Protein AF-0000000080179535 (afdb_homodimer)

Organism: Aquarana catesbeiana (NCBI:txid8400)

Solvent-accessible surface area (backbone atoms only — not comparable to full-atom values): 30111 Å² total; per-residue (Å²): 131,79,72,69,69,66,61,70,65,61,75,67,60,70,76,69,67,26,38,43,36,47,42,54,61,74,55,48,22,73,69,48,52,55,53,41,48,50,26,50,48,54,26,49,58,59,48,46,76,79,43,63,60,33,39,36,45,60,48,43,48,67,53,65,76,66,70,51,89,82,54,76,57,49,59,34,58,60,61,77,56,25,34,58,68,46,37,42,73,73,44,59,64,41,49,52,70,53,46,35,66,71,71,78,40,52,66,34,48,34,33,36,40,44,39,68,52,92,81,51,85,66,85,47,69,90,64,72,49,70,43,83,41,81,66,85,64,86,68,77,56,45,70,47,96,84,61,35,30,37,52,63,69,57,71,40,79,76,41,31,28,62,38,79,48,31,30,24,43,38,42,33,35,53,70,50,45,60,52,63,69,70,73,43,85,62,52,31,37,31,36,34,34,44,71,63,41,34,60,76,55,76,85,34,56,70,44,48,52,47,56,59,22,66,38,62,13,66,76,57,47,45,51,56,44,46,54,45,44,68,72,40,74,68,73,63,78,78,70,73,72,75,79,70,85,61,62,83,75,44,63,64,74,54,83,72,77,80,75,76,128,132,81,72,69,73,65,58,79,69,60,77,71,67,71,76,69,67,26,38,43,36,48,40,54,61,75,56,50,22,72,68,48,53,54,54,40,48,49,25,50,49,53,27,47,58,59,48,47,76,78,43,61,62,34,39,37,44,61,48,42,46,69,54,65,77,66,68,50,88,82,54,76,57,48,58,34,58,60,62,77,54,25,34,59,69,46,37,41,73,72,45,58,63,41,50,52,70,54,45,35,66,70,70,77,42,52,66,34,48,34,35,37,40,45,40,66,51,91,81,52,84,67,84,48,70,90,64,72,49,70,43,81,41,82,68,86,63,87,68,77,56,46,71,47,98,85,61,36,29,37,50,62,69,59,71,39,79,76,39,30,30,64,37,78,48,31,31,24,43,36,42,32,34,52,68,50,45,59,51,63,69,70,72,42,86,62,52,30,39,30,35,33,32,44,70,64,41,35,59,76,54,76,85,34,58,70,44,48,54,46,57,59,22,65,37,62,13,66,75,58,48,46,52,55,43,46,52,44,45,68,71,40,73,70,73,61,77,80,69,74,72,75,78,70,84,62,61,83,75,44,62,63,75,58,82,73,75,82,74,76,128

Radius of gyration: 25.84 Å; Cα contacts (8 Å, |Δi|>4): 806; chains: 2; bounding box: 73×109×65 Å

pLDDT: mean 77.74, std 26.31, range [17.12, 98.88]

Structure (mmCIF, N/CA/C/O backbone):
data_AF-0000000080179535-model_v1
#
loop_
_entity.id
_entity.type
_entity.pdbx_description
1 polymer 'GDP-fucose protein O-fucosyltransferase 2'
#
loop_
_atom_site.group_PDB
_atom_site.id
_atom_site.type_symbol
_atom_site.label_atom_id
_atom_site.label_alt_id
_atom_site.label_comp_id
_atom_site.label_asym_id
_atom_site.label_entity_id
_atom_site.label_seq_id
_atom_site.pdbx_PDB_ins_code
_atom_site.Cartn_x
_atom_site.Cartn_y
_atom_site.Cartn_z
_atom_site.occupancy
_atom_site.B_iso_or_equiv
_atom_site.auth_seq_id
_atom_site.auth_comp_id
_atom_site.auth_asym_id
_atom_site.auth_atom_id
_atom_site.pdbx_PDB_model_num
ATOM 1 N N . MET A 1 1 ? 18.672 -59.094 -19.453 1 28.62 1 MET A N 1
ATOM 2 C CA . MET A 1 1 ? 19.391 -57.906 -19 1 28.62 1 MET A CA 1
ATOM 3 C C . MET A 1 1 ? 18.625 -56.656 -19.312 1 28.62 1 MET A C 1
ATOM 5 O O . MET A 1 1 ? 19.062 -55.531 -18.984 1 28.62 1 MET A O 1
ATOM 9 N N . PHE A 1 2 ? 17.656 -56.562 -20.297 1 36.28 2 PHE A N 1
ATOM 10 C CA . PHE A 1 2 ? 16.75 -55.531 -20.797 1 36.28 2 PHE A CA 1
ATOM 11 C C . PHE A 1 2 ? 15.789 -55.094 -19.703 1 36.28 2 PHE A C 1
ATOM 13 O O . PHE A 1 2 ? 15.086 -54.094 -19.875 1 36.28 2 PHE A O 1
ATOM 20 N N . ASN A 1 3 ? 15.359 -55.906 -18.719 1 33.75 3 ASN A N 1
ATOM 21 C CA . ASN A 1 3 ? 14.305 -55.625 -17.766 1 33.75 3 ASN A CA 1
ATOM 22 C C . ASN A 1 3 ? 14.742 -54.531 -16.781 1 33.75 3 ASN A C 1
ATOM 24 O O . ASN A 1 3 ? 14.008 -54.188 -15.852 1 33.75 3 ASN A O 1
ATOM 28 N N . LYS A 1 4 ? 16.031 -54.438 -16.344 1 36.31 4 LYS A N 1
ATOM 29 C CA . LYS A 1 4 ? 16.453 -53.562 -15.258 1 36.31 4 LYS A CA 1
ATOM 30 C C . LYS A 1 4 ? 16.266 -52.094 -15.641 1 36.31 4 LYS A C 1
ATOM 32 O O . LYS A 1 4 ? 16.547 -51.188 -14.836 1 36.31 4 LYS A O 1
ATOM 37 N N . LEU A 1 5 ? 16.281 -51.688 -16.922 1 35.5 5 LEU A N 1
ATOM 38 C CA . LEU A 1 5 ? 16.188 -50.281 -17.312 1 35.5 5 LEU A CA 1
ATOM 39 C C . LEU A 1 5 ? 14.82 -49.688 -16.953 1 35.5 5 LEU A C 1
ATOM 41 O O . LEU A 1 5 ? 14.641 -48.469 -16.922 1 35.5 5 LEU A O 1
ATOM 45 N N . LEU A 1 6 ? 13.719 -50.469 -16.938 1 33.41 6 LEU A N 1
ATOM 46 C CA . LEU A 1 6 ? 12.391 -49.906 -16.672 1 33.41 6 LEU A CA 1
ATOM 47 C C . LEU A 1 6 ? 12.258 -49.469 -15.211 1 33.41 6 LEU A C 1
ATOM 49 O O . LEU A 1 6 ? 11.297 -48.812 -14.844 1 33.41 6 LEU A O 1
ATOM 53 N N . TYR A 1 7 ? 12.984 -50.156 -14.227 1 32.91 7 TYR A N 1
ATOM 54 C CA . TYR A 1 7 ? 12.719 -49.875 -12.82 1 32.91 7 TYR A CA 1
ATOM 55 C C . TYR A 1 7 ? 13.07 -48.438 -12.461 1 32.91 7 TYR A C 1
ATOM 57 O O . TYR A 1 7 ? 12.531 -47.875 -11.5 1 32.91 7 TYR A O 1
ATOM 65 N N . PHE A 1 8 ? 14.32 -48 -12.883 1 33.38 8 PHE A N 1
ATOM 66 C CA . PHE A 1 8 ? 14.719 -46.719 -12.312 1 33.38 8 PHE A CA 1
ATOM 67 C C . PHE A 1 8 ? 13.781 -45.594 -12.766 1 33.38 8 PHE A C 1
ATOM 69 O O . PHE A 1 8 ? 14.031 -44.438 -12.492 1 33.38 8 PHE A O 1
ATOM 76 N N . CYS A 1 9 ? 13.055 -45.75 -13.867 1 33.75 9 CYS A N 1
ATOM 77 C CA . CYS A 1 9 ? 12.148 -44.656 -14.242 1 33.75 9 CYS A CA 1
ATOM 78 C C . CYS A 1 9 ? 11.148 -44.375 -13.133 1 33.75 9 CYS A C 1
ATOM 80 O O . CYS A 1 9 ? 10.258 -43.531 -13.289 1 33.75 9 CYS A O 1
ATOM 82 N N . ASN A 1 10 ? 10.82 -45.469 -12.336 1 34.19 10 ASN A N 1
ATOM 83 C CA . ASN A 1 10 ? 9.672 -45.188 -11.477 1 34.19 10 ASN A CA 1
ATOM 84 C C . ASN A 1 10 ? 9.836 -43.875 -10.727 1 34.19 10 ASN A C 1
ATOM 86 O O . ASN A 1 10 ? 8.898 -43.094 -10.633 1 34.19 10 ASN A O 1
ATOM 90 N N . ILE A 1 11 ? 10.695 -43.938 -9.539 1 34.81 11 ILE A N 1
ATOM 91 C CA . ILE A 1 11 ? 10.602 -43.062 -8.375 1 34.81 11 ILE A CA 1
ATOM 92 C C . ILE A 1 11 ? 11.062 -41.656 -8.758 1 34.81 11 ILE A C 1
ATOM 94 O O . ILE A 1 11 ? 11.094 -40.75 -7.914 1 34.81 11 ILE A O 1
ATOM 98 N N . CYS A 1 12 ? 11.977 -41.5 -9.641 1 35.16 12 CYS A N 1
ATOM 99 C CA . CYS A 1 12 ? 12.398 -40.125 -9.773 1 35.16 12 CYS A CA 1
ATOM 100 C C . CYS A 1 12 ? 11.195 -39.188 -9.984 1 35.16 12 CYS A C 1
ATOM 102 O O . CYS A 1 12 ? 10.742 -39.031 -11.117 1 35.16 12 CYS A O 1
ATOM 104 N N . GLN A 1 13 ? 10.102 -39.469 -9.445 1 35.97 13 GLN A N 1
ATOM 105 C CA . GLN A 1 13 ? 9.164 -38.375 -9.461 1 35.97 13 GLN A CA 1
ATOM 106 C C . GLN A 1 13 ? 9.906 -37.031 -9.484 1 35.97 13 GLN A C 1
ATOM 108 O O . GLN A 1 13 ? 10.531 -36.656 -8.492 1 35.97 13 GLN A O 1
ATOM 113 N N . ILE A 1 14 ? 10.844 -36.75 -10.32 1 40 14 ILE A N 1
ATOM 114 C CA . ILE A 1 14 ? 11.344 -35.375 -10.523 1 40 14 ILE A CA 1
ATOM 115 C C . ILE A 1 14 ? 10.359 -34.375 -9.914 1 40 14 ILE A C 1
ATOM 117 O O . ILE A 1 14 ? 9.234 -34.219 -10.398 1 40 14 ILE A O 1
ATOM 121 N N . LEU A 1 15 ? 10.109 -34.406 -8.711 1 52.06 15 LEU A N 1
ATOM 122 C CA . LEU A 1 15 ? 9.281 -33.5 -7.926 1 52.06 15 LEU A CA 1
ATOM 123 C C . LEU A 1 15 ? 9.297 -32.094 -8.523 1 52.06 15 LEU A C 1
ATOM 125 O O . LEU A 1 15 ? 10.32 -31.422 -8.508 1 52.06 15 LEU A O 1
ATOM 129 N N . SER A 1 16 ? 8.68 -31.891 -9.625 1 73.44 16 SER A N 1
ATOM 130 C CA . SER A 1 16 ? 8.594 -30.656 -10.391 1 73.44 16 SER A CA 1
ATOM 131 C C . SER A 1 16 ? 8.117 -29.5 -9.516 1 73.44 16 SER A C 1
ATOM 133 O O . SER A 1 16 ? 7.246 -29.672 -8.656 1 73.44 16 SER A O 1
ATOM 135 N N . SER A 1 17 ? 8.906 -28.516 -9.414 1 90.56 17 SER A N 1
ATOM 136 C CA . SER A 1 17 ? 8.602 -27.297 -8.68 1 90.56 17 SER A CA 1
ATOM 137 C C . SER A 1 17 ? 7.289 -26.688 -9.156 1 90.56 17 SER A C 1
ATOM 139 O O . SER A 1 17 ? 6.996 -26.688 -10.352 1 90.56 17 SER A O 1
ATOM 141 N N . ARG A 1 18 ? 6.438 -26.453 -8.211 1 97.5 18 ARG A N 1
ATOM 142 C CA . ARG A 1 18 ? 5.258 -25.656 -8.516 1 97.5 18 ARG A CA 1
ATOM 143 C C . ARG A 1 18 ? 5.57 -24.156 -8.461 1 97.5 18 ARG A C 1
ATOM 145 O O . ARG A 1 18 ? 6.551 -23.75 -7.832 1 97.5 18 ARG A O 1
ATOM 152 N N . TYR A 1 19 ? 4.758 -23.375 -9.234 1 98.62 19 TYR A N 1
ATOM 153 C CA . TYR A 1 19 ? 5.012 -21.938 -9.375 1 98.62 19 TYR A CA 1
ATOM 154 C C . TYR A 1 19 ? 3.863 -21.125 -8.797 1 98.62 19 TYR A C 1
ATOM 156 O O . TYR A 1 19 ? 2.699 -21.359 -9.125 1 98.62 19 TYR A O 1
ATOM 164 N N . LEU A 1 20 ? 4.234 -20.219 -7.922 1 98.88 20 LEU A N 1
ATOM 165 C CA . LEU A 1 20 ? 3.279 -19.234 -7.406 1 98.88 20 LEU A CA 1
ATOM 166 C C . LEU A 1 20 ? 3.477 -17.875 -8.078 1 98.88 20 LEU A C 1
ATOM 168 O O . LEU A 1 20 ? 4.523 -17.25 -7.914 1 98.88 20 LEU A O 1
ATOM 172 N N . LEU A 1 21 ? 2.49 -17.484 -8.883 1 98.81 21 LEU A N 1
ATOM 173 C CA . LEU A 1 21 ? 2.443 -16.141 -9.469 1 98.81 21 LEU A CA 1
ATOM 174 C C . LEU A 1 21 ? 1.443 -15.266 -8.727 1 98.81 21 LEU A C 1
ATOM 176 O O . LEU A 1 21 ? 0.567 -15.766 -8.023 1 98.81 21 LEU A O 1
ATOM 180 N N . TYR A 1 22 ? 1.624 -13.938 -8.852 1 98.81 22 TYR A N 1
ATOM 181 C CA . TYR A 1 22 ? 0.658 -13.016 -8.266 1 98.81 22 TYR A CA 1
ATOM 182 C C . TYR A 1 22 ? 0.699 -11.656 -8.961 1 98.81 22 TYR A C 1
ATOM 184 O O . TYR A 1 22 ? 1.642 -11.367 -9.695 1 98.81 22 TYR A O 1
ATOM 192 N N . ASP A 1 23 ? -0.312 -10.945 -8.789 1 96.88 23 ASP A N 1
ATOM 193 C CA . ASP A 1 23 ? -0.364 -9.539 -9.188 1 96.88 23 ASP A CA 1
ATOM 194 C C . ASP A 1 23 ? -1.323 -8.75 -8.305 1 96.88 23 ASP A C 1
ATOM 196 O O . ASP A 1 23 ? -1.978 -9.32 -7.426 1 96.88 23 ASP A O 1
ATOM 200 N N . VAL A 1 24 ? -1.267 -7.477 -8.422 1 93.81 24 VAL A N 1
ATOM 201 C CA . VAL A 1 24 ? -2.184 -6.578 -7.723 1 93.81 24 VAL A CA 1
ATOM 202 C C . VAL A 1 24 ? -2.951 -5.734 -8.742 1 93.81 24 VAL A C 1
ATOM 204 O O . VAL A 1 24 ? -2.715 -5.836 -9.945 1 93.81 24 VAL A O 1
ATOM 207 N N . ASN A 1 25 ? -3.914 -4.996 -8.242 1 87.88 25 ASN A N 1
ATOM 208 C CA . ASN A 1 25 ? -4.59 -4.051 -9.125 1 87.88 25 ASN A CA 1
ATOM 209 C C . ASN A 1 25 ? -3.596 -3.217 -9.93 1 87.88 25 ASN A C 1
ATOM 211 O O . ASN A 1 25 ? -2.68 -2.621 -9.359 1 87.88 25 ASN A O 1
ATOM 215 N N . PRO A 1 26 ? -3.74 -3.102 -11.211 1 80.44 26 PRO A N 1
ATOM 216 C CA . PRO A 1 26 ? -2.727 -2.545 -12.109 1 80.44 26 PRO A CA 1
ATOM 217 C C . PRO A 1 26 ? -2.303 -1.132 -11.711 1 80.44 26 PRO A C 1
ATOM 219 O O . PRO A 1 26 ? -1.121 -0.79 -11.805 1 80.44 26 PRO A O 1
ATOM 222 N N . PRO A 1 27 ? -3.111 -0.303 -11.148 1 75.75 27 PRO A N 1
ATOM 223 C CA . PRO A 1 27 ? -2.68 1.067 -10.867 1 75.75 27 PRO A CA 1
ATOM 224 C C . PRO A 1 27 ? -1.899 1.184 -9.555 1 75.75 27 PRO A C 1
ATOM 226 O O . PRO A 1 27 ? -1.382 2.256 -9.234 1 75.75 27 PRO A O 1
ATOM 229 N N . GLU A 1 28 ? -1.875 0.117 -8.906 1 82.75 28 GLU A N 1
ATOM 230 C CA . GLU A 1 28 ? -1.141 0.168 -7.645 1 82.75 28 GLU A CA 1
ATOM 231 C C . GLU A 1 28 ? 0.337 0.465 -7.875 1 82.75 28 GLU A C 1
ATOM 233 O O . GLU A 1 28 ? 0.906 0.053 -8.891 1 82.75 28 GLU A O 1
ATOM 238 N N . GLY A 1 29 ? 0.975 1.149 -6.895 1 81.06 29 GLY A N 1
ATOM 239 C CA . GLY A 1 29 ? 2.32 1.671 -7.074 1 81.06 29 GLY A CA 1
ATOM 240 C C . GLY A 1 29 ? 3.393 0.778 -6.48 1 81.06 29 GLY A C 1
ATOM 241 O O . GLY A 1 29 ? 3.104 -0.336 -6.035 1 81.06 29 GLY A O 1
ATOM 242 N N . PHE A 1 30 ? 4.594 1.303 -6.484 1 83.56 30 PHE A N 1
ATOM 243 C CA . PHE A 1 30 ? 5.824 0.602 -6.129 1 83.56 30 PHE A CA 1
ATOM 244 C C . PHE A 1 30 ? 5.777 0.129 -4.68 1 83.56 30 PHE A C 1
ATOM 246 O O . PHE A 1 30 ? 6.16 -1.003 -4.379 1 83.56 30 PHE A O 1
ATOM 253 N N . ASN A 1 31 ? 5.25 0.978 -3.76 1 84.75 31 ASN A N 1
ATOM 254 C CA . ASN A 1 31 ? 5.266 0.665 -2.334 1 84.75 31 ASN A CA 1
ATOM 255 C C . ASN A 1 31 ? 4.285 -0.454 -1.996 1 84.75 31 ASN A C 1
ATOM 257 O O . ASN A 1 31 ? 4.605 -1.349 -1.211 1 84.75 31 ASN A O 1
ATOM 261 N N . LEU A 1 32 ? 3.148 -0.371 -2.566 1 90.31 32 LEU A N 1
ATOM 262 C CA . LEU A 1 32 ? 2.193 -1.439 -2.297 1 90.31 32 LEU A CA 1
ATOM 263 C C . LEU A 1 32 ? 2.682 -2.764 -2.873 1 90.31 32 LEU A C 1
ATOM 265 O O . LEU A 1 32 ? 2.518 -3.816 -2.25 1 90.31 32 LEU A O 1
ATOM 269 N N . ARG A 1 33 ? 3.201 -2.707 -4.039 1 93.19 33 ARG A N 1
ATOM 270 C CA . ARG A 1 33 ? 3.693 -3.924 -4.68 1 93.19 33 ARG A CA 1
ATOM 271 C C . ARG A 1 33 ? 4.777 -4.586 -3.836 1 93.19 33 ARG A C 1
ATOM 273 O O . ARG A 1 33 ? 4.816 -5.812 -3.719 1 93.19 33 ARG A O 1
ATOM 280 N N . ARG A 1 34 ? 5.668 -3.812 -3.264 1 94.12 34 ARG A N 1
ATOM 281 C CA . ARG A 1 34 ? 6.668 -4.359 -2.355 1 94.12 34 ARG A CA 1
ATOM 282 C C . ARG A 1 34 ? 6.016 -4.953 -1.11 1 94.12 34 ARG A C 1
ATOM 284 O O . ARG A 1 34 ? 6.441 -6 -0.621 1 94.12 34 ARG A O 1
ATOM 291 N N . ASP A 1 35 ? 5.043 -4.262 -0.623 1 93.88 35 ASP A N 1
ATOM 292 C CA . ASP A 1 35 ? 4.324 -4.738 0.555 1 93.88 35 ASP A CA 1
ATOM 293 C C . ASP A 1 35 ? 3.672 -6.094 0.289 1 93.88 35 ASP A C 1
ATOM 295 O O . ASP A 1 35 ? 3.754 -7 1.119 1 93.88 35 ASP A O 1
ATOM 299 N N . VAL A 1 36 ? 3.021 -6.207 -0.868 1 97.81 36 VAL A N 1
ATOM 300 C CA . VAL A 1 36 ? 2.35 -7.453 -1.22 1 97.81 36 VAL A CA 1
ATOM 301 C C . VAL A 1 36 ? 3.385 -8.555 -1.451 1 97.81 36 VAL A C 1
ATOM 303 O O . VAL A 1 36 ? 3.148 -9.719 -1.124 1 97.81 36 VAL A O 1
ATOM 306 N N . TYR A 1 37 ? 4.59 -8.227 -1.976 1 98.44 37 TYR A N 1
ATOM 307 C CA . TYR A 1 37 ? 5.668 -9.203 -2.082 1 98.44 37 TYR A CA 1
ATOM 308 C C . TYR A 1 37 ? 5.961 -9.844 -0.73 1 98.44 37 TYR A C 1
ATOM 310 O O . TYR A 1 37 ? 6.152 -11.055 -0.643 1 98.44 37 TYR A O 1
ATOM 318 N N . ILE A 1 38 ? 5.984 -9.086 0.301 1 97.38 38 ILE A N 1
ATOM 319 C CA . ILE A 1 38 ? 6.27 -9.594 1.636 1 97.38 38 ILE A CA 1
ATOM 320 C C . ILE A 1 38 ? 5.18 -10.578 2.055 1 97.38 38 ILE A C 1
ATOM 322 O O . ILE A 1 38 ? 5.469 -11.617 2.662 1 97.38 38 ILE A O 1
ATOM 326 N N . ARG A 1 39 ? 3.934 -10.297 1.75 1 98.56 39 ARG A N 1
ATOM 327 C CA . ARG A 1 39 ? 2.816 -11.188 2.053 1 98.56 39 ARG A CA 1
ATOM 328 C C . ARG A 1 39 ? 2.924 -12.492 1.27 1 98.56 39 ARG A C 1
ATOM 330 O O . ARG A 1 39 ? 2.732 -13.578 1.826 1 98.56 39 ARG A O 1
ATOM 337 N N . MET A 1 40 ? 3.309 -12.367 0.058 1 98.81 40 MET A N 1
ATOM 338 C CA . MET A 1 40 ? 3.453 -13.547 -0.791 1 98.81 40 MET A CA 1
ATOM 339 C C . MET A 1 40 ? 4.629 -14.406 -0.336 1 98.81 40 MET A C 1
ATOM 341 O O . MET A 1 40 ? 4.586 -15.633 -0.447 1 98.81 40 MET A O 1
ATOM 345 N N . ALA A 1 41 ? 5.656 -13.695 0.124 1 98.69 41 ALA A N 1
ATOM 346 C CA . ALA A 1 41 ? 6.797 -14.438 0.656 1 98.69 41 ALA A CA 1
ATOM 347 C C . ALA A 1 41 ? 6.387 -15.297 1.851 1 98.69 41 ALA A C 1
ATOM 349 O O . ALA A 1 41 ? 6.816 -16.438 1.974 1 98.69 41 ALA A O 1
ATOM 350 N N . SER A 1 42 ? 5.582 -14.75 2.723 1 98.25 42 SER A N 1
ATOM 351 C CA . SER A 1 42 ? 5.082 -15.508 3.861 1 98.25 42 SER A CA 1
ATOM 352 C C . SER A 1 42 ? 4.266 -16.719 3.406 1 98.25 42 SER A C 1
ATOM 354 O O . SER A 1 42 ? 4.422 -17.812 3.943 1 98.25 42 SER A O 1
ATOM 356 N N . LEU A 1 43 ? 3.443 -16.531 2.453 1 98.69 43 LEU A N 1
ATOM 357 C CA . LEU A 1 43 ? 2.66 -17.625 1.895 1 98.69 43 LEU A CA 1
ATOM 358 C C . LEU A 1 43 ? 3.568 -18.688 1.306 1 98.69 43 LEU A C 1
ATOM 360 O O . LEU A 1 43 ? 3.361 -19.891 1.541 1 98.69 43 LEU A O 1
ATOM 364 N N . LEU A 1 44 ? 4.559 -18.25 0.553 1 98.75 44 LEU A N 1
ATOM 365 C CA . LEU A 1 44 ? 5.469 -19.203 -0.07 1 98.75 44 LEU A CA 1
ATOM 366 C C . LEU A 1 44 ? 6.164 -20.047 0.984 1 98.75 44 LEU A C 1
ATOM 368 O O . LEU A 1 44 ? 6.316 -21.266 0.808 1 98.75 44 LEU A O 1
ATOM 372 N N . LYS A 1 45 ? 6.629 -19.438 2.027 1 98.25 45 LYS A N 1
ATOM 373 C CA . LYS A 1 45 ? 7.273 -20.188 3.109 1 98.25 45 LYS A CA 1
ATOM 374 C C . LYS A 1 45 ? 6.336 -21.234 3.686 1 98.25 45 LYS A C 1
ATOM 376 O O . LYS A 1 45 ? 6.762 -22.359 3.984 1 98.25 45 LYS A O 1
ATOM 381 N N . THR A 1 46 ? 5.105 -20.891 3.846 1 98.44 46 THR A N 1
ATOM 382 C CA . THR A 1 46 ? 4.105 -21.828 4.332 1 98.44 46 THR A CA 1
ATOM 383 C C . THR A 1 46 ? 3.939 -23 3.359 1 98.44 46 THR A C 1
ATOM 385 O O . THR A 1 46 ? 3.912 -24.156 3.77 1 98.44 46 THR A O 1
ATOM 388 N N . LEU A 1 47 ? 3.855 -22.75 2.076 1 98.38 47 LEU A N 1
ATOM 389 C CA . LEU A 1 47 ? 3.676 -23.766 1.051 1 98.38 47 LEU A CA 1
ATOM 390 C C . LEU A 1 47 ? 4.871 -24.719 1.012 1 98.38 47 LEU A C 1
ATOM 392 O O . LEU A 1 47 ? 4.707 -25.922 0.82 1 98.38 47 LEU A O 1
ATOM 396 N N . ARG A 1 48 ? 6.027 -24.203 1.188 1 97.81 48 ARG A N 1
ATOM 397 C CA . ARG A 1 48 ? 7.266 -24.953 1.031 1 97.81 48 ARG A CA 1
ATOM 398 C C . ARG A 1 48 ? 7.465 -25.922 2.191 1 97.81 48 ARG A C 1
ATOM 400 O O . ARG A 1 48 ? 8.336 -26.797 2.137 1 97.81 48 ARG A O 1
ATOM 407 N N . LYS A 1 49 ? 6.695 -25.766 3.221 1 96.88 49 LYS A N 1
ATOM 408 C CA . LYS A 1 49 ? 6.715 -26.766 4.277 1 96.88 49 LYS A CA 1
ATOM 409 C C . LYS A 1 49 ? 6.18 -28.109 3.775 1 96.88 49 LYS A C 1
ATOM 411 O O . LYS A 1 49 ? 6.5 -29.156 4.328 1 96.88 49 LYS A O 1
ATOM 416 N N . SER A 1 50 ? 5.41 -28.109 2.715 1 95.62 50 SER A N 1
ATOM 417 C CA . SER A 1 50 ? 4.738 -29.312 2.238 1 95.62 50 SER A CA 1
ATOM 418 C C . SER A 1 50 ? 5.305 -29.766 0.897 1 95.62 50 SER A C 1
ATOM 420 O O . SER A 1 50 ? 5.34 -30.969 0.606 1 95.62 50 SER A O 1
ATOM 422 N N . SER A 1 51 ? 5.715 -28.844 0.044 1 94.38 51 SER A N 1
ATOM 423 C CA . SER A 1 51 ? 6.219 -29.172 -1.283 1 94.38 51 SER A CA 1
ATOM 424 C C . SER A 1 51 ? 7.078 -28.047 -1.852 1 94.38 51 SER A C 1
ATOM 426 O O . SER A 1 51 ? 7.195 -26.984 -1.247 1 94.38 51 SER A O 1
ATOM 428 N N . GLU A 1 52 ? 7.668 -28.344 -2.973 1 95.94 52 GLU A N 1
ATOM 429 C CA . GLU A 1 52 ? 8.57 -27.375 -3.582 1 95.94 52 GLU A CA 1
ATOM 430 C C . GLU A 1 52 ? 7.797 -26.328 -4.383 1 95.94 52 GLU A C 1
ATOM 432 O O . GLU A 1 52 ? 7.043 -26.672 -5.297 1 95.94 52 GLU A O 1
ATOM 437 N N . TRP A 1 53 ? 7.914 -25.109 -3.973 1 98.19 53 TRP A N 1
ATOM 438 C CA . TRP A 1 53 ? 7.305 -23.969 -4.641 1 98.19 53 TRP A CA 1
ATOM 439 C C . TRP A 1 53 ? 8.344 -22.891 -4.93 1 98.19 53 TRP A C 1
ATOM 441 O O . TRP A 1 53 ? 9.297 -22.719 -4.164 1 98.19 53 TRP A O 1
ATOM 451 N N . VAL A 1 54 ? 8.172 -22.219 -6.012 1 98.62 54 VAL A N 1
ATOM 452 C CA . VAL A 1 54 ? 8.984 -21.062 -6.371 1 98.62 54 VAL A CA 1
ATOM 453 C C . VAL A 1 54 ? 8.086 -19.844 -6.633 1 98.62 54 VAL A C 1
ATOM 455 O O . VAL A 1 54 ? 7.031 -19.984 -7.254 1 98.62 54 VAL A O 1
ATOM 458 N N . LEU A 1 55 ? 8.492 -18.688 -6.133 1 98.88 55 LEU A N 1
ATOM 459 C CA . LEU A 1 55 ? 7.734 -17.469 -6.363 1 98.88 55 LEU A CA 1
ATOM 460 C C . LEU A 1 55 ? 8.172 -16.797 -7.66 1 98.88 55 LEU A C 1
ATOM 462 O O . LEU A 1 55 ? 9.359 -16.516 -7.852 1 98.88 55 LEU A O 1
ATOM 466 N N . VAL A 1 56 ? 7.211 -16.562 -8.547 1 98.88 56 VAL A N 1
ATOM 467 C CA . VAL A 1 56 ? 7.469 -15.812 -9.773 1 98.88 56 VAL A CA 1
ATOM 468 C C . VAL A 1 56 ? 7.184 -14.328 -9.547 1 98.88 56 VAL A C 1
ATOM 470 O O . VAL A 1 56 ? 6.066 -13.953 -9.188 1 98.88 56 VAL A O 1
ATOM 473 N N . LEU A 1 57 ? 8.172 -13.508 -9.758 1 98.69 57 LEU A N 1
ATOM 474 C CA . LEU A 1 57 ? 8.062 -12.078 -9.508 1 98.69 57 LEU A CA 1
ATOM 475 C C . LEU A 1 57 ? 7.297 -11.383 -10.641 1 98.69 57 LEU A C 1
ATOM 477 O O . LEU A 1 57 ? 7.648 -11.531 -11.812 1 98.69 57 LEU A O 1
ATOM 481 N N . PRO A 1 58 ? 6.219 -10.695 -10.234 1 97.88 58 PRO A N 1
ATOM 482 C CA . PRO A 1 58 ? 5.488 -9.969 -11.281 1 97.88 58 PRO A CA 1
ATOM 483 C C . PRO A 1 58 ? 6.281 -8.797 -11.844 1 97.88 58 PRO A C 1
ATOM 485 O O . PRO A 1 58 ? 6.762 -7.945 -11.086 1 97.88 58 PRO A O 1
ATOM 488 N N . PRO A 1 59 ? 6.402 -8.758 -13.141 1 95.38 59 PRO A N 1
ATOM 489 C CA . PRO A 1 59 ? 7.121 -7.617 -13.719 1 95.38 59 PRO A CA 1
ATOM 490 C C . PRO A 1 59 ? 6.5 -6.277 -13.336 1 95.38 59 PRO A C 1
ATOM 492 O O . PRO A 1 59 ? 5.277 -6.18 -13.18 1 95.38 59 PRO A O 1
ATOM 495 N N . TRP A 1 60 ? 7.414 -5.277 -13.211 1 88.88 60 TRP A N 1
ATOM 496 C CA . TRP A 1 60 ? 6.965 -3.92 -12.914 1 88.88 60 TRP A CA 1
ATOM 497 C C . TRP A 1 60 ? 6.383 -3.262 -14.164 1 88.88 60 TRP A C 1
ATOM 499 O O . TRP A 1 60 ? 6.73 -3.631 -15.289 1 88.88 60 TRP A O 1
ATOM 509 N N . GLY A 1 61 ? 5.484 -2.242 -14.016 1 78.56 61 GLY A N 1
ATOM 510 C CA . GLY A 1 61 ? 4.957 -1.463 -15.125 1 78.56 61 GLY A CA 1
ATOM 511 C C . GLY A 1 61 ? 4.047 -0.334 -14.68 1 78.56 61 GLY A C 1
ATOM 512 O O . GLY A 1 61 ? 3.564 -0.327 -13.547 1 78.56 61 GLY A O 1
ATOM 513 N N . ARG A 1 62 ? 3.924 0.602 -15.656 1 63.84 62 ARG A N 1
ATOM 514 C CA . ARG A 1 62 ? 3.053 1.766 -15.523 1 63.84 62 ARG A CA 1
ATOM 515 C C . ARG A 1 62 ? 3.336 2.523 -14.234 1 63.84 62 ARG A C 1
ATOM 517 O O . ARG A 1 62 ? 2.41 2.928 -13.531 1 63.84 62 ARG A O 1
ATOM 524 N N . LEU A 1 63 ? 4.676 2.348 -13.891 1 55.91 63 LEU A N 1
ATOM 525 C CA . LEU A 1 63 ? 5.074 3.119 -12.719 1 55.91 63 LEU A CA 1
ATOM 526 C C . LEU A 1 63 ? 5.184 4.602 -13.055 1 55.91 63 LEU A C 1
ATOM 528 O O . LEU A 1 63 ? 5.922 4.98 -13.969 1 55.91 63 LEU A O 1
ATOM 532 N N . TYR A 1 64 ? 4.039 5.227 -13.25 1 45.69 64 TYR A N 1
ATOM 533 C CA . TYR A 1 64 ? 4.031 6.621 -13.672 1 45.69 64 TYR A CA 1
ATOM 534 C C . TYR A 1 64 ? 5.23 7.371 -13.109 1 45.69 64 TYR A C 1
ATOM 536 O O . TYR A 1 64 ? 5.59 8.445 -13.602 1 45.69 64 TYR A O 1
ATOM 544 N N . HIS A 1 65 ? 5.828 7 -12.039 1 43.62 65 HIS A N 1
ATOM 545 C CA . HIS A 1 65 ? 6.855 7.883 -11.5 1 43.62 65 HIS A CA 1
ATOM 546 C C . HIS A 1 65 ? 8 8.062 -12.492 1 43.62 65 HIS A C 1
ATOM 548 O O . HIS A 1 65 ? 8.719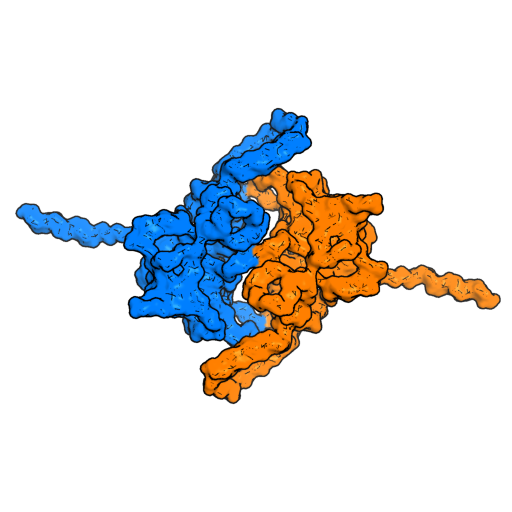 9.062 -12.438 1 43.62 65 HIS A O 1
ATOM 554 N N . TRP A 1 66 ? 8.352 7.016 -13.188 1 38.28 66 TRP A N 1
ATOM 555 C CA . TRP A 1 66 ? 9.578 7.039 -13.977 1 38.28 66 TRP A CA 1
ATOM 556 C C . TRP A 1 66 ? 9.281 7.434 -15.422 1 38.28 66 TRP A C 1
ATOM 558 O O . TRP A 1 66 ? 8.812 6.617 -16.219 1 38.28 66 TRP A O 1
ATOM 568 N N . GLN A 1 67 ? 8.719 8.547 -15.516 1 39.44 67 GLN A N 1
ATOM 569 C CA . GLN A 1 67 ? 8.352 9.062 -16.828 1 39.44 67 GLN A CA 1
ATOM 570 C C . GLN A 1 67 ? 9.578 9.188 -17.734 1 39.44 67 GLN A C 1
ATOM 572 O O . GLN A 1 67 ? 10.094 10.289 -17.938 1 39.44 67 GLN A O 1
ATOM 577 N N . SER A 1 68 ? 10.578 8.406 -17.516 1 39.62 68 SER A N 1
ATOM 578 C CA . SER A 1 68 ? 11.508 8.641 -18.609 1 39.62 68 SER A CA 1
ATOM 579 C C . SER A 1 68 ? 10.93 8.164 -19.938 1 39.62 68 SER A C 1
ATOM 581 O O . SER A 1 68 ? 10.406 7.047 -20.031 1 39.62 68 SER A O 1
ATOM 583 N N . PRO A 1 69 ? 10.812 9.062 -20.875 1 45.25 69 PRO A N 1
ATOM 584 C CA . PRO A 1 69 ? 10.289 8.742 -22.203 1 45.25 69 PRO A CA 1
ATOM 585 C C . PRO A 1 69 ? 10.867 7.445 -22.766 1 45.25 69 PRO A C 1
ATOM 587 O O . PRO A 1 69 ? 10.227 6.789 -23.594 1 45.25 69 PRO A O 1
ATOM 590 N N . ASP A 1 70 ? 12.094 7.074 -22.547 1 43.59 70 ASP A N 1
ATOM 591 C CA . ASP A 1 70 ? 12.781 6.02 -23.266 1 43.59 70 ASP A CA 1
ATOM 592 C C . ASP A 1 70 ? 12.539 4.656 -22.625 1 43.59 70 ASP A C 1
ATOM 594 O O . ASP A 1 70 ? 13.055 3.639 -23.109 1 43.59 70 ASP A O 1
ATOM 598 N N . ILE A 1 71 ? 12.242 4.609 -21.484 1 47.31 71 ILE A N 1
ATOM 599 C CA . ILE A 1 71 ? 12.141 3.295 -20.875 1 47.31 71 ILE A CA 1
ATOM 600 C C . ILE A 1 71 ? 10.781 2.676 -21.203 1 47.31 71 ILE A C 1
ATOM 602 O O . ILE A 1 71 ? 9.758 3.361 -21.156 1 47.31 71 ILE A O 1
ATOM 606 N N . HIS A 1 72 ? 10.836 1.512 -21.797 1 55.69 72 HIS A N 1
ATOM 607 C CA . HIS A 1 72 ? 9.633 0.695 -21.906 1 55.69 72 HIS A CA 1
ATOM 608 C C . HIS A 1 72 ? 8.852 0.684 -20.594 1 55.69 72 HIS A C 1
ATOM 610 O O . HIS A 1 72 ? 9.422 0.501 -19.531 1 55.69 72 HIS A O 1
ATOM 616 N N . GLN A 1 73 ? 7.652 1.117 -20.547 1 69.69 73 GLN A N 1
ATOM 617 C CA . GLN A 1 73 ? 6.875 1.457 -19.359 1 69.69 73 GLN A CA 1
ATOM 618 C C . GLN A 1 73 ? 6.18 0.225 -18.781 1 69.69 73 GLN A C 1
ATOM 620 O O . GLN A 1 73 ? 5.461 0.319 -17.781 1 69.69 73 GLN A O 1
ATOM 625 N N . ILE A 1 74 ? 6.555 -1.006 -19.484 1 81.75 74 ILE A N 1
ATOM 626 C CA . ILE A 1 74 ? 5.965 -2.229 -18.953 1 81.75 74 ILE A CA 1
ATOM 627 C C . ILE A 1 74 ? 6.973 -3.373 -19.047 1 81.75 74 ILE A C 1
ATOM 629 O O . ILE A 1 74 ? 8.047 -3.213 -19.625 1 81.75 74 ILE A O 1
ATOM 633 N N . ARG A 1 75 ? 6.746 -4.559 -18.391 1 90.81 75 ARG A N 1
ATOM 634 C CA . ARG A 1 75 ? 7.555 -5.773 -18.406 1 90.81 75 ARG A CA 1
ATOM 635 C C . ARG A 1 75 ? 8.938 -5.523 -17.797 1 90.81 75 ARG A C 1
ATOM 637 O O . ARG A 1 75 ? 9.938 -6.039 -18.297 1 90.81 75 ARG A O 1
ATOM 644 N N . ILE A 1 76 ? 9.008 -4.688 -16.859 1 90.25 76 ILE A N 1
ATOM 645 C CA . ILE A 1 76 ? 10.281 -4.379 -16.203 1 90.25 76 ILE A CA 1
ATOM 646 C C . ILE A 1 76 ? 10.609 -5.453 -15.172 1 90.25 76 ILE A C 1
ATOM 648 O O . ILE A 1 76 ? 9.82 -5.699 -14.25 1 90.25 76 ILE A O 1
ATOM 652 N N . PRO A 1 77 ? 11.719 -6.109 -15.305 1 93.88 77 PRO A N 1
ATOM 653 C CA . PRO A 1 77 ? 12.078 -7.156 -14.344 1 93.88 77 PRO A CA 1
ATOM 654 C C . PRO A 1 77 ? 12.414 -6.602 -12.961 1 93.88 77 PRO A C 1
ATOM 656 O O . PRO A 1 77 ? 12.727 -5.414 -12.828 1 93.88 77 PRO A O 1
ATOM 659 N N . TRP A 1 78 ? 12.336 -7.375 -11.945 1 96.06 78 TRP A N 1
ATOM 660 C CA . TRP A 1 78 ? 12.672 -6.984 -10.578 1 96.06 78 TRP A CA 1
ATOM 661 C C . TRP A 1 78 ? 14.156 -6.684 -10.453 1 96.06 78 TRP A C 1
ATOM 663 O O . TRP A 1 78 ? 14.562 -5.844 -9.641 1 96.06 78 TRP A O 1
ATOM 673 N N . ALA A 1 79 ? 14.93 -7.297 -11.273 1 93.81 79 ALA A N 1
ATOM 674 C CA . ALA A 1 79 ? 16.375 -7.129 -11.234 1 93.81 79 ALA A CA 1
ATOM 675 C C . ALA A 1 79 ? 16.781 -5.688 -11.547 1 93.81 79 ALA A C 1
ATOM 677 O O . ALA A 1 79 ? 17.906 -5.273 -11.266 1 93.81 79 ALA A O 1
ATOM 678 N N . GLU A 1 80 ? 15.875 -4.973 -12.141 1 88.19 80 GLU A N 1
ATOM 679 C CA . GLU A 1 80 ? 16.141 -3.561 -12.406 1 88.19 80 GLU A CA 1
ATOM 680 C C . GLU A 1 80 ? 16.156 -2.75 -11.109 1 88.19 80 GLU A C 1
ATOM 682 O O . GLU A 1 80 ? 16.781 -1.689 -11.039 1 88.19 80 GLU A O 1
ATOM 687 N N . PHE A 1 81 ? 15.523 -3.236 -10.078 1 87.31 81 PHE A N 1
ATOM 688 C CA . PHE A 1 81 ? 15.367 -2.424 -8.875 1 87.31 81 PHE A CA 1
ATOM 689 C C . PHE A 1 81 ? 15.969 -3.129 -7.66 1 87.31 81 PHE A C 1
ATOM 691 O O . PHE A 1 81 ? 16.359 -2.479 -6.691 1 87.31 81 PHE A O 1
ATOM 698 N N . PHE A 1 82 ? 16.078 -4.461 -7.762 1 91.88 82 PHE A N 1
ATOM 699 C CA . PHE A 1 82 ? 16.484 -5.203 -6.578 1 91.88 82 PHE A CA 1
ATOM 700 C C . PHE A 1 82 ? 17.531 -6.254 -6.934 1 91.88 82 PHE A C 1
ATOM 702 O O . PHE A 1 82 ? 17.578 -6.734 -8.07 1 91.88 82 PHE A O 1
ATOM 709 N N . ASP A 1 83 ? 18.328 -6.582 -5.965 1 91.81 83 ASP A N 1
ATOM 710 C CA . ASP A 1 83 ? 19.297 -7.664 -6.086 1 91.81 83 ASP A CA 1
ATOM 711 C C . ASP A 1 83 ? 18.625 -9.023 -5.957 1 91.81 83 ASP A C 1
ATOM 713 O O . ASP A 1 83 ? 18.234 -9.43 -4.859 1 91.81 83 ASP A O 1
ATOM 717 N N . LEU A 1 84 ? 18.625 -9.742 -7.008 1 96.12 84 LEU A N 1
ATOM 718 C CA . LEU A 1 84 ? 17.891 -11.008 -7.035 1 96.12 84 LEU A CA 1
ATOM 719 C C . LEU A 1 84 ? 18.547 -12.039 -6.121 1 96.12 84 LEU A C 1
ATOM 721 O O . LEU A 1 84 ? 17.859 -12.867 -5.516 1 96.12 84 LEU A O 1
ATOM 725 N N . ASP A 1 85 ? 19.812 -12.016 -6.07 1 94.31 85 ASP A N 1
ATOM 726 C CA . ASP A 1 85 ? 20.516 -12.953 -5.188 1 94.31 85 ASP A CA 1
ATOM 727 C C . ASP A 1 85 ? 20.094 -12.742 -3.734 1 94.31 85 ASP A C 1
ATOM 729 O O . ASP A 1 85 ? 19.938 -13.703 -2.984 1 94.31 85 ASP A O 1
ATOM 733 N N . SER A 1 86 ? 19.984 -11.531 -3.361 1 91.94 86 SER A N 1
ATOM 734 C CA . SER A 1 86 ? 19.562 -11.203 -2.002 1 91.94 86 SER A CA 1
ATOM 735 C C . SER A 1 86 ? 18.141 -11.68 -1.73 1 91.94 86 SER A C 1
ATOM 737 O O . SER A 1 86 ? 17.859 -12.227 -0.666 1 91.94 86 SER A O 1
ATOM 739 N N . LEU A 1 87 ? 17.266 -11.477 -2.684 1 96.94 87 LEU A N 1
ATOM 740 C CA . LEU A 1 87 ? 15.906 -11.992 -2.555 1 96.94 87 LEU A CA 1
ATOM 741 C C . LEU A 1 87 ? 15.914 -13.508 -2.395 1 96.94 87 LEU A C 1
ATOM 743 O O . LEU A 1 87 ? 15.211 -14.047 -1.538 1 96.94 87 LEU A O 1
ATOM 747 N N . ASN A 1 88 ? 16.766 -14.164 -3.131 1 97.44 88 ASN A N 1
ATOM 748 C CA . ASN A 1 88 ? 16.828 -15.617 -3.174 1 97.44 88 ASN A CA 1
ATOM 749 C C . ASN A 1 88 ? 17.391 -16.188 -1.875 1 97.44 88 ASN A C 1
ATOM 751 O O . ASN A 1 88 ? 17.203 -17.375 -1.579 1 97.44 88 ASN A O 1
ATOM 755 N N . LYS A 1 89 ? 18.141 -15.398 -1.146 1 95.38 89 LYS A N 1
ATOM 756 C CA . LYS A 1 89 ? 18.609 -15.836 0.163 1 95.38 89 LYS A CA 1
ATOM 757 C C . LYS A 1 89 ? 17.453 -15.984 1.148 1 95.38 89 LYS A C 1
ATOM 759 O O . LYS A 1 89 ? 17.562 -16.719 2.137 1 95.38 89 LYS A O 1
ATOM 764 N N . ASN A 1 90 ? 16.359 -15.289 0.898 1 95.88 90 ASN A N 1
ATOM 765 C CA . ASN A 1 90 ? 15.188 -15.344 1.771 1 95.88 90 ASN A CA 1
ATOM 766 C C . ASN A 1 90 ? 14.203 -16.422 1.322 1 95.88 90 ASN A C 1
ATOM 768 O O . ASN A 1 90 ? 13.758 -17.234 2.133 1 95.88 90 ASN A O 1
ATOM 772 N N . ILE A 1 91 ? 13.859 -16.438 0.095 1 97.94 91 ILE A N 1
ATOM 773 C CA . ILE A 1 91 ? 12.969 -17.406 -0.539 1 97.94 91 ILE A CA 1
ATOM 774 C C . ILE A 1 91 ? 13.367 -17.594 -1.998 1 97.94 91 ILE A C 1
ATOM 776 O O . ILE A 1 91 ? 13.93 -16.688 -2.621 1 97.94 91 ILE A O 1
ATOM 780 N N . PRO A 1 92 ? 13.078 -18.812 -2.545 1 98.44 92 PRO A N 1
ATOM 781 C CA . PRO A 1 92 ? 13.367 -18.969 -3.971 1 98.44 92 PRO A CA 1
ATOM 782 C C . PRO A 1 92 ? 12.477 -18.109 -4.855 1 98.44 92 PRO A C 1
ATOM 784 O O . PRO A 1 92 ? 11.25 -18.219 -4.797 1 98.44 92 PRO A O 1
ATOM 787 N N . VAL A 1 93 ? 13.023 -17.266 -5.668 1 98.69 93 VAL A N 1
ATOM 788 C CA . VAL A 1 93 ? 12.297 -16.406 -6.586 1 98.69 93 VAL A CA 1
ATOM 789 C C . VAL A 1 93 ? 12.875 -16.531 -7.992 1 98.69 93 VAL A C 1
ATOM 791 O O . VAL A 1 93 ? 14.055 -16.859 -8.156 1 98.69 93 VAL A O 1
ATOM 794 N N . ILE A 1 94 ? 12.023 -16.328 -8.984 1 98.56 94 ILE A N 1
ATOM 795 C CA . ILE A 1 94 ? 12.469 -16.234 -10.367 1 98.56 94 ILE A CA 1
ATOM 796 C C . ILE A 1 94 ? 11.727 -15.094 -11.07 1 98.56 94 ILE A C 1
ATOM 798 O O . ILE A 1 94 ? 10.656 -14.68 -10.625 1 98.56 94 ILE A O 1
ATOM 802 N N . GLU A 1 95 ? 12.359 -14.586 -12.133 1 98.31 95 GLU A N 1
ATOM 803 C CA . GLU A 1 95 ? 11.68 -13.625 -13 1 98.31 95 GLU A CA 1
ATOM 804 C C . GLU A 1 95 ? 10.617 -14.305 -13.852 1 98.31 95 GLU A C 1
ATOM 806 O O . GLU A 1 95 ? 10.664 -15.523 -14.062 1 98.31 95 GLU A O 1
ATOM 811 N N . TYR A 1 96 ? 9.695 -13.516 -14.367 1 98.19 96 TYR A N 1
ATOM 812 C CA . TYR A 1 96 ? 8.633 -14.062 -15.203 1 98.19 96 TYR A CA 1
ATOM 813 C C . TYR A 1 96 ? 9.211 -14.742 -16.438 1 98.19 96 TYR A C 1
ATOM 815 O O . TYR A 1 96 ? 8.75 -15.812 -16.844 1 98.19 96 TYR A O 1
ATOM 823 N N . GLU A 1 97 ? 10.203 -14.156 -17 1 96.5 97 GLU A N 1
ATOM 824 C CA . GLU A 1 97 ? 10.797 -14.734 -18.203 1 96.5 97 GLU A CA 1
ATOM 825 C C . GLU A 1 97 ? 11.445 -16.078 -17.922 1 96.5 97 GLU A C 1
ATOM 827 O O . GLU A 1 97 ? 11.445 -16.969 -18.766 1 96.5 97 GLU A O 1
ATOM 832 N N . ASP A 1 98 ? 12.016 -16.188 -16.719 1 97.38 98 ASP A N 1
ATOM 833 C CA . ASP A 1 98 ? 12.57 -17.469 -16.312 1 97.38 98 ASP A CA 1
ATOM 834 C C . ASP A 1 98 ? 11.469 -18.516 -16.156 1 97.38 98 ASP A C 1
ATOM 836 O O . ASP A 1 98 ? 11.664 -19.688 -16.5 1 97.38 98 ASP A O 1
ATOM 840 N N . PHE A 1 99 ? 10.352 -18.125 -15.648 1 97.94 99 PHE A N 1
ATOM 841 C CA . PHE A 1 99 ? 9.203 -19.016 -15.547 1 97.94 99 PHE A CA 1
ATOM 842 C C . PHE A 1 99 ? 8.781 -19.5 -16.922 1 97.94 99 PHE A C 1
ATOM 844 O O . PHE A 1 99 ? 8.516 -20.688 -17.109 1 97.94 99 PHE A O 1
ATOM 851 N N . LEU A 1 100 ? 8.664 -18.578 -17.922 1 96.31 100 LEU A N 1
ATOM 852 C CA . LEU A 1 100 ? 8.289 -18.953 -19.281 1 96.31 100 LEU A CA 1
ATOM 853 C C . LEU A 1 100 ? 9.227 -20.016 -19.828 1 96.31 100 LEU A C 1
ATOM 855 O O . LEU A 1 100 ? 8.781 -20.969 -20.469 1 96.31 100 LEU A O 1
ATOM 859 N N . ALA A 1 101 ? 10.453 -19.875 -19.516 1 94.31 101 ALA A N 1
ATOM 860 C CA . ALA A 1 101 ? 11.477 -20.797 -20.016 1 94.31 101 ALA A CA 1
ATOM 861 C C . ALA A 1 101 ? 11.391 -22.141 -19.297 1 94.31 101 ALA A C 1
ATOM 863 O O . ALA A 1 101 ? 11.523 -23.188 -19.938 1 94.31 101 ALA A O 1
ATOM 864 N N . GLU A 1 102 ? 11.094 -22.125 -18.031 1 92.81 102 GLU A N 1
ATOM 865 C CA . GLU A 1 102 ? 11.164 -23.328 -17.203 1 92.81 102 GLU A CA 1
ATOM 866 C C . GLU A 1 102 ? 9.867 -24.125 -17.266 1 92.81 102 GLU A C 1
ATOM 868 O O . GLU A 1 102 ? 9.875 -25.344 -17.109 1 92.81 102 GLU A O 1
ATOM 873 N N . SER A 1 103 ? 8.781 -23.453 -17.453 1 90.06 103 SER A N 1
ATOM 874 C CA . SER A 1 103 ? 7.484 -24.109 -17.344 1 90.06 103 SER A CA 1
ATOM 875 C C . SER A 1 103 ? 7.031 -24.656 -18.688 1 90.06 103 SER A C 1
ATOM 877 O O . SER A 1 103 ? 6.035 -25.375 -18.781 1 90.06 103 SER A O 1
ATOM 879 N N . GLY A 1 104 ? 7.742 -24.422 -19.828 1 87.56 104 GLY A N 1
ATOM 880 C CA . GLY A 1 104 ? 7.438 -25 -21.125 1 87.56 104 GLY A CA 1
ATOM 881 C C . GLY A 1 104 ? 6.504 -24.141 -21.969 1 87.56 104 GLY A C 1
ATOM 882 O O . GLY A 1 104 ? 5.949 -24.594 -22.953 1 87.56 104 GLY A O 1
ATOM 883 N N . GLY A 1 105 ? 6.23 -22.844 -21.547 1 90.19 105 GLY A N 1
ATOM 884 C CA . GLY A 1 105 ? 5.414 -21.938 -22.344 1 90.19 105 GLY A CA 1
ATOM 885 C C . GLY A 1 105 ? 4.676 -20.906 -21.5 1 90.19 105 GLY A C 1
ATOM 886 O O . GLY A 1 105 ? 4.809 -20.891 -20.281 1 90.19 105 GLY A O 1
ATOM 887 N N . PRO A 1 106 ? 3.957 -20.031 -22.188 1 96.75 106 PRO A N 1
ATOM 888 C CA . PRO A 1 106 ? 3.316 -18.891 -21.531 1 96.75 106 PRO A CA 1
ATOM 889 C C . PRO A 1 106 ? 1.913 -19.219 -21.031 1 96.75 106 PRO A C 1
ATOM 891 O O . PRO A 1 106 ? 0.96 -18.5 -21.328 1 96.75 106 PRO A O 1
ATOM 894 N N . PHE A 1 107 ? 1.813 -20.328 -20.281 1 97.44 107 PHE A N 1
ATOM 895 C CA . PHE A 1 107 ? 0.526 -20.781 -19.766 1 97.44 107 PHE A CA 1
ATOM 896 C C . PHE A 1 107 ? 0.51 -20.766 -18.234 1 97.44 107 PHE A C 1
ATOM 898 O O . PHE A 1 107 ? 1.489 -21.156 -17.594 1 97.44 107 PHE A O 1
ATOM 905 N N . ILE A 1 108 ? -0.507 -20.266 -17.734 1 98.5 108 ILE A N 1
ATOM 906 C CA . ILE A 1 108 ? -0.8 -20.359 -16.297 1 98.5 108 ILE A CA 1
ATOM 907 C C . ILE A 1 108 ? -2.01 -21.266 -16.078 1 98.5 108 ILE A C 1
ATOM 909 O O . ILE A 1 108 ? -3.111 -20.969 -16.547 1 98.5 108 ILE A O 1
ATOM 913 N N . ASP A 1 109 ? -1.802 -22.359 -15.312 1 98.25 109 ASP A N 1
ATOM 914 C CA . ASP A 1 109 ? -2.809 -23.406 -15.188 1 98.25 109 ASP A CA 1
ATOM 915 C C . ASP A 1 109 ? -4.066 -22.875 -14.508 1 98.25 109 ASP A C 1
ATOM 917 O O . ASP A 1 109 ? -5.184 -23.156 -14.953 1 98.25 109 ASP A O 1
ATOM 921 N N . GLN A 1 110 ? -3.918 -22.188 -13.438 1 98.56 110 GLN A N 1
ATOM 922 C CA . GLN A 1 110 ? -5.055 -21.734 -12.648 1 98.56 110 GLN A CA 1
ATOM 923 C C . GLN A 1 110 ? -4.852 -20.297 -12.164 1 98.56 110 GLN A C 1
ATOM 925 O O . GLN A 1 110 ? -3.844 -20 -11.523 1 98.56 110 GLN A O 1
ATOM 930 N N . VAL A 1 111 ? -5.789 -19.422 -12.547 1 98.56 111 VAL A N 1
ATOM 931 C CA . VAL A 1 111 ? -5.824 -18.047 -12.031 1 98.56 111 VAL A CA 1
ATOM 932 C C . VAL A 1 111 ? -6.949 -17.906 -11.008 1 98.56 111 VAL A C 1
ATOM 934 O O . VAL A 1 111 ? -8.109 -18.219 -11.305 1 98.56 111 VAL A O 1
ATOM 937 N N . TYR A 1 112 ? -6.602 -17.547 -9.805 1 98.69 112 TYR A N 1
ATOM 938 C CA . TYR A 1 112 ? -7.586 -17.141 -8.805 1 98.69 112 TYR A CA 1
ATOM 939 C C . TYR A 1 112 ? -7.656 -15.617 -8.695 1 98.69 112 TYR A C 1
ATOM 941 O O . TYR A 1 112 ? -6.645 -14.961 -8.43 1 98.69 112 TYR A O 1
ATOM 949 N N . VAL A 1 113 ? -8.828 -15.078 -8.953 1 98.12 113 VAL A N 1
ATOM 950 C CA . VAL A 1 113 ? -9.047 -13.656 -8.703 1 98.12 113 VAL A CA 1
ATOM 951 C C . VAL A 1 113 ? -9.586 -13.461 -7.289 1 98.12 113 VAL A C 1
ATOM 953 O O . VAL A 1 113 ? -10.703 -13.875 -6.977 1 98.12 113 VAL A O 1
ATOM 956 N N . LEU A 1 114 ? -8.789 -12.828 -6.477 1 98.19 114 LEU A N 1
ATOM 957 C CA . LEU A 1 114 ? -9.156 -12.656 -5.074 1 98.19 114 LEU A CA 1
ATOM 958 C C . LEU A 1 114 ? -10.078 -11.461 -4.895 1 98.19 114 LEU A C 1
ATOM 960 O O . LEU A 1 114 ? -9.859 -10.398 -5.488 1 98.19 114 LEU A O 1
ATOM 964 N N . GLN A 1 115 ? -11.125 -11.625 -4.129 1 94.5 115 GLN A N 1
ATOM 965 C CA . GLN A 1 115 ? -12.125 -10.594 -3.869 1 94.5 115 GLN A CA 1
ATOM 966 C C . GLN A 1 115 ? -12.617 -10.656 -2.426 1 94.5 115 GLN A C 1
ATOM 968 O O . GLN A 1 115 ? -12.398 -11.656 -1.733 1 94.5 115 GLN A O 1
ATOM 973 N N . GLY A 1 116 ? -13.219 -9.539 -1.936 1 90 116 GLY A N 1
ATOM 974 C CA . GLY A 1 116 ? -13.914 -9.602 -0.658 1 90 116 GLY A CA 1
ATOM 975 C C . GLY A 1 116 ? -15.188 -10.414 -0.71 1 90 116 GLY A C 1
ATOM 976 O O . GLY A 1 116 ? -15.594 -10.875 -1.779 1 90 116 GLY A O 1
ATOM 977 N N . TYR A 1 117 ? -15.68 -10.602 0.474 1 87.88 117 TYR A N 1
ATOM 978 C CA . TYR A 1 117 ? -16.984 -11.242 0.517 1 87.88 117 TYR A CA 1
ATOM 979 C C . TYR A 1 117 ? -18.094 -10.258 0.135 1 87.88 117 TYR A C 1
ATOM 981 O O . TYR A 1 117 ? -18.094 -9.117 0.595 1 87.88 117 TYR A O 1
ATOM 989 N N . ALA A 1 118 ? -19 -10.734 -0.738 1 84.12 118 ALA A N 1
ATOM 990 C CA . ALA A 1 118 ? -20.062 -9.875 -1.242 1 84.12 118 ALA A CA 1
ATOM 991 C C . ALA A 1 118 ? -20.922 -9.328 -0.1 1 84.12 118 ALA A C 1
ATOM 993 O O . ALA A 1 118 ? -21.391 -8.195 -0.163 1 84.12 118 ALA A O 1
ATOM 994 N N . GLU A 1 119 ? -21.031 -10.195 0.936 1 79.62 119 GLU A N 1
ATOM 995 C CA . GLU A 1 119 ? -21.859 -9.805 2.07 1 79.62 119 GLU A CA 1
ATOM 996 C C . GLU A 1 119 ? -21.109 -8.859 3.002 1 79.62 119 GLU A C 1
ATOM 998 O O . GLU A 1 119 ? -21.703 -8.266 3.904 1 79.62 119 GLU A O 1
ATOM 1003 N N . GLY A 1 120 ? -19.891 -8.609 2.678 1 74.56 120 GLY A N 1
ATOM 1004 C CA . GLY A 1 120 ? -19.094 -7.727 3.518 1 74.56 120 GLY A CA 1
ATOM 1005 C C . GLY A 1 120 ? -18.828 -8.297 4.895 1 74.56 120 GLY A C 1
ATOM 1006 O 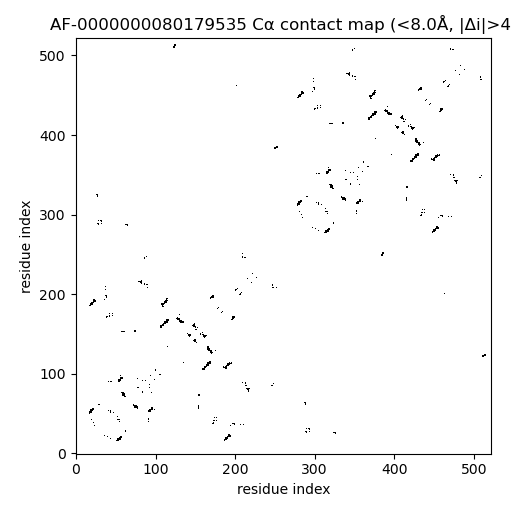O . GLY A 1 120 ? -18.875 -9.516 5.09 1 74.56 120 GLY A O 1
ATOM 1007 N N . TRP A 1 121 ? -18.312 -7.355 5.723 1 66.44 121 TRP A N 1
ATOM 1008 C CA . TRP A 1 121 ? -18 -7.766 7.086 1 66.44 121 TRP A CA 1
ATOM 1009 C C . TRP A 1 121 ? -19.266 -7.875 7.934 1 66.44 121 TRP A C 1
ATOM 1011 O O . TRP A 1 121 ? -20.109 -6.98 7.914 1 66.44 121 TRP A O 1
ATOM 1021 N N . LYS A 1 122 ? -19.594 -9.117 8.32 1 57.72 122 LYS A N 1
ATOM 1022 C CA . LYS A 1 122 ? -20.703 -9.297 9.25 1 57.72 122 LYS A CA 1
ATOM 1023 C C . LYS A 1 122 ? -20.312 -8.898 10.664 1 57.72 122 LYS A C 1
ATOM 1025 O O . LYS A 1 122 ? -19.141 -9.008 11.047 1 57.72 122 LYS A O 1
ATOM 1030 N N . GLU A 1 123 ? -21.25 -8.227 11.352 1 58.47 123 GLU A N 1
ATOM 1031 C CA . GLU A 1 123 ? -21.078 -7.852 12.75 1 58.47 123 GLU A CA 1
ATOM 1032 C C . GLU A 1 123 ? -20.578 -9.031 13.578 1 58.47 123 GLU A C 1
ATOM 1034 O O . GLU A 1 123 ? -20.969 -10.172 13.344 1 58.47 123 GLU A O 1
ATOM 1039 N N . GLY A 1 124 ? -19.312 -8.844 14.328 1 60.69 124 GLY A N 1
ATOM 1040 C CA . GLY A 1 124 ? -18.797 -9.867 15.234 1 60.69 124 GLY A CA 1
ATOM 1041 C C . GLY A 1 124 ? -17.297 -10 15.195 1 60.69 124 GLY A C 1
ATOM 1042 O O . GLY A 1 124 ? -16.578 -9.008 15.016 1 60.69 124 GLY A O 1
ATOM 1043 N N . THR A 1 125 ? -16.891 -11.211 15.438 1 69.88 125 THR A N 1
ATOM 1044 C CA . THR A 1 125 ? -15.484 -11.562 15.57 1 69.88 125 THR A CA 1
ATOM 1045 C C . THR A 1 125 ? -14.852 -11.766 14.203 1 69.88 125 THR A C 1
ATOM 1047 O O . THR A 1 125 ? -15.484 -12.305 13.289 1 69.88 125 THR A O 1
ATOM 1050 N N . TRP A 1 126 ? -13.758 -11.141 13.977 1 78.88 126 TRP A N 1
ATOM 1051 C CA . TRP A 1 126 ? -12.977 -11.359 12.758 1 78.88 126 TRP A CA 1
ATOM 1052 C C . TRP A 1 126 ? -12.68 -12.836 12.562 1 78.88 126 TRP A C 1
ATOM 1054 O O . TRP A 1 126 ? -12.234 -13.516 13.484 1 78.88 126 TRP A O 1
ATOM 1064 N N . GLU A 1 127 ? -13.078 -13.297 11.508 1 84.94 127 GLU A N 1
ATOM 1065 C CA . GLU A 1 127 ? -12.766 -14.672 11.148 1 84.94 127 GLU A CA 1
ATOM 1066 C C . GLU A 1 127 ? -11.992 -14.734 9.836 1 84.94 127 GLU A C 1
ATOM 1068 O O . GLU A 1 127 ? -12.375 -14.102 8.852 1 84.94 127 GLU A O 1
ATOM 1073 N N . GLU A 1 128 ? -10.875 -15.438 9.906 1 92.69 128 GLU A N 1
ATOM 1074 C CA . GLU A 1 128 ? -10.164 -15.68 8.656 1 92.69 128 GLU A CA 1
ATOM 1075 C C . GLU A 1 128 ? -10.844 -16.766 7.84 1 92.69 128 GLU A C 1
ATOM 1077 O O . GLU A 1 128 ? -11.164 -17.844 8.367 1 92.69 128 GLU A O 1
ATOM 1082 N N . LYS A 1 129 ? -11.078 -16.516 6.59 1 94.31 129 LYS A N 1
ATOM 1083 C CA . LYS A 1 129 ? -11.781 -17.484 5.754 1 94.31 129 LYS A CA 1
ATOM 1084 C C . LYS A 1 129 ? -11.453 -17.281 4.281 1 94.31 129 LYS A C 1
ATOM 1086 O O . LYS A 1 129 ? -11 -16.203 3.879 1 94.31 129 LYS A O 1
ATOM 1091 N N . VAL A 1 130 ? -11.617 -18.328 3.549 1 97 130 VAL A N 1
ATOM 1092 C CA . VAL A 1 130 ? -11.438 -18.391 2.104 1 97 130 VAL A CA 1
ATOM 1093 C C . VAL A 1 130 ? -12.5 -19.281 1.48 1 97 130 VAL A C 1
ATOM 1095 O O . VAL A 1 130 ? -12.688 -20.422 1.907 1 97 130 VAL A O 1
ATOM 1098 N N . ASP A 1 131 ? -13.234 -18.734 0.444 1 96.81 131 ASP A N 1
ATOM 1099 C CA . ASP A 1 131 ? -14.289 -19.516 -0.208 1 96.81 131 ASP A CA 1
ATOM 1100 C C . ASP A 1 131 ? -14.336 -19.219 -1.705 1 96.81 131 ASP A C 1
ATOM 1102 O O . ASP A 1 131 ? -14.219 -18.062 -2.119 1 96.81 131 ASP A O 1
ATOM 1106 N N . GLN A 1 132 ? -14.461 -20.297 -2.441 1 96.5 132 GLN A N 1
ATOM 1107 C CA . GLN A 1 132 ? -14.781 -20.078 -3.848 1 96.5 132 GLN A CA 1
ATOM 1108 C C . GLN A 1 132 ? -16.188 -19.516 -4.012 1 96.5 132 GLN A C 1
ATOM 1110 O O . GLN A 1 132 ? -17.156 -20.078 -3.488 1 96.5 132 GLN A O 1
ATOM 1115 N N . ARG A 1 133 ? -16.281 -18.359 -4.562 1 96.38 133 ARG A N 1
ATOM 1116 C CA . ARG A 1 133 ? -17.531 -17.641 -4.734 1 96.38 133 ARG A CA 1
ATOM 1117 C C . ARG A 1 133 ? -17.656 -17.078 -6.148 1 96.38 133 ARG A C 1
ATOM 1119 O O . ARG A 1 133 ? -16.656 -16.969 -6.867 1 96.38 133 ARG A O 1
ATOM 1126 N N . PRO A 1 134 ? -18.938 -16.828 -6.582 1 95.06 134 PRO A N 1
ATOM 1127 C CA . PRO A 1 134 ? -19.078 -16.109 -7.855 1 95.06 134 PRO A CA 1
ATOM 1128 C C . PRO A 1 134 ? -18.312 -14.797 -7.879 1 95.06 134 PRO A C 1
ATOM 1130 O O . PRO A 1 134 ? -18.219 -14.109 -6.859 1 95.06 134 PRO A O 1
ATOM 1133 N N . CYS A 1 135 ? -17.781 -14.516 -9.07 1 94.19 135 CYS A N 1
ATOM 1134 C CA . CYS A 1 135 ? -17.062 -13.258 -9.227 1 94.19 135 CYS A CA 1
ATOM 1135 C C . CYS A 1 135 ? -18.016 -12.07 -9.031 1 94.19 135 CYS A C 1
ATOM 1137 O O . CYS A 1 135 ? -19.078 -12.023 -9.625 1 94.19 135 CYS A O 1
ATOM 1139 N N . ILE A 1 136 ? -17.625 -11.203 -8.227 1 87.38 136 ILE A N 1
ATOM 1140 C CA . ILE A 1 136 ? -18.453 -10.047 -7.879 1 87.38 136 ILE A CA 1
ATOM 1141 C C . ILE A 1 136 ? -18.391 -9.008 -8.992 1 87.38 136 ILE A C 1
ATOM 1143 O O . ILE A 1 136 ? -19.422 -8.523 -9.461 1 87.38 136 ILE A O 1
ATOM 1147 N N . ASP A 1 137 ? -17.219 -8.648 -9.5 1 82.19 137 ASP A N 1
ATOM 1148 C CA . ASP A 1 137 ? -17.031 -7.676 -10.562 1 82.19 137 ASP A CA 1
ATOM 1149 C C . ASP A 1 137 ? -16.703 -8.367 -11.891 1 82.19 137 ASP A C 1
ATOM 1151 O O . ASP A 1 137 ? -16.359 -9.555 -11.906 1 82.19 137 ASP A O 1
ATOM 1155 N N . LYS A 1 138 ? -16.844 -7.496 -12.922 1 85.81 138 LYS A N 1
ATOM 1156 C CA . LYS A 1 138 ? -16.422 -8.008 -14.227 1 85.81 138 LYS A CA 1
ATOM 1157 C C . LYS A 1 138 ? -14.93 -8.312 -14.234 1 85.81 138 LYS A C 1
ATOM 1159 O O . LYS A 1 138 ? -14.117 -7.484 -13.82 1 85.81 138 LYS A O 1
ATOM 1164 N N . LEU A 1 139 ? -14.633 -9.484 -14.68 1 89.31 139 LEU A N 1
ATOM 1165 C CA . LEU A 1 139 ? -13.242 -9.914 -14.734 1 89.31 139 LEU A CA 1
ATOM 1166 C C . LEU A 1 139 ? -12.508 -9.211 -15.867 1 89.31 139 LEU A C 1
ATOM 1168 O O . LEU A 1 139 ? -13.086 -8.938 -16.922 1 89.31 139 LEU A O 1
ATOM 1172 N N . MET A 1 140 ? -11.305 -8.992 -15.648 1 90.25 140 MET A N 1
ATOM 1173 C CA . MET A 1 140 ? -10.438 -8.438 -16.688 1 90.25 140 MET A CA 1
ATOM 1174 C C . MET A 1 140 ? -9.797 -9.547 -17.516 1 90.25 140 MET A C 1
ATOM 1176 O O . MET A 1 140 ? -8.672 -9.398 -17.984 1 90.25 140 MET A O 1
ATOM 1180 N N . TYR A 1 141 ? -10.414 -10.688 -17.516 1 94.44 141 TYR A N 1
ATOM 1181 C CA . TYR A 1 141 ? -10.023 -11.836 -18.328 1 94.44 141 TYR A CA 1
ATOM 1182 C C . TYR A 1 141 ? -11.117 -12.188 -19.328 1 94.44 141 TYR A C 1
ATOM 1184 O O . TYR A 1 141 ? -12.305 -12.125 -19 1 94.44 141 TYR A O 1
ATOM 1192 N N . SER A 1 142 ? -10.688 -12.43 -20.547 1 94.75 142 SER A N 1
ATOM 1193 C CA . SER A 1 142 ? -11.625 -12.836 -21.578 1 94.75 142 SER A CA 1
ATOM 1194 C C . SER A 1 142 ? -11.164 -14.117 -22.281 1 94.75 142 SER A C 1
ATOM 1196 O O . SER A 1 142 ? -9.969 -14.32 -22.484 1 94.75 142 SER A O 1
ATOM 1198 N N . GLU A 1 143 ? -12.117 -14.914 -22.688 1 95.81 143 GLU A N 1
ATOM 1199 C CA . GLU A 1 143 ? -11.781 -16.156 -23.391 1 95.81 143 GLU A CA 1
ATOM 1200 C C . GLU A 1 143 ? -11.523 -15.906 -24.859 1 95.81 143 GLU A C 1
ATOM 1202 O O . GLU A 1 143 ? -12.266 -15.172 -25.516 1 95.81 143 GLU A O 1
ATOM 1207 N N . ASP A 1 144 ? -10.492 -16.484 -25.297 1 95.81 144 ASP A N 1
ATOM 1208 C CA . ASP A 1 144 ? -10.219 -16.359 -26.734 1 95.81 144 ASP A CA 1
ATOM 1209 C C . ASP A 1 144 ? -10.852 -17.5 -27.516 1 95.81 144 ASP A C 1
ATOM 1211 O O . ASP A 1 144 ? -11.602 -18.312 -26.953 1 95.81 144 ASP A O 1
ATOM 1215 N N . LYS A 1 145 ? -10.594 -17.594 -28.781 1 96.25 145 LYS A N 1
ATOM 1216 C CA . LYS A 1 145 ? -11.242 -18.547 -29.688 1 96.25 145 LYS A CA 1
ATOM 1217 C C . LYS A 1 145 ? -10.906 -19.984 -29.312 1 96.25 145 LYS A C 1
ATOM 1219 O O . LYS A 1 145 ? -11.656 -20.906 -29.625 1 96.25 145 LYS A O 1
ATOM 1224 N N . ASN A 1 146 ? -9.797 -20.156 -28.641 1 96.12 146 ASN A N 1
ATOM 1225 C CA . ASN A 1 146 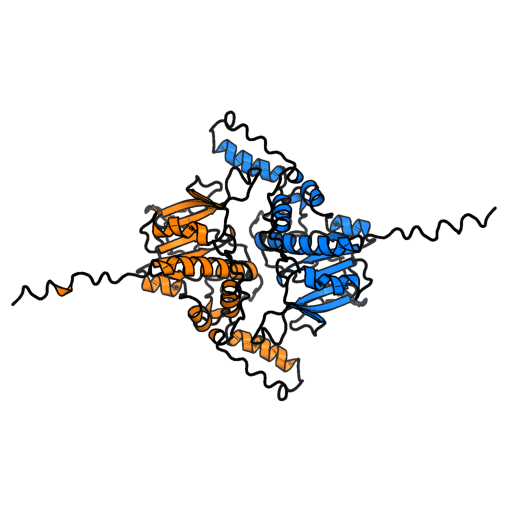? -9.344 -21.5 -28.297 1 96.12 146 ASN A CA 1
ATOM 1226 C C . ASN A 1 146 ? -9.727 -21.875 -26.859 1 96.12 146 ASN A C 1
ATOM 1228 O O . ASN A 1 146 ? -9.32 -22.906 -26.359 1 96.12 146 ASN A O 1
ATOM 1232 N N . GLY A 1 147 ? -10.383 -20.984 -26.219 1 96.94 147 GLY A N 1
ATOM 1233 C CA . GLY A 1 147 ? -10.844 -21.266 -24.875 1 96.94 147 GLY A CA 1
ATOM 1234 C C . GLY A 1 147 ? -9.844 -20.875 -23.797 1 96.94 147 GLY A C 1
ATOM 1235 O O . GLY A 1 147 ? -10.023 -21.219 -22.625 1 96.94 147 GLY A O 1
ATOM 1236 N N . TYR A 1 148 ? -8.773 -20.25 -24.203 1 97.62 148 TYR A N 1
ATOM 1237 C CA . TYR A 1 148 ? -7.785 -19.75 -23.25 1 97.62 148 TYR A CA 1
ATOM 1238 C C . TYR A 1 148 ? -8.172 -18.375 -22.734 1 97.62 148 TYR A C 1
ATOM 1240 O O . TYR A 1 148 ? -8.852 -17.609 -23.422 1 97.62 148 TYR A O 1
ATOM 1248 N N . TYR A 1 149 ? -7.773 -18.078 -21.531 1 98.12 149 TYR A N 1
ATOM 1249 C CA . TYR A 1 149 ? -8.078 -16.781 -20.953 1 98.12 149 TYR A CA 1
ATOM 1250 C C . TYR A 1 149 ? -6.953 -15.789 -21.219 1 98.12 149 TYR A C 1
ATOM 1252 O O . TYR A 1 149 ? -5.789 -16.062 -20.906 1 98.12 149 TYR A O 1
ATOM 1260 N N . ARG A 1 150 ? -7.41 -14.617 -21.812 1 97.12 150 ARG A N 1
ATOM 1261 C CA . ARG A 1 150 ? -6.496 -13.508 -22.047 1 97.12 150 ARG A CA 1
ATOM 1262 C C . ARG A 1 150 ? -6.684 -12.406 -21.016 1 97.12 150 ARG A C 1
ATOM 1264 O O . ARG A 1 150 ? -7.785 -12.211 -20.5 1 97.12 150 ARG A O 1
ATOM 1271 N N . GLY A 1 151 ? -5.574 -11.75 -20.703 1 94.62 151 GLY A N 1
ATOM 1272 C CA . GLY A 1 151 ? -5.602 -10.656 -19.75 1 94.62 151 GLY A CA 1
ATOM 1273 C C . GLY A 1 151 ? -4.375 -9.766 -19.828 1 94.62 151 GLY A C 1
ATOM 1274 O O . GLY A 1 151 ? -3.623 -9.82 -20.797 1 94.62 151 GLY A O 1
ATOM 1275 N N . TRP A 1 152 ? -4.215 -8.867 -18.891 1 90.88 152 TRP A N 1
ATOM 1276 C CA . TRP A 1 152 ? -3.111 -7.914 -18.828 1 90.88 152 TRP A CA 1
ATOM 1277 C C . TRP A 1 152 ? -1.769 -8.641 -18.812 1 90.88 152 TRP A C 1
ATOM 1279 O O . TRP A 1 152 ? -0.919 -8.398 -19.672 1 90.88 152 TRP A O 1
ATOM 1289 N N . PHE A 1 153 ? -1.53 -9.531 -17.922 1 95.88 153 PHE A N 1
ATOM 1290 C CA . PHE A 1 153 ? -0.34 -10.359 -17.766 1 95.88 153 PHE A CA 1
ATOM 1291 C C . PHE A 1 153 ? 0.923 -9.539 -18 1 95.88 153 PHE A C 1
ATOM 1293 O O . PHE A 1 153 ? 1.788 -9.938 -18.797 1 95.88 153 PHE A O 1
ATOM 1300 N N . TRP A 1 154 ? 0.973 -8.375 -17.422 1 93.56 154 TRP A N 1
ATOM 1301 C CA . TRP A 1 154 ? 2.107 -7.461 -17.375 1 93.56 154 TRP A CA 1
ATOM 1302 C C . TRP A 1 154 ? 2.547 -7.074 -18.781 1 93.56 154 TRP A C 1
ATOM 1304 O O . TRP A 1 154 ? 3.713 -6.734 -19 1 93.56 154 TRP A O 1
ATOM 1314 N N . GLY A 1 155 ? 1.67 -7.23 -19.766 1 91.06 155 GLY A N 1
ATOM 1315 C CA . GLY A 1 155 ? 1.956 -6.828 -21.125 1 91.06 155 GLY A CA 1
ATOM 1316 C C . GLY A 1 155 ? 2.406 -7.977 -22.016 1 91.06 155 GLY A C 1
ATOM 1317 O O . GLY A 1 155 ? 2.674 -7.785 -23.203 1 91.06 155 GLY A O 1
ATOM 1318 N N . TYR A 1 156 ? 2.504 -9.133 -21.484 1 94.38 156 TYR A N 1
ATOM 1319 C CA . TYR A 1 156 ? 2.852 -10.305 -22.266 1 94.38 156 TYR A CA 1
ATOM 1320 C C . TYR A 1 156 ? 1.625 -10.875 -22.969 1 94.38 156 TYR A C 1
ATOM 1322 O O . TYR A 1 156 ? 0.914 -11.711 -22.422 1 94.38 156 TYR A O 1
ATOM 1330 N N . GLU A 1 157 ? 1.461 -10.477 -24.172 1 92.38 157 GLU A N 1
ATOM 1331 C CA . GLU A 1 157 ? 0.266 -10.812 -24.953 1 92.38 157 GLU A CA 1
ATOM 1332 C C . GLU A 1 157 ? 0.179 -12.312 -25.219 1 92.38 157 GLU A C 1
ATOM 1334 O O . GLU A 1 157 ? -0.907 -12.844 -25.453 1 92.38 157 GLU A O 1
ATOM 1339 N N . GLU A 1 158 ? 1.256 -12.938 -25.188 1 95.81 158 GLU A N 1
ATOM 1340 C CA . GLU A 1 158 ? 1.295 -14.367 -25.484 1 95.81 158 GLU A CA 1
ATOM 1341 C C . GLU A 1 158 ? 0.837 -15.188 -24.281 1 95.81 158 GLU A C 1
ATOM 1343 O O . GLU A 1 158 ? 0.525 -16.375 -24.422 1 95.81 158 GLU A O 1
ATOM 1348 N N . THR A 1 159 ? 0.875 -14.617 -23.078 1 97.5 159 THR A N 1
ATOM 1349 C CA . THR A 1 159 ? 0.504 -15.344 -21.859 1 97.5 159 THR A CA 1
ATOM 1350 C C . THR A 1 159 ? -0.992 -15.641 -21.859 1 97.5 159 THR A C 1
ATOM 1352 O O . THR A 1 159 ? -1.806 -14.789 -22.203 1 97.5 159 THR A O 1
ATOM 1355 N N . ARG A 1 160 ? -1.347 -16.906 -21.422 1 97.38 160 ARG A N 1
ATOM 1356 C CA . ARG A 1 160 ? -2.734 -17.344 -21.359 1 97.38 160 ARG A CA 1
ATOM 1357 C C . ARG A 1 160 ? -3.008 -18.094 -20.047 1 97.38 160 ARG A C 1
ATOM 1359 O O . ARG A 1 160 ? -2.164 -18.844 -19.578 1 97.38 160 ARG A O 1
ATOM 1366 N N . GLY A 1 161 ? -4.18 -17.812 -19.516 1 98.12 161 GLY A N 1
ATOM 1367 C CA . GLY A 1 161 ? -4.688 -18.656 -18.438 1 98.12 161 GLY A CA 1
ATOM 1368 C C . GLY A 1 161 ? -5.531 -19.812 -18.938 1 98.12 161 GLY A C 1
ATOM 1369 O O . GLY A 1 161 ? -6.305 -19.672 -19.875 1 98.12 161 GLY A O 1
ATOM 1370 N N . LEU A 1 162 ? -5.355 -20.969 -18.281 1 98.19 162 LEU A N 1
ATOM 1371 C CA . LEU A 1 162 ? -6.156 -22.125 -18.672 1 98.19 162 LEU A CA 1
ATOM 1372 C C . LEU A 1 162 ? -7.488 -22.141 -17.938 1 98.19 162 LEU A C 1
ATOM 1374 O O . LEU A 1 162 ? -8.492 -22.625 -18.469 1 98.19 162 LEU A O 1
ATOM 1378 N N . SER A 1 163 ? -7.547 -21.641 -16.766 1 98 163 SER A N 1
ATOM 1379 C CA . SER A 1 163 ? -8.734 -21.547 -15.93 1 98 163 SER A CA 1
ATOM 1380 C C . SER A 1 163 ? -8.688 -20.297 -15.055 1 98 163 SER A C 1
ATOM 1382 O O . SER A 1 163 ? -7.633 -19.938 -14.539 1 98 163 SER A O 1
ATOM 1384 N N . VAL A 1 164 ? -9.891 -19.609 -14.938 1 98.12 164 VAL A N 1
ATOM 1385 C CA . VAL A 1 164 ? -10 -18.422 -14.102 1 98.12 164 VAL A CA 1
ATOM 1386 C C . VAL A 1 164 ? -11.203 -18.562 -13.172 1 98.12 164 VAL A C 1
ATOM 1388 O O . VAL A 1 164 ? -12.328 -18.797 -13.625 1 98.12 164 VAL A O 1
ATOM 1391 N N . THR A 1 165 ? -10.992 -18.516 -11.867 1 97.69 165 THR A N 1
ATOM 1392 C CA . THR A 1 165 ? -12.078 -18.547 -10.891 1 97.69 165 THR A CA 1
ATOM 1393 C C . THR A 1 165 ? -11.875 -17.469 -9.82 1 97.69 165 THR A C 1
ATOM 1395 O O . THR A 1 165 ? -10.758 -16.969 -9.641 1 97.69 165 THR A O 1
ATOM 1398 N N . CYS A 1 166 ? -12.953 -17.094 -9.148 1 98.19 166 CYS A N 1
ATOM 1399 C CA . CYS A 1 166 ? -12.883 -16.094 -8.086 1 98.19 166 CYS A CA 1
ATOM 1400 C C . CYS A 1 166 ? -12.867 -16.766 -6.719 1 98.19 166 CYS A C 1
ATOM 1402 O O . CYS A 1 166 ? -13.562 -17.766 -6.5 1 98.19 166 CYS A O 1
ATOM 1404 N N . LEU A 1 167 ? -12.031 -16.234 -5.82 1 98.06 167 LEU A N 1
ATOM 1405 C CA . LEU A 1 167 ? -11.969 -16.641 -4.422 1 98.06 167 LEU A CA 1
ATOM 1406 C C . LEU A 1 167 ? -12.234 -15.461 -3.492 1 98.06 167 LEU A C 1
ATOM 1408 O O . LEU A 1 167 ? -11.57 -14.43 -3.588 1 98.06 167 LEU A O 1
ATOM 1412 N N . SER A 1 168 ? -13.258 -15.57 -2.623 1 96.56 168 SER A N 1
ATOM 1413 C CA . SER A 1 168 ? -13.438 -14.594 -1.549 1 96.56 168 SER A CA 1
ATOM 1414 C C . SER A 1 168 ? -12.508 -14.898 -0.375 1 96.56 168 SER A C 1
ATOM 1416 O O . SER A 1 168 ? -12.438 -16.031 0.094 1 96.56 168 SER A O 1
ATOM 1418 N N . VAL A 1 169 ? -11.797 -13.852 0.003 1 97.06 169 VAL A N 1
ATOM 1419 C CA . VAL A 1 169 ? -10.797 -14.078 1.037 1 97.06 169 VAL A CA 1
ATOM 1420 C C . VAL A 1 169 ? -10.945 -13.039 2.145 1 97.06 169 VAL A C 1
ATOM 1422 O O . VAL A 1 169 ? -11.297 -11.891 1.879 1 97.06 169 VAL A O 1
ATOM 1425 N N . GLN A 1 170 ? -10.789 -13.406 3.318 1 92 170 GLN A N 1
ATOM 1426 C CA . GLN A 1 170 ? -10.703 -12.594 4.527 1 92 170 GLN A CA 1
ATOM 1427 C C . GLN A 1 170 ? -9.664 -13.156 5.492 1 92 170 GLN A C 1
ATOM 1429 O O . GLN A 1 170 ? -9.922 -14.125 6.207 1 92 170 GLN A O 1
ATOM 1434 N N . GLY A 1 171 ? -8.445 -12.539 5.504 1 93.69 171 GLY A N 1
ATOM 1435 C CA . GLY A 1 171 ? -7.398 -13.062 6.367 1 93.69 171 GLY A CA 1
ATOM 1436 C C . GLY A 1 171 ? -6.004 -12.875 5.805 1 93.69 171 GLY A C 1
ATOM 1437 O O . GLY A 1 171 ? -5.824 -12.172 4.805 1 93.69 171 GLY A O 1
ATOM 1438 N N . SER A 1 172 ? -5.02 -13.453 6.496 1 96.06 172 SER A N 1
ATOM 1439 C CA . SER A 1 172 ? -3.611 -13.359 6.129 1 96.06 172 SER A CA 1
ATOM 1440 C C . SER A 1 172 ? -3.311 -14.172 4.879 1 96.06 172 SER A C 1
ATOM 1442 O O . SER A 1 172 ? -4.137 -14.984 4.441 1 96.06 172 SER A O 1
ATOM 1444 N N . ALA A 1 173 ? -2.205 -13.945 4.332 1 98.19 173 ALA A N 1
ATOM 1445 C CA . ALA A 1 173 ? -1.809 -14.578 3.08 1 98.19 173 ALA A CA 1
ATOM 1446 C C . ALA A 1 173 ? -1.84 -16.094 3.201 1 98.19 173 ALA A C 1
ATOM 1448 O O . ALA A 1 173 ? -2.291 -16.797 2.287 1 98.19 173 ALA A O 1
ATOM 1449 N N . SER A 1 174 ? -1.511 -16.625 4.312 1 97.75 174 SER A N 1
ATOM 1450 C CA . SER A 1 174 ? -1.319 -18.062 4.457 1 97.75 174 SER A CA 1
ATOM 1451 C C . SER A 1 174 ? -2.656 -18.797 4.535 1 97.75 174 SER A C 1
ATOM 1453 O O . SER A 1 174 ? -2.705 -20.016 4.438 1 97.75 174 SER A O 1
ATOM 1455 N N . ILE A 1 175 ? -3.762 -18.125 4.676 1 96.88 175 ILE A N 1
ATOM 1456 C CA . ILE A 1 175 ? -5.059 -18.781 4.809 1 96.88 175 ILE A CA 1
ATOM 1457 C C . ILE A 1 175 ? -5.402 -19.5 3.512 1 96.88 175 ILE A C 1
ATOM 1459 O O . ILE A 1 175 ? -6.281 -20.375 3.492 1 96.88 175 ILE A O 1
ATOM 1463 N N . ILE A 1 176 ? -4.734 -19.141 2.449 1 98 176 ILE A N 1
ATOM 1464 C CA . ILE A 1 176 ? -5.102 -19.703 1.156 1 98 176 ILE A CA 1
ATOM 1465 C C . ILE A 1 176 ? -4.305 -20.984 0.909 1 98 176 ILE A C 1
ATOM 1467 O O . ILE A 1 176 ? -4.555 -21.703 -0.061 1 98 176 ILE A O 1
ATOM 1471 N N . ALA A 1 177 ? -3.34 -21.328 1.767 1 98.44 177 ALA A N 1
ATOM 1472 C CA . ALA A 1 177 ? -2.426 -22.453 1.56 1 98.44 177 ALA A CA 1
ATOM 1473 C C . ALA A 1 177 ? -3.193 -23.75 1.365 1 98.44 177 ALA A C 1
ATOM 1475 O O . ALA A 1 177 ? -2.902 -24.516 0.447 1 98.44 177 ALA A O 1
ATOM 1476 N N . PRO A 1 178 ? -4.242 -24.031 2.117 1 97.88 178 PRO A N 1
ATOM 1477 C CA . PRO A 1 178 ? -4.969 -25.281 1.907 1 97.88 178 PRO A CA 1
ATOM 1478 C C . PRO A 1 178 ? -5.602 -25.375 0.52 1 97.88 178 PRO A C 1
ATOM 1480 O O . PRO A 1 178 ? -5.664 -26.453 -0.063 1 97.88 178 PRO A O 1
ATOM 1483 N N . VAL A 1 179 ? -6.082 -24.281 0.006 1 97.88 179 VAL A N 1
ATOM 1484 C CA . VAL A 1 179 ? -6.656 -24.266 -1.336 1 97.88 179 VAL A CA 1
ATOM 1485 C C . VAL A 1 179 ? -5.59 -24.656 -2.359 1 97.88 179 VAL A C 1
ATOM 1487 O O . VAL A 1 179 ? -5.844 -25.484 -3.244 1 97.88 179 VAL A O 1
ATOM 1490 N N . LEU A 1 180 ? -4.406 -24.172 -2.238 1 98.12 180 LEU A N 1
ATOM 1491 C CA . LEU A 1 180 ? -3.336 -24.375 -3.205 1 98.12 180 LEU A CA 1
ATOM 1492 C C . LEU A 1 180 ? -2.738 -25.766 -3.074 1 98.12 180 LEU A C 1
ATOM 1494 O O . LEU A 1 180 ? -2.236 -26.328 -4.051 1 98.12 180 LEU A O 1
ATOM 1498 N N . LEU A 1 181 ? -2.842 -26.344 -1.908 1 97.5 181 LEU A N 1
ATOM 1499 C CA . LEU A 1 181 ? -2.211 -27.625 -1.645 1 97.5 181 LEU A CA 1
ATOM 1500 C C . LEU A 1 181 ? -3.203 -28.766 -1.837 1 97.5 181 LEU A C 1
ATOM 1502 O O . LEU A 1 181 ? -2.82 -29.875 -2.242 1 97.5 181 LEU A O 1
ATOM 1506 N N . LYS A 1 182 ? -4.531 -28.5 -1.589 1 96.25 182 LYS A N 1
ATOM 1507 C CA . LYS A 1 182 ? -5.48 -29.609 -1.521 1 96.25 182 LYS A CA 1
ATOM 1508 C C . LYS A 1 182 ? -6.527 -29.5 -2.629 1 96.25 182 LYS A C 1
ATOM 1510 O O . LYS A 1 182 ? -7.02 -30.516 -3.121 1 96.25 182 LYS A O 1
ATOM 1515 N N . ASN A 1 183 ? -6.828 -28.312 -3.029 1 93.88 183 ASN A N 1
ATOM 1516 C CA . ASN A 1 183 ? -7.98 -28.141 -3.906 1 93.88 183 ASN A CA 1
ATOM 1517 C C . ASN A 1 183 ? -7.562 -28.062 -5.371 1 93.88 183 ASN A C 1
ATOM 1519 O O . ASN A 1 183 ? -8.414 -27.922 -6.254 1 93.88 183 ASN A O 1
ATOM 1523 N N . THR A 1 184 ? -6.266 -28.078 -5.66 1 93.88 184 THR A N 1
ATOM 1524 C CA . THR A 1 184 ? -5.816 -28.016 -7.047 1 93.88 184 THR A CA 1
ATOM 1525 C C . THR A 1 184 ? -4.504 -28.766 -7.223 1 93.88 184 THR A C 1
ATOM 1527 O O . THR A 1 184 ? -3.67 -28.797 -6.316 1 93.88 184 THR A O 1
ATOM 1530 N N . THR A 1 185 ? -4.301 -29.359 -8.406 1 93.5 185 THR A N 1
ATOM 1531 C CA . THR A 1 185 ? -3.053 -30.031 -8.773 1 93.5 185 THR A CA 1
ATOM 1532 C C . THR A 1 185 ? -2.273 -29.188 -9.789 1 93.5 185 THR A C 1
ATOM 1534 O O . THR A 1 185 ? -1.288 -29.656 -10.359 1 93.5 185 THR A O 1
ATOM 1537 N N . ALA A 1 186 ? -2.764 -27.953 -9.992 1 96.75 186 ALA A N 1
ATOM 1538 C CA . ALA A 1 186 ? -2.117 -27.078 -10.961 1 96.75 186 ALA A CA 1
ATOM 1539 C C . ALA A 1 186 ? -0.647 -26.859 -10.609 1 96.75 186 ALA A C 1
ATOM 1541 O O . ALA A 1 186 ? -0.302 -26.656 -9.445 1 96.75 186 ALA A O 1
ATOM 1542 N N . ARG A 1 187 ? 0.13 -26.938 -11.633 1 96.5 187 ARG A N 1
ATOM 1543 C CA . ARG A 1 187 ? 1.561 -26.719 -11.445 1 96.5 187 ARG A CA 1
ATOM 1544 C C . ARG A 1 187 ? 1.872 -25.234 -11.289 1 96.5 187 ARG A C 1
ATOM 1546 O O . ARG A 1 187 ? 2.764 -24.844 -10.531 1 96.5 187 ARG A O 1
ATOM 1553 N N . SER A 1 188 ? 1.193 -24.375 -12.055 1 98.31 188 SER A N 1
ATOM 1554 C CA . SER A 1 188 ? 1.331 -22.922 -11.961 1 98.31 188 SER A CA 1
ATOM 1555 C C . SER A 1 188 ? 0.017 -22.281 -11.539 1 98.31 188 SER A C 1
ATOM 1557 O O . SER A 1 188 ? -1.014 -22.469 -12.188 1 98.31 188 SER A O 1
ATOM 1559 N N . VAL A 1 189 ? 0.064 -21.516 -10.445 1 98.75 189 VAL A N 1
ATOM 1560 C CA . VAL A 1 189 ? -1.103 -20.828 -9.898 1 98.75 189 VAL A CA 1
ATOM 1561 C C . VAL A 1 189 ? -0.813 -19.328 -9.789 1 98.75 189 VAL A C 1
ATOM 1563 O O . VAL A 1 189 ? 0.253 -18.938 -9.312 1 98.75 189 VAL A O 1
ATOM 1566 N N . MET A 1 190 ? -1.773 -18.5 -10.227 1 98.81 190 MET A N 1
ATOM 1567 C CA . MET A 1 190 ? -1.649 -17.047 -10.094 1 98.81 190 MET A CA 1
ATOM 1568 C C . MET A 1 190 ? -2.725 -16.5 -9.164 1 98.81 190 MET A C 1
ATOM 1570 O O . MET A 1 190 ? -3.912 -16.766 -9.344 1 98.81 190 MET A O 1
ATOM 1574 N N . LEU A 1 191 ? -2.287 -15.797 -8.188 1 98.81 191 LEU A N 1
ATOM 1575 C CA . LEU A 1 191 ? -3.189 -15.023 -7.34 1 98.81 191 LEU A CA 1
ATOM 1576 C C . LEU A 1 191 ? -3.283 -13.578 -7.82 1 98.81 191 LEU A C 1
ATOM 1578 O O . LEU A 1 191 ? -2.381 -12.773 -7.57 1 98.81 191 LEU A O 1
ATOM 1582 N N . ASP A 1 192 ? -4.359 -13.281 -8.539 1 98.12 192 ASP A N 1
ATOM 1583 C CA . ASP A 1 192 ? -4.625 -11.906 -8.953 1 98.12 192 ASP A CA 1
ATOM 1584 C C . ASP A 1 192 ? -5.336 -11.125 -7.852 1 98.12 192 ASP A C 1
ATOM 1586 O O . ASP A 1 192 ? -6.117 -11.695 -7.086 1 98.12 192 ASP A O 1
ATOM 1590 N N . ARG A 1 193 ? -5.047 -9.812 -7.73 1 96.62 193 ARG A N 1
ATOM 1591 C CA . ARG A 1 193 ? -5.57 -8.969 -6.66 1 96.62 193 ARG A CA 1
ATOM 1592 C C . ARG A 1 193 ? -5.098 -9.461 -5.293 1 96.62 193 ARG A C 1
ATOM 1594 O O . ARG A 1 193 ? -5.879 -9.516 -4.344 1 96.62 193 ARG A O 1
ATOM 1601 N N . ALA A 1 194 ? -3.828 -9.734 -5.203 1 98.38 194 ALA A N 1
ATOM 1602 C CA . ALA A 1 194 ? -3.238 -10.312 -3.998 1 98.38 194 ALA A CA 1
ATOM 1603 C C . ALA A 1 194 ? -3.205 -9.297 -2.861 1 98.38 194 ALA A C 1
ATOM 1605 O O . ALA A 1 194 ? -2.98 -9.656 -1.704 1 98.38 194 ALA A O 1
ATOM 1606 N N . GLU A 1 195 ? -3.49 -8 -3.191 1 95.38 195 GLU A N 1
ATOM 1607 C CA . GLU A 1 195 ? -3.551 -6.969 -2.162 1 95.38 195 GLU A CA 1
ATOM 1608 C C . GLU A 1 195 ? -4.711 -7.215 -1.201 1 95.38 195 GLU A C 1
ATOM 1610 O O . GLU A 1 195 ? -4.773 -6.609 -0.127 1 95.38 195 GLU A O 1
ATOM 1615 N N . ASN A 1 196 ? -5.582 -8.18 -1.583 1 94.69 196 ASN A N 1
ATOM 1616 C CA . ASN A 1 196 ? -6.727 -8.492 -0.734 1 94.69 196 ASN A CA 1
ATOM 1617 C C . ASN A 1 196 ? -6.328 -9.383 0.437 1 94.69 196 ASN A C 1
ATOM 1619 O O . ASN A 1 196 ? -7.121 -9.602 1.356 1 94.69 196 ASN A O 1
ATOM 1623 N N . LEU A 1 197 ? -5.098 -9.875 0.452 1 97.19 197 LEU A N 1
ATOM 1624 C CA . LEU A 1 197 ? -4.582 -10.68 1.552 1 97.19 197 LEU A CA 1
ATOM 1625 C C . LEU A 1 197 ? -3.797 -9.82 2.535 1 97.19 197 LEU A C 1
ATOM 1627 O O . LEU A 1 197 ? -3.07 -8.906 2.129 1 97.19 197 LEU A O 1
ATOM 1631 N N . LEU A 1 198 ? -3.91 -10.188 3.807 1 95.06 198 LEU A N 1
ATOM 1632 C CA . LEU A 1 198 ? -3.215 -9.453 4.859 1 95.06 198 LEU A CA 1
ATOM 1633 C C . LEU A 1 198 ? -1.874 -10.109 5.18 1 95.06 198 LEU A C 1
ATOM 1635 O O . LEU A 1 198 ? -1.575 -11.195 4.688 1 95.06 198 LEU A O 1
ATOM 1639 N N . HIS A 1 199 ? -1.046 -9.375 5.945 1 95.56 199 HIS A N 1
ATOM 1640 C CA . HIS A 1 199 ? 0.199 -9.945 6.445 1 95.56 199 HIS A CA 1
ATOM 1641 C C . HIS A 1 199 ? -0.071 -11.062 7.445 1 95.56 199 HIS A C 1
ATOM 1643 O O . HIS A 1 199 ? -0.983 -10.961 8.266 1 95.56 199 HIS A O 1
ATOM 1649 N N . ASP A 1 200 ? 0.694 -12.133 7.484 1 93.69 200 ASP A N 1
ATOM 1650 C CA . ASP A 1 200 ? 0.616 -13.172 8.508 1 93.69 200 ASP A CA 1
ATOM 1651 C C . ASP A 1 200 ? 1.083 -12.648 9.859 1 93.69 200 ASP A C 1
ATOM 1653 O O . ASP A 1 200 ? 0.328 -12.672 10.836 1 93.69 200 ASP A O 1
ATOM 1657 N N . HIS A 1 201 ? 2.387 -12.297 9.969 1 89 201 HIS A N 1
ATOM 1658 C CA . HIS A 1 201 ? 2.984 -11.758 11.18 1 89 201 HIS A CA 1
ATOM 1659 C C . HIS A 1 201 ? 3.66 -10.414 10.914 1 89 201 HIS A C 1
ATOM 1661 O O . HIS A 1 201 ? 4.891 -10.328 10.906 1 89 201 HIS A O 1
ATOM 1667 N N . TYR A 1 202 ? 2.842 -9.438 10.891 1 88.81 202 TYR A N 1
ATOM 1668 C CA . TYR A 1 202 ? 3.344 -8.102 10.578 1 88.81 202 TYR A CA 1
ATOM 1669 C C . TYR A 1 202 ? 4.332 -7.633 11.641 1 88.81 202 TYR A C 1
ATOM 1671 O O . TYR A 1 202 ? 4.047 -7.703 12.836 1 88.81 202 TYR A O 1
ATOM 1679 N N . GLY A 1 203 ? 5.461 -7.168 11.164 1 82.31 203 GLY A N 1
ATOM 1680 C CA . GLY A 1 203 ? 6.457 -6.633 12.078 1 82.31 203 GLY A CA 1
ATOM 1681 C C . GLY A 1 203 ? 7.23 -7.711 12.812 1 82.31 203 GLY A C 1
ATOM 1682 O O . GLY A 1 203 ? 8.109 -7.41 13.625 1 82.31 203 GLY A O 1
ATOM 1683 N N . GLY A 1 204 ? 6.965 -8.891 12.5 1 85.25 204 GLY A N 1
ATOM 1684 C CA . GLY A 1 204 ? 7.719 -9.992 13.086 1 85.25 204 GLY A CA 1
ATOM 1685 C C . GLY A 1 204 ? 9.039 -10.25 12.375 1 85.25 204 GLY A C 1
ATOM 1686 O O . GLY A 1 204 ? 9.398 -9.531 11.445 1 85.25 204 GLY A O 1
ATOM 1687 N N . LYS A 1 205 ? 9.766 -11.266 12.797 1 83.56 205 LYS A N 1
ATOM 1688 C CA . LYS A 1 205 ? 11.086 -11.594 12.266 1 83.56 205 LYS A CA 1
ATOM 1689 C C . LYS A 1 205 ? 11.016 -11.875 10.766 1 83.56 205 LYS A C 1
ATOM 1691 O O . LYS A 1 205 ? 11.828 -11.359 9.992 1 83.56 205 LYS A O 1
ATOM 1696 N N . ASP A 1 206 ? 10.07 -12.734 10.461 1 89.38 206 ASP A N 1
ATOM 1697 C CA . ASP A 1 206 ? 9.945 -13.102 9.055 1 89.38 206 ASP A CA 1
ATOM 1698 C C . ASP A 1 206 ? 9.625 -11.883 8.195 1 89.38 206 ASP A C 1
ATOM 1700 O O . ASP A 1 206 ? 10.117 -11.758 7.07 1 89.38 206 ASP A O 1
ATOM 1704 N N . TYR A 1 207 ? 8.805 -11.07 8.734 1 89.94 207 TYR A N 1
ATOM 1705 C CA . TYR A 1 207 ? 8.469 -9.82 8.062 1 89.94 207 TYR A CA 1
ATOM 1706 C C . TYR A 1 207 ? 9.727 -8.992 7.805 1 89.94 207 TYR A C 1
ATOM 1708 O O . TYR A 1 207 ? 9.992 -8.586 6.668 1 89.94 207 TYR A O 1
ATOM 1716 N N . TRP A 1 208 ? 10.477 -8.781 8.711 1 84.81 208 TRP A N 1
ATOM 1717 C CA . TRP A 1 208 ? 11.633 -7.902 8.609 1 84.81 208 TRP A CA 1
ATOM 1718 C C . TRP A 1 208 ? 12.734 -8.555 7.777 1 84.81 208 TRP A C 1
ATOM 1720 O O . TRP A 1 208 ? 13.453 -7.875 7.035 1 84.81 208 TRP A O 1
ATOM 1730 N N . ASP A 1 209 ? 12.945 -9.906 7.957 1 87.12 209 ASP A N 1
ATOM 1731 C CA . ASP A 1 209 ? 13.906 -10.617 7.113 1 87.12 209 ASP A CA 1
ATOM 1732 C C . ASP A 1 209 ? 13.578 -10.43 5.633 1 87.12 209 ASP A C 1
ATOM 1734 O O . ASP A 1 209 ? 14.469 -10.203 4.82 1 87.12 209 ASP A O 1
ATOM 1738 N N . THR A 1 210 ? 12.305 -10.531 5.355 1 94.06 210 THR A N 1
ATOM 1739 C CA . THR A 1 210 ? 11.891 -10.367 3.969 1 94.06 210 THR A CA 1
ATOM 1740 C C . THR A 1 210 ? 12.125 -8.938 3.496 1 94.06 210 THR A C 1
ATOM 1742 O O . THR A 1 210 ? 12.641 -8.719 2.396 1 94.06 210 THR A O 1
ATOM 1745 N N . ARG A 1 211 ? 11.781 -8.055 4.281 1 87.69 211 ARG A N 1
ATOM 1746 C CA . ARG A 1 211 ? 12.008 -6.648 3.947 1 87.69 211 ARG A CA 1
ATOM 1747 C C . ARG A 1 211 ? 13.5 -6.371 3.74 1 87.69 211 ARG A C 1
ATOM 1749 O O . ARG A 1 211 ? 13.875 -5.691 2.785 1 87.69 211 ARG A O 1
ATOM 1756 N N . ARG A 1 212 ? 14.32 -6.934 4.566 1 83.62 212 ARG A N 1
ATOM 1757 C CA . ARG A 1 212 ? 15.766 -6.73 4.488 1 83.62 212 ARG A CA 1
ATOM 1758 C C . ARG A 1 212 ? 16.344 -7.391 3.24 1 83.62 212 ARG A C 1
ATOM 1760 O O . ARG A 1 212 ? 17.359 -6.941 2.711 1 83.62 212 ARG A O 1
ATOM 1767 N N . SER A 1 213 ? 15.719 -8.352 2.852 1 91 213 SER A N 1
ATOM 1768 C CA . SER A 1 213 ? 16.188 -9.062 1.669 1 91 213 SER A CA 1
ATOM 1769 C C . SER A 1 213 ? 15.992 -8.234 0.407 1 91 213 SER A C 1
ATOM 1771 O O . SER A 1 213 ? 16.562 -8.531 -0.641 1 91 213 SER A O 1
ATOM 1773 N N . MET A 1 214 ? 15.125 -7.238 0.458 1 91.31 214 MET A N 1
ATOM 1774 C CA . MET A 1 214 ? 14.867 -6.383 -0.696 1 91.31 214 MET A CA 1
ATOM 1775 C C . MET A 1 214 ? 15.938 -5.301 -0.826 1 91.31 214 MET A C 1
ATOM 1777 O O . MET A 1 214 ? 15.633 -4.109 -0.736 1 91.31 214 MET A O 1
ATOM 1781 N N . VAL A 1 215 ? 17.109 -5.773 -1.188 1 85 215 VAL A N 1
ATOM 1782 C CA . VAL A 1 215 ? 18.234 -4.879 -1.399 1 85 215 VAL A CA 1
ATOM 1783 C C . VAL A 1 215 ? 18.188 -4.297 -2.811 1 85 215 VAL A C 1
ATOM 1785 O O . VAL A 1 215 ? 18 -5.031 -3.783 1 85 215 VAL A O 1
ATOM 1788 N N . TYR A 1 216 ? 18.234 -2.967 -2.887 1 82.12 216 TYR A N 1
ATOM 1789 C CA . TYR A 1 216 ? 18.203 -2.324 -4.195 1 82.12 216 TYR A CA 1
ATOM 1790 C C . TYR A 1 216 ? 19.359 -2.791 -5.062 1 82.12 216 TYR A C 1
ATOM 1792 O O . TYR A 1 216 ? 20.453 -3.09 -4.555 1 82.12 216 TYR A O 1
ATOM 1800 N N . ALA A 1 217 ? 19.062 -2.783 -6.293 1 84.06 217 ALA A N 1
ATOM 1801 C CA . ALA A 1 217 ? 20.094 -3.182 -7.254 1 84.06 217 ALA A CA 1
ATOM 1802 C C . ALA A 1 217 ? 21.312 -2.275 -7.16 1 84.06 217 ALA A C 1
ATOM 1804 O O . ALA A 1 217 ? 21.203 -1.094 -6.828 1 84.06 217 ALA A O 1
ATOM 1805 N N . GLN A 1 218 ? 22.438 -2.762 -7.492 1 74.31 218 GLN A N 1
ATOM 1806 C CA . GLN A 1 218 ? 23.719 -2.084 -7.324 1 74.31 218 GLN A CA 1
ATOM 1807 C C . GLN A 1 218 ? 23.75 -0.768 -8.094 1 74.31 218 GLN A C 1
ATOM 1809 O O . GLN A 1 218 ? 24.266 0.236 -7.598 1 74.31 218 GLN A O 1
ATOM 1814 N N . HIS A 1 219 ? 23.203 -0.799 -9.312 1 69.38 219 HIS A N 1
ATOM 1815 C CA . HIS A 1 219 ? 23.281 0.385 -10.164 1 69.38 219 HIS A CA 1
ATOM 1816 C C . HIS A 1 219 ? 22.438 1.525 -9.594 1 69.38 219 HIS A C 1
ATOM 1818 O O . HIS A 1 219 ? 22.656 2.689 -9.938 1 69.38 219 HIS A O 1
ATOM 1824 N N . LEU A 1 220 ? 21.422 1.207 -8.828 1 66.25 220 LEU A N 1
ATOM 1825 C CA . LEU A 1 220 ? 20.594 2.23 -8.195 1 66.25 220 LEU A CA 1
ATOM 1826 C C . LEU A 1 220 ? 21.234 2.713 -6.898 1 66.25 220 LEU A C 1
ATOM 1828 O O . LEU A 1 220 ? 21 3.844 -6.465 1 66.25 220 LEU A O 1
ATOM 1832 N N . ARG A 1 221 ? 21.953 1.817 -6.324 1 56.09 221 ARG A N 1
ATOM 1833 C CA . ARG A 1 221 ? 22.688 2.205 -5.117 1 56.09 221 ARG A CA 1
ATOM 1834 C C . ARG A 1 221 ? 23.766 3.23 -5.434 1 56.09 221 ARG A C 1
ATOM 1836 O O . ARG A 1 221 ? 24 4.152 -4.652 1 56.09 221 ARG A O 1
ATOM 1843 N N . ILE A 1 222 ? 24.297 3.029 -6.52 1 44.59 222 ILE A N 1
ATOM 1844 C CA . ILE A 1 222 ? 25.406 3.893 -6.941 1 44.59 222 ILE A CA 1
ATOM 1845 C C . ILE A 1 222 ? 24.859 5.289 -7.258 1 44.59 222 ILE A C 1
ATOM 1847 O O . ILE A 1 222 ? 25.484 6.293 -6.887 1 44.59 222 ILE A O 1
ATOM 1851 N N . VAL A 1 223 ? 23.75 5.305 -7.887 1 43.41 223 VAL A N 1
ATOM 1852 C CA . VAL A 1 223 ? 23.203 6.617 -8.211 1 43.41 223 VAL A CA 1
ATOM 1853 C C . VAL A 1 223 ? 22.781 7.324 -6.926 1 43.41 223 VAL A C 1
ATOM 1855 O O . VAL A 1 223 ? 23.016 8.523 -6.766 1 43.41 223 VAL A O 1
ATOM 1858 N N . GLY A 1 224 ? 22.125 6.633 -6.066 1 42.59 224 GLY A N 1
ATOM 1859 C CA . GLY A 1 224 ? 21.844 7.207 -4.762 1 42.59 224 GLY A CA 1
ATOM 1860 C C . GLY A 1 224 ? 23.094 7.625 -4.016 1 42.59 224 GLY A C 1
ATOM 1861 O O . GLY A 1 224 ? 23.141 8.711 -3.434 1 42.59 224 GLY A O 1
ATOM 1862 N N . ASP A 1 225 ? 24.141 6.719 -4.098 1 42.47 225 ASP A N 1
ATOM 1863 C CA . ASP A 1 225 ? 25.422 7.02 -3.484 1 42.47 225 ASP A CA 1
ATOM 1864 C C . ASP A 1 225 ? 26.125 8.164 -4.215 1 42.47 225 ASP A C 1
ATOM 1866 O O . ASP A 1 225 ? 26.734 9.031 -3.58 1 42.47 225 ASP A O 1
ATOM 1870 N N . GLU A 1 226 ? 26.141 8.094 -5.473 1 37.91 226 GLU A N 1
ATOM 1871 C CA . GLU A 1 226 ? 26.781 9.188 -6.199 1 37.91 226 GLU A CA 1
ATOM 1872 C C . GLU A 1 226 ? 26.109 10.523 -5.902 1 37.91 226 GLU A C 1
ATOM 1874 O O . GLU A 1 226 ? 26.781 11.547 -5.754 1 37.91 226 GLU A O 1
ATOM 1879 N N . PHE A 1 227 ? 24.828 10.43 -5.855 1 33.16 227 PHE A N 1
ATOM 1880 C CA . PHE A 1 227 ? 24.125 11.656 -5.496 1 33.16 227 PHE A CA 1
ATOM 1881 C C . PHE A 1 227 ? 24.469 12.086 -4.074 1 33.16 227 PHE A C 1
ATOM 1883 O O . PHE A 1 227 ? 24.688 13.266 -3.809 1 33.16 227 PHE A O 1
ATOM 1890 N N . ARG A 1 228 ? 24.531 11.117 -3.275 1 33.88 228 ARG A N 1
ATOM 1891 C CA . ARG A 1 228 ? 25 11.438 -1.933 1 33.88 228 ARG A CA 1
ATOM 1892 C C . ARG A 1 228 ? 26.453 11.906 -1.96 1 33.88 228 ARG A C 1
ATOM 1894 O O . ARG A 1 228 ? 26.828 12.828 -1.236 1 33.88 228 ARG A O 1
ATOM 1901 N N . ALA A 1 229 ? 27.281 11.266 -2.641 1 34.44 229 ALA A N 1
ATOM 1902 C CA . ALA A 1 229 ? 28.703 11.617 -2.672 1 34.44 229 ALA A CA 1
ATOM 1903 C C . ALA A 1 229 ? 28.922 12.992 -3.285 1 34.44 229 ALA A C 1
ATOM 1905 O O . ALA A 1 229 ? 29.766 13.766 -2.826 1 34.44 229 ALA A O 1
ATOM 1906 N N . HIS A 1 230 ? 28.391 13.219 -4.371 1 32.69 230 HIS A N 1
ATOM 1907 C CA . HIS A 1 230 ? 28.656 14.516 -4.977 1 32.69 230 HIS A CA 1
ATOM 1908 C C . HIS A 1 230 ? 28.109 15.648 -4.117 1 32.69 230 HIS A C 1
ATOM 1910 O O . HIS A 1 230 ? 28.734 16.719 -4.02 1 32.69 230 HIS A O 1
ATOM 1916 N N . LEU A 1 231 ? 26.969 15.516 -3.623 1 29.11 231 LEU A N 1
ATOM 1917 C CA . LEU A 1 231 ? 26.5 16.594 -2.768 1 29.11 231 LEU A CA 1
ATOM 1918 C C . LEU A 1 231 ? 27.203 16.562 -1.41 1 29.11 231 LEU A C 1
ATOM 1920 O O . LEU A 1 231 ? 27.438 17.609 -0.801 1 29.11 231 LEU A O 1
ATOM 1924 N N . LEU A 1 232 ? 27.328 15.336 -0.838 1 31.52 232 LEU A N 1
ATOM 1925 C CA . LEU A 1 232 ? 28.109 15.375 0.395 1 31.52 232 LEU A CA 1
ATOM 1926 C C . LEU A 1 232 ? 29.594 15.406 0.093 1 31.52 232 LEU A C 1
ATOM 1928 O O . LEU A 1 232 ? 30.156 14.453 -0.459 1 31.52 232 LEU A O 1
ATOM 1932 N N . GLN A 1 233 ? 30.25 16.266 -0.428 1 32.59 233 GLN A N 1
ATOM 1933 C CA . GLN A 1 233 ? 31.688 16.469 -0.356 1 32.59 233 GLN A CA 1
ATOM 1934 C C . GLN A 1 233 ? 32.25 15.984 0.981 1 32.59 233 GLN A C 1
ATOM 1936 O O . GLN A 1 233 ? 33.375 16.344 1.36 1 32.59 233 GLN A O 1
ATOM 1941 N N . SER A 1 234 ? 31.469 15.719 2.02 1 28.2 234 SER A N 1
ATOM 1942 C CA . SER A 1 234 ? 32.125 15.203 3.217 1 28.2 234 SER A CA 1
ATOM 1943 C C . SER A 1 234 ? 32.656 13.797 2.986 1 28.2 234 SER A C 1
ATOM 1945 O O . SER A 1 234 ? 32.062 13 2.27 1 28.2 234 SER A O 1
ATOM 1947 N N . ASN A 1 235 ? 34 13.609 2.832 1 29.67 235 ASN A N 1
ATOM 1948 C CA . ASN A 1 235 ? 34.875 12.438 2.732 1 29.67 235 ASN A CA 1
ATOM 1949 C C . ASN A 1 235 ? 34.375 11.312 3.646 1 29.67 235 ASN A C 1
ATOM 1951 O O . ASN A 1 235 ? 34.219 11.508 4.852 1 29.67 235 ASN A O 1
ATOM 1955 N N . ASP A 1 236 ? 33.625 10.438 3.266 1 30.39 236 ASP A N 1
ATOM 1956 C CA . ASP A 1 236 ? 33.344 9.172 3.932 1 30.39 236 ASP A CA 1
ATOM 1957 C C . ASP A 1 236 ? 34.594 8.508 4.449 1 30.39 236 ASP A C 1
ATOM 1959 O O . ASP A 1 236 ? 34.625 7.305 4.711 1 30.39 236 ASP A O 1
ATOM 1963 N N . GLU A 1 237 ? 35.75 8.938 4.375 1 29.45 237 GLU A N 1
ATOM 1964 C CA . GLU A 1 237 ? 36.812 8.172 5.004 1 29.45 237 GLU A CA 1
ATOM 1965 C C . GLU A 1 237 ? 36.5 7.863 6.461 1 29.45 237 GLU A C 1
ATOM 1967 O O . GLU A 1 237 ? 37.031 6.91 7.035 1 29.45 237 GLU A O 1
ATOM 1972 N N . ALA A 1 238 ? 35.938 8.688 7.281 1 29.97 2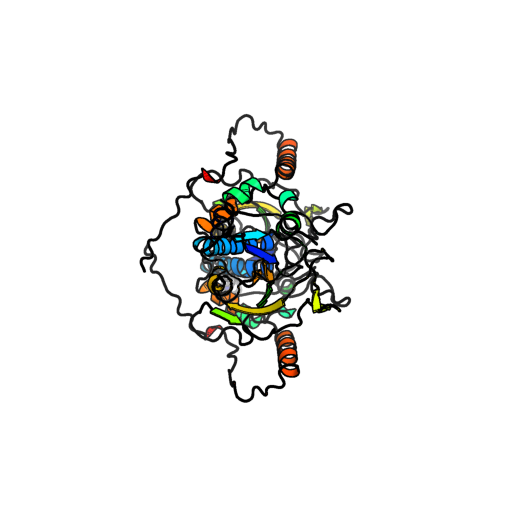38 ALA A N 1
ATOM 1973 C CA . ALA A 1 238 ? 35.812 8.383 8.703 1 29.97 238 ALA A CA 1
ATOM 1974 C C . ALA A 1 238 ? 34.719 7.359 8.953 1 29.97 238 ALA A C 1
ATOM 1976 O O . ALA A 1 238 ? 34.719 6.68 9.977 1 29.97 238 ALA A O 1
ATOM 1977 N N . ASP A 1 239 ? 33.5 7.41 8.289 1 29.16 239 ASP A N 1
ATOM 1978 C CA . ASP A 1 239 ? 32.5 6.48 8.789 1 29.16 239 ASP A CA 1
ATOM 1979 C C . ASP A 1 239 ? 32.594 5.137 8.07 1 29.16 239 ASP A C 1
ATOM 1981 O O . ASP A 1 239 ? 32.188 5.012 6.914 1 29.16 239 ASP A O 1
ATOM 1985 N N . LYS A 1 240 ? 33.562 4.293 8.172 1 30.39 240 LYS A N 1
ATOM 1986 C CA . LYS A 1 240 ? 33.906 2.895 7.902 1 30.39 240 LYS A CA 1
ATOM 1987 C C . LYS A 1 240 ? 32.688 1.997 8.102 1 30.39 240 LYS A C 1
ATOM 1989 O O . LYS A 1 240 ? 32.688 1.12 8.969 1 30.39 240 LYS A O 1
ATOM 1994 N N . THR A 1 241 ? 31.484 2.445 7.996 1 27.95 241 THR A N 1
ATOM 1995 C CA . THR A 1 241 ? 30.469 1.41 8.164 1 27.95 241 THR A CA 1
ATOM 1996 C C . THR A 1 241 ? 30.516 0.418 7.008 1 27.95 241 THR A C 1
ATOM 1998 O O . THR A 1 241 ? 30.375 0.805 5.844 1 27.95 241 THR A O 1
ATOM 2001 N N . ILE A 1 242 ? 31.188 -0.671 7.062 1 28.62 242 ILE A N 1
ATOM 2002 C CA . ILE A 1 242 ? 31.203 -1.862 6.223 1 28.62 242 ILE A CA 1
ATOM 2003 C C . ILE A 1 242 ? 29.781 -2.371 6.008 1 28.62 242 ILE A C 1
ATOM 2005 O O . ILE A 1 242 ? 29.094 -2.752 6.965 1 28.62 242 ILE A O 1
ATOM 2009 N N . PHE A 1 243 ? 29.062 -1.845 5.105 1 31.52 243 PHE A N 1
ATOM 2010 C CA . PHE A 1 243 ? 27.844 -2.467 4.633 1 31.52 243 PHE A CA 1
ATOM 2011 C C . PHE A 1 243 ? 28.031 -3.967 4.445 1 31.52 243 PHE A C 1
ATOM 2013 O O . PHE A 1 243 ? 28.875 -4.395 3.664 1 31.52 243 PHE A O 1
ATOM 2020 N N . GLN A 1 244 ? 27.734 -4.691 5.473 1 31.88 244 GLN A N 1
ATOM 2021 C CA . GLN A 1 244 ? 27.75 -6.125 5.203 1 31.88 244 GLN A CA 1
ATOM 2022 C C . GLN A 1 244 ? 26.641 -6.512 4.234 1 31.88 244 GLN A C 1
ATOM 2024 O O . GLN A 1 244 ? 25.453 -6.273 4.508 1 31.88 244 GLN A O 1
ATOM 2029 N N . GLU A 1 245 ? 26.844 -6.75 3.111 1 39.94 245 GLU A N 1
ATOM 2030 C CA . GLU A 1 245 ? 26.047 -7.148 1.957 1 39.94 245 GLU A CA 1
ATOM 2031 C C . GLU A 1 245 ? 25.125 -8.312 2.299 1 39.94 245 GLU A C 1
ATOM 2033 O O . GLU A 1 245 ? 24.031 -8.445 1.725 1 39.94 245 GLU A O 1
ATOM 2038 N N . ASP A 1 246 ? 25.531 -9.172 3.303 1 36.09 246 ASP A N 1
ATOM 2039 C CA . ASP A 1 246 ? 24.812 -10.406 3.582 1 36.09 246 ASP A CA 1
ATOM 2040 C C . ASP A 1 246 ? 23.797 -10.203 4.707 1 36.09 246 ASP A C 1
ATOM 2042 O O . ASP A 1 246 ? 24.156 -10.227 5.883 1 36.09 246 ASP A O 1
ATOM 2046 N N . TRP A 1 247 ? 22.562 -9.906 4.391 1 42.84 247 TRP A N 1
ATOM 2047 C CA . TRP A 1 247 ? 21.5 -9.641 5.355 1 42.84 247 TRP A CA 1
ATOM 2048 C C . TRP A 1 247 ? 21.297 -10.828 6.285 1 42.84 247 TRP A C 1
ATOM 2050 O O . TRP A 1 247 ? 20.766 -10.68 7.391 1 42.84 247 TRP A O 1
ATOM 2060 N N . THR A 1 248 ? 21.547 -12.078 5.938 1 42.88 248 THR A N 1
ATOM 2061 C CA . THR A 1 248 ? 21.312 -13.281 6.727 1 42.88 248 THR A CA 1
ATOM 2062 C C . THR A 1 248 ? 22.203 -13.289 7.969 1 42.88 248 THR A C 1
ATOM 2064 O O . THR A 1 248 ? 21.984 -14.07 8.891 1 42.88 248 THR A O 1
ATOM 2067 N N . LYS A 1 249 ? 23.172 -12.727 7.93 1 39.84 249 LYS A N 1
ATOM 2068 C CA . LYS A 1 249 ? 24.109 -12.711 9.055 1 39.84 249 LYS A CA 1
ATOM 2069 C C . LYS A 1 249 ? 23.719 -11.656 10.086 1 39.84 249 LYS A C 1
ATOM 2071 O O . LYS A 1 249 ? 24.375 -11.516 11.117 1 39.84 249 LYS A O 1
ATOM 2076 N N . VAL A 1 250 ? 22.672 -11.109 9.781 1 35.41 250 VAL A N 1
ATOM 2077 C CA . VAL A 1 250 ? 22.25 -10.07 10.719 1 35.41 250 VAL A CA 1
ATOM 2078 C C . VAL A 1 250 ? 21.219 -10.641 11.68 1 35.41 250 VAL A C 1
ATOM 2080 O O . VAL A 1 250 ? 20.25 -11.281 11.258 1 35.41 250 VAL A O 1
ATOM 2083 N N . LYS A 1 251 ? 21.562 -10.984 12.992 1 29.67 251 LYS A N 1
ATOM 2084 C CA . LYS A 1 251 ? 20.766 -11.578 14.07 1 29.67 251 LYS A CA 1
ATOM 2085 C C . LYS A 1 251 ? 19.578 -10.695 14.438 1 29.67 251 LYS A C 1
ATOM 2087 O O . LYS A 1 251 ? 19.75 -9.5 14.703 1 29.67 251 LYS A O 1
ATOM 2092 N N . VAL A 1 252 ? 18.484 -11.047 13.93 1 32.03 252 VAL A N 1
ATOM 2093 C CA . VAL A 1 252 ? 17.297 -10.312 14.352 1 32.03 252 VAL A CA 1
ATOM 2094 C C . VAL A 1 252 ? 16.844 -10.805 15.727 1 32.03 252 VAL A C 1
ATOM 2096 O O . VAL A 1 252 ? 16.719 -12.016 15.953 1 32.03 252 VAL A O 1
ATOM 2099 N N . LEU A 1 253 ? 17.125 -10.25 16.75 1 25.33 253 LEU A N 1
ATOM 2100 C CA . LEU A 1 253 ? 16.562 -10.617 18.047 1 25.33 253 LEU A CA 1
ATOM 2101 C C . LEU A 1 253 ? 15.039 -10.602 18 1 25.33 253 LEU A C 1
ATOM 2103 O O . LEU A 1 253 ? 14.43 -9.555 17.766 1 25.33 253 LEU A O 1
ATOM 2107 N N . GLY A 1 254 ? 14.469 -11.508 17.312 1 24.86 254 GLY A N 1
ATOM 2108 C CA . GLY A 1 254 ? 13.031 -11.719 17.344 1 24.86 254 GLY A CA 1
ATOM 2109 C C . GLY A 1 254 ? 12.484 -11.875 18.75 1 24.86 254 GLY A C 1
ATOM 2110 O O . GLY A 1 254 ? 13.047 -12.594 19.562 1 24.86 254 GLY A O 1
ATOM 2111 N N . CYS A 1 255 ? 11.945 -10.953 19.312 1 24.08 255 CYS A N 1
ATOM 2112 C CA . CYS A 1 255 ? 11.164 -11.172 20.531 1 24.08 255 CYS A CA 1
ATOM 2113 C C . CYS A 1 255 ? 10.141 -12.281 20.328 1 24.08 255 CYS A C 1
ATOM 2115 O O . CYS A 1 255 ? 9.281 -12.188 19.453 1 24.08 255 CYS A O 1
ATOM 2117 N N . LEU A 1 256 ? 10.5 -13.523 20.547 1 22.56 256 LEU A N 1
ATOM 2118 C CA . LEU A 1 256 ? 9.742 -14.773 20.594 1 22.56 256 LEU A CA 1
ATOM 2119 C C . LEU A 1 256 ? 8.578 -14.672 21.578 1 22.56 256 LEU A C 1
ATOM 2121 O O . LEU A 1 256 ? 8.789 -14.5 22.781 1 22.56 256 LEU A O 1
ATOM 2125 N N . PRO A 1 257 ? 7.562 -13.883 21.5 1 22.48 257 PRO A N 1
ATOM 2126 C CA . PRO A 1 257 ? 6.605 -14.312 22.516 1 22.48 257 PRO A CA 1
ATOM 2127 C C . PRO A 1 257 ? 6.051 -15.711 22.266 1 22.48 257 PRO A C 1
ATOM 2129 O O . PRO A 1 257 ? 5.957 -16.141 21.109 1 22.48 257 PRO A O 1
ATOM 2132 N N . ASN A 1 258 ? 6.426 -16.719 23.094 1 20.75 258 ASN A N 1
ATOM 2133 C CA . ASN A 1 258 ? 5.906 -18.078 23.266 1 20.75 258 ASN A CA 1
ATOM 2134 C C . ASN A 1 258 ? 4.379 -18.094 23.25 1 20.75 258 ASN A C 1
ATOM 2136 O O . ASN A 1 258 ? 3.74 -17.625 24.203 1 20.75 258 ASN A O 1
ATOM 2140 N N . PHE A 1 259 ? 3.66 -17.672 22.297 1 17.75 259 PHE A N 1
ATOM 2141 C CA . PHE A 1 259 ? 2.254 -18.047 22.391 1 17.75 259 PHE A CA 1
ATOM 2142 C C . PHE A 1 259 ? 2.082 -19.547 22.219 1 17.75 259 PHE A C 1
ATOM 2144 O O . PHE A 1 259 ? 2.482 -20.109 21.188 1 17.75 259 PHE A O 1
ATOM 2151 N N . TYR A 1 260 ? 2.379 -20.344 23.312 1 18.42 260 TYR A N 1
ATOM 2152 C CA . TYR A 1 260 ? 1.886 -21.719 23.438 1 18.42 260 TYR A CA 1
ATOM 2153 C C . TYR A 1 260 ? 0.41 -21.797 23.062 1 18.42 260 TYR A C 1
ATOM 2155 O O . TYR A 1 260 ? -0.391 -20.953 23.484 1 18.42 260 TYR A O 1
ATOM 2163 N N . PHE A 1 261 ? 0.037 -22.312 21.844 1 17.39 261 PHE A N 1
ATOM 2164 C CA . PHE A 1 261 ? -1.145 -23.156 21.969 1 17.39 261 PHE A CA 1
ATOM 2165 C C . PHE A 1 261 ? -0.838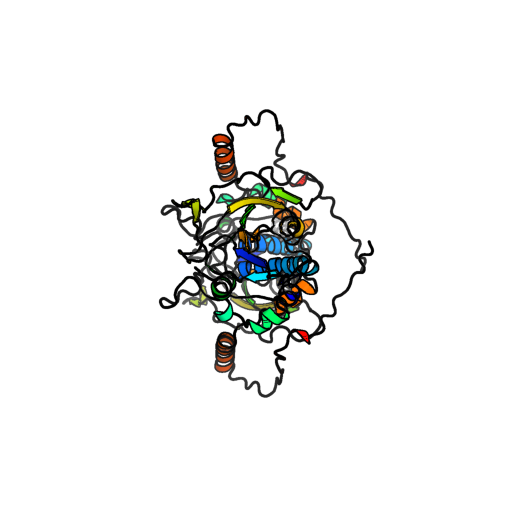 -24.406 22.797 1 17.39 261 PHE A C 1
ATOM 2167 O O . PHE A 1 261 ? 0.259 -24.969 22.703 1 17.39 261 PHE A O 1
ATOM 2174 N N . MET B 1 1 ? -17.625 52 35.562 1 28.41 1 MET B N 1
ATOM 2175 C CA . MET B 1 1 ? -18.406 50.875 35.062 1 28.41 1 MET B CA 1
ATOM 2176 C C . MET B 1 1 ? -17.766 50.281 33.812 1 28.41 1 MET B C 1
ATOM 2178 O O . MET B 1 1 ? -18.281 49.312 33.219 1 28.41 1 MET B O 1
ATOM 2182 N N . PHE B 1 2 ? -16.891 51 33 1 35.75 2 PHE B N 1
ATOM 2183 C CA . PHE B 1 2 ? -16.062 50.719 31.812 1 35.75 2 PHE B CA 1
ATOM 2184 C C . PHE B 1 2 ? -15.055 49.625 32.094 1 35.75 2 PHE B C 1
ATOM 2186 O O . PHE B 1 2 ? -14.391 49.125 31.188 1 35.75 2 PHE B O 1
ATOM 2193 N N . ASN B 1 3 ? -14.531 49.438 33.312 1 32.44 3 ASN B N 1
ATOM 2194 C CA . ASN B 1 3 ? -13.422 48.531 33.625 1 32.44 3 ASN B CA 1
ATOM 2195 C C . ASN B 1 3 ? -13.812 47.094 33.438 1 32.44 3 ASN B C 1
ATOM 2197 O O . ASN B 1 3 ? -13.016 46.188 33.719 1 32.44 3 ASN B O 1
ATOM 2201 N N . LYS B 1 4 ? -15.039 46.625 33.812 1 35.53 4 LYS B N 1
ATOM 2202 C CA . LYS B 1 4 ? -15.43 45.219 33.969 1 35.53 4 LYS B CA 1
ATOM 2203 C C . LYS B 1 4 ? -15.383 44.531 32.594 1 35.53 4 LYS B C 1
ATOM 2205 O O . LYS B 1 4 ? -15.703 43.344 32.5 1 35.53 4 LYS B O 1
ATOM 2210 N N . LEU B 1 5 ? -15.578 45.188 31.453 1 34.03 5 LEU B N 1
ATOM 2211 C CA . LEU B 1 5 ? -15.617 44.531 30.141 1 34.03 5 LEU B CA 1
ATOM 2212 C C . LEU B 1 5 ? -14.25 43.938 29.781 1 34.03 5 LEU B C 1
ATOM 2214 O O . LEU B 1 5 ? -14.109 43.25 28.781 1 34.03 5 LEU B O 1
ATOM 2218 N N . LEU B 1 6 ? -13.109 44.438 30.344 1 31.86 6 LEU B N 1
ATOM 2219 C CA . LEU B 1 6 ? -11.781 43.906 30 1 31.86 6 LEU B CA 1
ATOM 2220 C C . LEU B 1 6 ? -11.594 42.5 30.531 1 31.86 6 LEU B C 1
ATOM 2222 O O . LEU B 1 6 ? -10.609 41.844 30.203 1 31.86 6 LEU B O 1
ATOM 2226 N N . TYR B 1 7 ? -12.227 42.094 31.688 1 31.8 7 TYR B N 1
ATOM 2227 C CA . TYR B 1 7 ? -11.867 40.844 32.344 1 31.8 7 TYR B CA 1
ATOM 2228 C C . TYR B 1 7 ? -12.148 39.656 31.453 1 31.8 7 TYR B C 1
ATOM 2230 O O . TYR B 1 7 ? -11.469 38.625 31.547 1 31.8 7 TYR B O 1
ATOM 2238 N N . PHE B 1 8 ? -13.414 39.531 30.984 1 32.78 8 PHE B N 1
ATOM 2239 C CA . PHE B 1 8 ? -13.773 38.219 30.406 1 32.78 8 PHE B CA 1
ATOM 2240 C C . PHE B 1 8 ? -12.93 37.938 29.172 1 32.78 8 PHE B C 1
ATOM 2242 O O . PHE B 1 8 ? -13.219 37 28.422 1 32.78 8 PHE B O 1
ATOM 2249 N N . CYS B 1 9 ? -12.273 38.875 28.547 1 33.69 9 CYS B N 1
ATOM 2250 C CA . CYS B 1 9 ? -11.406 38.531 27.422 1 33.69 9 CYS B CA 1
ATOM 2251 C C . CYS B 1 9 ? -10.352 37.531 27.844 1 33.69 9 CYS B C 1
ATOM 2253 O O . CYS B 1 9 ? -9.391 37.281 27.109 1 33.69 9 CYS B O 1
ATOM 2255 N N . ASN B 1 10 ? -10.148 37.375 29.234 1 33.19 10 ASN B N 1
ATOM 2256 C CA . ASN B 1 10 ? -8.992 36.531 29.531 1 33.19 10 ASN B CA 1
ATOM 2257 C C . ASN B 1 10 ? -8.906 35.344 28.594 1 33.19 10 ASN B C 1
ATOM 2259 O O . ASN B 1 10 ? -7.91 35.156 27.891 1 33.19 10 ASN B O 1
ATOM 2263 N N . ILE B 1 11 ? -9.094 34 29.297 1 34.09 11 ILE B N 1
ATOM 2264 C CA . ILE B 1 11 ? -8.594 32.656 29 1 34.09 11 ILE B CA 1
ATOM 2265 C C . ILE B 1 11 ? -9.328 32.094 27.781 1 34.09 11 ILE B C 1
ATOM 2267 O O . ILE B 1 11 ? -10.102 31.141 27.906 1 34.09 11 ILE B O 1
ATOM 2271 N N . CYS B 1 12 ? -10.344 32.594 27.328 1 34.78 12 CYS B N 1
ATOM 2272 C CA . CYS B 1 12 ? -10.891 31.812 26.219 1 34.78 12 CYS B CA 1
ATOM 2273 C C . CYS B 1 12 ? -9.805 31.438 25.219 1 34.78 12 CYS B C 1
ATOM 2275 O O . CYS B 1 12 ? -9.445 32.219 24.344 1 34.78 12 CYS B O 1
ATOM 2277 N N . GLN B 1 13 ? -8.633 31.156 25.656 1 35.78 13 GLN B N 1
ATOM 2278 C CA . GLN B 1 13 ? -7.773 30.484 24.688 1 35.78 13 GLN B CA 1
ATOM 2279 C C . GLN B 1 13 ? -8.602 29.656 23.703 1 35.78 13 GLN B C 1
ATOM 2281 O O . GLN B 1 13 ? -9.188 28.641 24.078 1 35.78 13 GLN B O 1
ATOM 2286 N N . ILE B 1 14 ? -9.609 30.094 23.078 1 39.84 14 ILE B N 1
ATOM 2287 C CA . ILE B 1 14 ? -10.195 29.406 21.922 1 39.84 14 ILE B CA 1
ATOM 2288 C C . ILE B 1 14 ? -9.242 28.328 21.422 1 39.84 14 ILE B C 1
ATOM 2290 O O . ILE B 1 14 ? -8.156 28.641 20.922 1 39.84 14 ILE B O 1
ATOM 2294 N N . LEU B 1 15 ? -8.914 27.406 22.172 1 52.03 15 LEU B N 1
ATOM 2295 C CA . LEU B 1 15 ? -8.078 26.25 21.875 1 52.03 15 LEU B CA 1
ATOM 2296 C C . LEU B 1 15 ? -8.203 25.844 20.406 1 52.03 15 LEU B C 1
ATOM 2298 O O . LEU B 1 15 ? -9.258 25.375 19.984 1 52.03 15 LEU B O 1
ATOM 2302 N N . SER B 1 16 ? -7.703 26.578 19.516 1 73.44 16 SER B N 1
ATOM 2303 C CA . SER B 1 16 ? -7.734 26.406 18.062 1 73.44 16 SER B CA 1
ATOM 2304 C C . SER B 1 16 ? -7.242 25.031 17.656 1 73.44 16 SER B C 1
ATOM 2306 O O . SER B 1 16 ? -6.281 24.516 18.234 1 73.44 16 SER B O 1
ATOM 2308 N N . SER B 1 17 ? -8.062 24.312 17.031 1 90.56 17 SER B N 1
ATOM 2309 C CA . SER B 1 17 ? -7.754 22.984 16.5 1 90.56 17 SER B CA 1
ATOM 2310 C C . SER B 1 17 ? -6.523 23.031 15.602 1 90.56 17 SER B C 1
ATOM 2312 O O . SER B 1 17 ? -6.344 23.969 14.828 1 90.56 17 SER B O 1
ATOM 2314 N N . ARG B 1 18 ? -5.602 22.172 15.93 1 97.5 18 ARG B N 1
ATOM 2315 C CA . ARG B 1 18 ? -4.492 21.969 15 1 97.5 18 ARG B CA 1
ATOM 2316 C C . ARG B 1 18 ? -4.867 20.984 13.906 1 97.5 18 ARG B C 1
ATOM 2318 O O . ARG B 1 18 ? -5.805 20.203 14.062 1 97.5 18 ARG B O 1
ATOM 2325 N N . TYR B 1 19 ? -4.16 21.125 12.734 1 98.62 19 TYR B N 1
ATOM 2326 C CA . TYR B 1 19 ? -4.492 20.344 11.555 1 98.62 19 TYR B CA 1
ATOM 2327 C C . TYR B 1 19 ? -3.332 19.422 11.172 1 98.62 19 TYR B C 1
ATOM 2329 O O . TYR B 1 19 ? -2.191 19.875 11.055 1 98.62 19 TYR B O 1
ATOM 2337 N N . LEU B 1 20 ? -3.66 18.172 11.039 1 98.88 20 LEU B N 1
ATOM 2338 C CA . LEU B 1 20 ? -2.707 17.203 10.508 1 98.88 20 LEU B CA 1
ATOM 2339 C C . LEU B 1 20 ? -3.025 16.859 9.055 1 98.88 20 LEU B C 1
ATOM 2341 O O . LEU B 1 20 ? -4.082 16.297 8.758 1 98.88 20 LEU B O 1
ATOM 2345 N N . LEU B 1 21 ? -2.133 17.281 8.156 1 98.81 21 LEU B N 1
ATOM 2346 C CA . LEU B 1 21 ? -2.199 16.906 6.746 1 98.81 21 LEU B CA 1
ATOM 2347 C C . LEU B 1 21 ? -1.176 15.828 6.422 1 98.81 21 LEU B C 1
ATOM 2349 O O . LEU B 1 21 ? -0.219 15.625 7.172 1 98.81 21 LEU B O 1
ATOM 2353 N N . TYR B 1 22 ? -1.423 15.078 5.32 1 98.81 22 TYR B N 1
ATOM 2354 C CA . TYR B 1 22 ? -0.45 14.094 4.879 1 98.81 22 TYR B CA 1
ATOM 2355 C C . TYR B 1 22 ? -0.613 13.789 3.395 1 98.81 22 TYR B C 1
ATOM 2357 O O . TYR B 1 22 ? -1.63 14.141 2.791 1 98.81 22 TYR B O 1
ATOM 2365 N N . ASP B 1 23 ? 0.376 13.258 2.852 1 96.88 23 ASP B N 1
ATOM 2366 C CA . ASP B 1 23 ? 0.33 12.695 1.504 1 96.88 23 ASP B CA 1
ATOM 2367 C C . ASP B 1 23 ? 1.333 11.555 1.349 1 96.88 23 ASP B C 1
ATOM 2369 O O . ASP B 1 23 ? 2.096 11.266 2.271 1 96.88 23 ASP B O 1
ATOM 2373 N N . VAL B 1 24 ? 1.205 10.844 0.281 1 93.81 24 VAL B N 1
ATOM 2374 C CA . VAL B 1 24 ? 2.141 9.781 -0.074 1 93.81 24 VAL B CA 1
ATOM 2375 C C . VAL B 1 24 ? 2.775 10.086 -1.43 1 93.81 24 VAL B C 1
ATOM 2377 O O . VAL B 1 24 ? 2.438 11.086 -2.072 1 93.81 24 VAL B O 1
ATOM 2380 N N . ASN B 1 25 ? 3.752 9.281 -1.785 1 87.81 25 ASN B N 1
ATOM 2381 C CA . ASN B 1 25 ? 4.305 9.406 -3.129 1 87.81 25 ASN B CA 1
ATOM 2382 C C . ASN B 1 25 ? 3.205 9.469 -4.184 1 87.81 25 ASN B C 1
ATOM 2384 O O . ASN B 1 25 ? 2.322 8.609 -4.215 1 87.81 25 ASN B O 1
ATOM 2388 N N . PRO B 1 26 ? 3.223 10.398 -5.082 1 80.31 26 PRO B N 1
ATOM 2389 C CA . PRO B 1 26 ? 2.105 10.711 -5.977 1 80.31 26 PRO B CA 1
ATOM 2390 C C . PRO B 1 26 ? 1.657 9.508 -6.801 1 80.31 26 PRO B C 1
ATOM 2392 O O . PRO B 1 26 ? 0.458 9.312 -7.012 1 80.31 26 PRO B O 1
ATOM 2395 N N . PRO B 1 27 ? 2.479 8.586 -7.168 1 75.69 27 PRO B N 1
ATOM 2396 C CA . PRO B 1 27 ? 2.014 7.488 -8.023 1 75.69 27 PRO B CA 1
ATOM 2397 C C . PRO B 1 27 ? 1.349 6.363 -7.238 1 75.69 27 PRO B C 1
ATOM 2399 O O . PRO B 1 27 ? 0.819 5.418 -7.828 1 75.69 27 PRO B O 1
ATOM 2402 N N . GLU B 1 28 ? 1.425 6.516 -6.008 1 82.81 28 GLU B N 1
ATOM 2403 C CA . GLU B 1 28 ? 0.806 5.469 -5.203 1 82.81 28 GLU B CA 1
ATOM 2404 C C . GLU B 1 28 ? -0.699 5.402 -5.445 1 82.81 28 GLU B C 1
ATOM 2406 O O . GLU B 1 28 ? -1.337 6.426 -5.707 1 82.81 28 GLU B O 1
ATOM 2411 N N . GLY B 1 29 ? -1.271 4.184 -5.305 1 81.06 29 GLY B N 1
ATOM 2412 C CA . GLY B 1 29 ? -2.648 3.941 -5.703 1 81.06 29 GLY B CA 1
ATOM 2413 C C . GLY B 1 29 ? -3.621 3.986 -4.539 1 81.06 29 GLY B C 1
ATOM 2414 O O . GLY B 1 29 ? -3.244 4.352 -3.422 1 81.06 29 GLY B O 1
ATOM 2415 N N . PHE B 1 30 ? -4.848 3.605 -4.848 1 83.44 30 PHE B N 1
ATOM 2416 C CA . PHE B 1 30 ? -6.004 3.711 -3.967 1 83.44 30 PHE B CA 1
ATOM 2417 C C . PHE B 1 30 ? -5.805 2.875 -2.707 1 83.44 30 PHE B C 1
ATOM 2419 O O . PHE B 1 30 ? -6.109 3.324 -1.602 1 83.44 30 PHE B O 1
ATOM 2426 N N . ASN B 1 31 ? -5.23 1.654 -2.844 1 84.75 31 ASN B N 1
ATOM 2427 C CA . ASN B 1 31 ? -5.102 0.735 -1.718 1 84.75 31 ASN B CA 1
ATOM 2428 C C . ASN B 1 31 ? -4.047 1.211 -0.725 1 84.75 31 ASN B C 1
ATOM 2430 O O . ASN B 1 31 ? -4.254 1.142 0.488 1 84.75 31 ASN B O 1
ATOM 2434 N N . LEU B 1 32 ? -2.973 1.662 -1.247 1 90.25 32 LEU B N 1
ATOM 2435 C CA . LEU B 1 32 ? -1.95 2.16 -0.334 1 90.25 32 LEU B CA 1
ATOM 2436 C C . LEU B 1 32 ? -2.43 3.414 0.389 1 90.25 32 LEU B C 1
ATOM 2438 O O . LEU B 1 32 ? -2.162 3.59 1.58 1 90.25 32 LEU B O 1
ATOM 2442 N N . ARG B 1 33 ? -3.062 4.262 -0.331 1 93.19 33 ARG B N 1
ATOM 2443 C CA . ARG B 1 33 ? -3.557 5.5 0.268 1 93.19 33 ARG B CA 1
ATOM 2444 C C . ARG B 1 33 ? -4.531 5.203 1.404 1 93.19 33 ARG B C 1
ATOM 2446 O O . ARG B 1 33 ? -4.508 5.879 2.438 1 93.19 33 ARG B O 1
ATOM 2453 N N . ARG B 1 34 ? -5.395 4.238 1.242 1 94.12 34 ARG B N 1
ATOM 2454 C CA . ARG B 1 34 ? -6.285 3.826 2.322 1 94.12 34 ARG B CA 1
ATOM 2455 C C . ARG B 1 34 ? -5.5 3.25 3.494 1 94.12 34 ARG B C 1
ATOM 2457 O O . ARG B 1 34 ? -5.832 3.498 4.652 1 94.12 34 ARG B O 1
ATOM 2464 N N . ASP B 1 35 ? -4.512 2.484 3.164 1 93.81 35 ASP B N 1
ATOM 2465 C CA . ASP B 1 35 ? -3.672 1.895 4.199 1 93.81 35 ASP B CA 1
ATOM 2466 C C . ASP B 1 35 ? -2.988 2.977 5.035 1 93.81 35 ASP B C 1
ATOM 2468 O O . ASP B 1 35 ? -2.957 2.893 6.266 1 93.81 35 ASP B O 1
ATOM 2472 N N . VAL B 1 36 ? -2.439 3.982 4.348 1 97.75 36 VAL B N 1
ATOM 2473 C CA . VAL B 1 36 ? -1.748 5.066 5.039 1 97.75 36 VAL B CA 1
ATOM 2474 C C . VAL B 1 36 ? -2.752 5.887 5.848 1 97.75 36 VAL B C 1
ATOM 2476 O O . VAL B 1 36 ? -2.436 6.367 6.938 1 97.75 36 VAL B O 1
ATOM 2479 N N . TYR B 1 37 ? -4.008 6.035 5.387 1 98.38 37 TYR B N 1
ATOM 2480 C CA . TYR B 1 37 ? -5.051 6.68 6.176 1 98.38 37 TYR B CA 1
ATOM 2481 C C . TYR B 1 37 ? -5.191 6.012 7.539 1 98.38 37 TYR B C 1
ATOM 2483 O O . TYR B 1 37 ? -5.324 6.691 8.562 1 98.38 37 TYR B O 1
ATOM 2491 N N . ILE B 1 38 ? -5.156 4.73 7.582 1 97.38 38 ILE B N 1
ATOM 2492 C CA . ILE B 1 38 ? -5.301 3.996 8.836 1 97.38 38 ILE B CA 1
ATOM 2493 C C . ILE B 1 38 ? -4.137 4.328 9.766 1 97.38 38 ILE B C 1
ATOM 2495 O O . ILE B 1 38 ? -4.324 4.488 10.977 1 97.38 38 ILE B O 1
ATOM 2499 N N . ARG B 1 39 ? -2.939 4.445 9.242 1 98.5 39 ARG B N 1
ATOM 2500 C CA . ARG B 1 39 ? -1.76 4.809 10.023 1 98.5 39 ARG B CA 1
ATOM 2501 C C . ARG B 1 39 ? -1.879 6.23 10.57 1 98.5 39 ARG B C 1
ATOM 2503 O O . ARG B 1 39 ? -1.592 6.477 11.742 1 98.5 39 ARG B O 1
ATOM 2510 N N . MET B 1 40 ? -2.373 7.086 9.758 1 98.81 40 MET B N 1
ATOM 2511 C CA . MET B 1 40 ? -2.539 8.477 10.164 1 98.81 40 MET B CA 1
ATOM 2512 C C . MET B 1 40 ? -3.631 8.609 11.227 1 98.81 40 MET B C 1
ATOM 2514 O O . MET B 1 40 ? -3.545 9.461 12.109 1 98.81 40 MET B O 1
ATOM 2518 N N . ALA B 1 41 ? -4.641 7.766 11.055 1 98.62 41 ALA B N 1
ATOM 2519 C CA . ALA B 1 41 ? -5.699 7.762 12.062 1 98.62 41 ALA B CA 1
ATOM 2520 C C . ALA B 1 41 ? -5.145 7.379 13.438 1 98.62 41 ALA B C 1
ATOM 2522 O O . ALA B 1 41 ? -5.508 7.98 14.445 1 98.62 41 ALA B O 1
ATOM 2523 N N . SER B 1 42 ? -4.289 6.391 13.469 1 98.25 42 SER B N 1
ATOM 2524 C CA . SER B 1 42 ? -3.652 5.996 14.727 1 98.25 42 SER B CA 1
ATOM 2525 C C . SER B 1 42 ? -2.83 7.137 15.312 1 98.25 42 SER B C 1
ATOM 2527 O O . SER B 1 42 ? -2.887 7.398 16.516 1 98.25 42 SER B O 1
ATOM 2529 N N . LEU B 1 43 ? -2.107 7.797 14.492 1 98.69 43 LEU B N 1
ATOM 2530 C CA . LEU B 1 43 ? -1.328 8.953 14.938 1 98.69 43 LEU B CA 1
ATOM 2531 C C . LEU B 1 43 ? -2.238 10.039 15.492 1 98.69 43 LEU B C 1
ATOM 2533 O O . LEU B 1 43 ? -1.955 10.609 16.547 1 98.69 43 LEU B O 1
ATOM 2537 N N . LEU B 1 44 ? -3.309 10.305 14.766 1 98.75 44 LEU B N 1
ATOM 2538 C CA . LEU B 1 44 ? -4.227 11.344 15.211 1 98.75 44 LEU B CA 1
ATOM 2539 C C . LEU B 1 44 ? -4.785 11.031 16.594 1 98.75 44 LEU B C 1
ATOM 2541 O O . LEU B 1 44 ? -4.898 11.914 17.438 1 98.75 44 LEU B O 1
ATOM 2545 N N . LYS B 1 45 ? -5.18 9.812 16.797 1 98.25 45 LYS B N 1
ATOM 2546 C CA . LYS B 1 45 ? -5.688 9.398 18.109 1 98.25 45 LYS B CA 1
ATOM 2547 C C . LYS B 1 45 ? -4.656 9.656 19.203 1 98.25 45 LYS B C 1
ATOM 2549 O O . LYS B 1 45 ? -5.004 10.094 20.297 1 98.25 45 LYS B O 1
ATOM 2554 N N . THR B 1 46 ? -3.432 9.367 18.922 1 98.44 46 THR B N 1
ATOM 2555 C CA . THR B 1 46 ? -2.35 9.617 19.859 1 98.44 46 THR B CA 1
ATOM 2556 C C . THR B 1 46 ? -2.223 11.109 20.156 1 98.44 46 THR B C 1
ATOM 2558 O O . THR B 1 46 ? -2.104 11.516 21.312 1 98.44 46 THR B O 1
ATOM 2561 N N . LEU B 1 47 ? -2.266 11.961 19.156 1 98.38 47 LEU B N 1
ATOM 2562 C CA . LEU B 1 47 ? -2.135 13.406 19.312 1 98.38 47 LEU B CA 1
ATOM 2563 C C . LEU B 1 47 ? -3.287 13.977 20.125 1 98.38 47 LEU B C 1
ATOM 2565 O O . LEU B 1 47 ? -3.088 14.883 20.938 1 98.38 47 LEU B O 1
ATOM 2569 N N . ARG B 1 48 ? -4.441 13.461 19.938 1 97.81 48 ARG B N 1
ATOM 2570 C CA . ARG B 1 48 ? -5.656 14 20.547 1 97.81 48 ARG B CA 1
ATOM 2571 C C . ARG B 1 48 ? -5.707 13.688 22.031 1 97.81 48 ARG B C 1
ATOM 2573 O O . ARG B 1 48 ? -6.539 14.242 22.766 1 97.81 48 ARG B O 1
ATOM 2580 N N . LYS B 1 49 ? -4.859 12.82 22.484 1 96.88 49 LYS B N 1
ATOM 2581 C CA . LYS B 1 49 ? -4.738 12.625 23.922 1 96.88 49 LYS B CA 1
ATOM 2582 C C . LYS B 1 49 ? -4.188 13.875 24.609 1 96.88 49 LYS B C 1
ATOM 2584 O O . LYS B 1 49 ? -4.41 14.086 25.797 1 96.88 49 LYS B O 1
ATOM 2589 N N . SER B 1 50 ? -3.52 14.734 23.875 1 95.56 50 SER B N 1
ATOM 2590 C CA . SER B 1 50 ? -2.84 15.883 24.469 1 95.56 50 SER B CA 1
ATOM 2591 C C . SER B 1 50 ? -3.498 17.188 24.047 1 95.56 50 SER B C 1
ATOM 2593 O O . SER B 1 50 ? -3.506 18.156 24.797 1 95.56 50 SER B O 1
ATOM 2595 N N . SER B 1 51 ? -4.016 17.266 22.828 1 94.38 51 SER B N 1
ATOM 2596 C CA . SER B 1 51 ? -4.621 18.484 22.312 1 94.38 51 SER B CA 1
ATOM 2597 C C . SER B 1 51 ? -5.582 18.188 21.172 1 94.38 51 SER B C 1
ATOM 2599 O O . SER B 1 51 ? -5.691 17.047 20.719 1 94.38 51 SER B O 1
ATOM 2601 N N . GLU B 1 52 ? -6.273 19.219 20.75 1 95.94 52 GLU B N 1
ATOM 2602 C CA . GLU B 1 52 ? -7.27 19.047 19.688 1 95.94 52 GLU B CA 1
ATOM 2603 C C . GLU B 1 52 ? -6.617 19.047 18.312 1 95.94 52 GLU B C 1
ATOM 2605 O O . GLU B 1 52 ? -5.934 20 17.953 1 95.94 52 GLU B O 1
ATOM 2610 N N . TRP B 1 53 ? -6.758 17.984 17.641 1 98.19 53 TRP B N 1
ATOM 2611 C CA . TRP B 1 53 ? -6.262 17.812 16.281 1 98.19 53 TRP B CA 1
ATOM 2612 C C . TRP B 1 53 ? -7.367 17.328 15.344 1 98.19 53 TRP B C 1
ATOM 2614 O O . TRP B 1 53 ? -8.25 16.578 15.766 1 98.19 53 TRP B O 1
ATOM 2624 N N . VAL B 1 54 ? -7.324 17.75 14.133 1 98.62 54 VAL B N 1
ATOM 2625 C CA . VAL B 1 54 ? -8.219 17.281 13.078 1 98.62 54 VAL B CA 1
ATOM 2626 C C . VAL B 1 54 ? -7.398 16.766 11.898 1 98.62 54 VAL B C 1
ATOM 2628 O O . VAL B 1 54 ? -6.391 17.375 11.523 1 98.62 54 VAL B O 1
ATOM 2631 N N . LEU B 1 55 ? -7.805 15.625 11.328 1 98.88 55 LEU B N 1
ATOM 2632 C CA . LEU B 1 55 ? -7.121 15.078 10.164 1 98.88 55 LEU B CA 1
ATOM 2633 C C . LEU B 1 55 ? -7.703 15.656 8.875 1 98.88 55 LEU B C 1
ATOM 2635 O O . LEU B 1 55 ? -8.914 15.578 8.648 1 98.88 55 LEU B O 1
ATOM 2639 N N . VAL B 1 56 ? -6.84 16.25 8.062 1 98.81 56 VAL B N 1
ATOM 2640 C CA . VAL B 1 56 ? -7.242 16.734 6.746 1 98.81 56 VAL B CA 1
ATOM 2641 C C . VAL B 1 56 ? -7 15.641 5.703 1 98.81 56 VAL B C 1
ATOM 2643 O O . VAL B 1 56 ? -5.871 15.172 5.531 1 98.81 56 VAL B O 1
ATOM 2646 N N . LEU B 1 57 ? -8.039 15.258 5.02 1 98.69 57 LEU B N 1
ATOM 2647 C CA . LEU B 1 57 ? -7.969 14.172 4.047 1 98.69 57 LEU B CA 1
ATOM 2648 C C . LEU B 1 57 ? -7.34 14.656 2.742 1 98.69 57 LEU B C 1
ATOM 2650 O O . LEU B 1 57 ? -7.789 15.648 2.16 1 98.69 57 LEU B O 1
ATOM 2654 N N . PRO B 1 58 ? -6.262 13.961 2.354 1 97.88 58 PRO B N 1
ATOM 2655 C CA . PRO B 1 58 ? -5.664 14.352 1.076 1 97.88 58 PRO B CA 1
ATOM 2656 C C . PRO B 1 58 ? -6.555 14.023 -0.119 1 97.88 58 PRO B C 1
ATOM 2658 O O . PRO B 1 58 ? -6.996 12.883 -0.267 1 97.88 58 PRO B O 1
ATOM 2661 N N . PRO B 1 59 ? -6.801 15.016 -0.934 1 95.38 59 PRO B N 1
ATOM 2662 C CA . PRO B 1 59 ? -7.617 14.719 -2.113 1 95.38 59 PRO B CA 1
ATOM 2663 C C . PRO B 1 59 ? -7.023 13.609 -2.977 1 95.38 59 PRO B C 1
ATOM 2665 O O . PRO B 1 59 ? -5.801 13.484 -3.072 1 95.38 59 PRO B O 1
ATOM 2668 N N . TRP B 1 60 ? -7.965 12.844 -3.596 1 88.88 60 TRP B N 1
ATOM 2669 C CA . TRP B 1 60 ? -7.555 11.789 -4.52 1 88.88 60 TRP B CA 1
ATOM 2670 C C . TRP B 1 60 ? -7.121 12.383 -5.859 1 88.88 60 TRP B C 1
ATOM 2672 O O . TRP B 1 60 ? -7.547 13.477 -6.23 1 88.88 60 TRP B O 1
ATOM 2682 N N . GLY B 1 61 ? -6.25 11.664 -6.645 1 78.69 61 GLY B N 1
ATOM 2683 C CA . GLY B 1 61 ? -5.863 12.07 -7.988 1 78.69 61 GLY B CA 1
ATOM 2684 C C . GLY B 1 61 ? -4.98 11.047 -8.688 1 78.69 61 GLY B C 1
ATOM 2685 O O . GLY B 1 61 ? -4.406 10.172 -8.039 1 78.69 61 GLY B O 1
ATOM 2686 N N . ARG B 1 62 ? -4.996 11.242 -10.031 1 63.75 62 ARG B N 1
ATOM 2687 C CA . ARG B 1 62 ? -4.172 10.453 -10.938 1 63.75 62 ARG B CA 1
ATOM 2688 C C . ARG B 1 62 ? -4.379 8.961 -10.719 1 63.75 62 ARG B C 1
ATOM 2690 O O . ARG B 1 62 ? -3.416 8.195 -10.68 1 63.75 62 ARG B O 1
ATOM 2697 N N . LEU B 1 63 ? -5.676 8.742 -10.242 1 56.09 63 LEU B N 1
ATOM 2698 C CA . LEU B 1 63 ? -6.016 7.336 -10.086 1 56.09 63 LEU B CA 1
ATOM 2699 C C . LEU B 1 63 ? -6.234 6.676 -11.438 1 56.09 63 LEU B C 1
ATOM 2701 O O . LEU B 1 63 ? -7.086 7.121 -12.219 1 56.09 63 LEU B O 1
ATOM 2705 N N . TYR B 1 64 ? -5.141 6.473 -12.164 1 45.62 64 TYR B N 1
ATOM 2706 C CA . TYR B 1 64 ? -5.246 5.941 -13.516 1 45.62 64 TYR B CA 1
ATOM 2707 C C . TYR B 1 64 ? -6.422 4.984 -13.641 1 45.62 64 TYR B C 1
ATOM 2709 O O . TYR B 1 64 ? -6.898 4.707 -14.742 1 45.62 64 TYR B O 1
ATOM 2717 N N . HIS B 1 65 ? -6.867 4.32 -12.648 1 43.56 65 HIS B N 1
ATOM 2718 C CA . HIS B 1 65 ? -7.883 3.303 -12.906 1 43.56 65 HIS B CA 1
ATOM 2719 C C . HIS B 1 65 ? -9.148 3.926 -13.484 1 43.56 65 HIS B C 1
ATOM 2721 O O . HIS B 1 65 ? -9.93 3.244 -14.148 1 43.56 65 HIS B O 1
ATOM 2727 N N . TRP B 1 66 ? -9.484 5.074 -13.016 1 38.69 66 TRP B N 1
ATOM 2728 C CA . TRP B 1 66 ? -10.789 5.637 -13.359 1 38.69 66 TRP B CA 1
ATOM 2729 C C . TRP B 1 66 ? -10.688 6.531 -14.594 1 38.69 66 TRP B C 1
ATOM 2731 O O . TRP B 1 66 ? -10.258 7.684 -14.5 1 38.69 66 TRP B O 1
ATOM 2741 N N . GLN B 1 67 ? -10.188 5.934 -15.578 1 39.53 67 GLN B N 1
ATOM 2742 C CA . GLN B 1 67 ? -9.969 6.652 -16.828 1 39.53 67 GLN B CA 1
ATOM 2743 C C . GLN B 1 67 ? -11.273 7.215 -17.375 1 39.53 67 GLN B C 1
ATOM 2745 O O . GLN B 1 67 ? -11.859 6.648 -18.297 1 39.53 67 GLN B O 1
ATOM 2750 N N . SER B 1 68 ? -12.227 7.504 -16.547 1 39.69 68 SER B N 1
ATOM 2751 C CA . SER B 1 68 ? -13.25 8.18 -17.328 1 39.69 68 SER B CA 1
ATOM 2752 C C . SER B 1 68 ? -12.758 9.523 -17.844 1 39.69 68 SER B C 1
ATOM 2754 O O . SER B 1 68 ? -12.156 10.305 -17.094 1 39.69 68 SER B O 1
ATOM 2756 N N . PRO B 1 69 ? -12.781 9.68 -19.125 1 45.47 69 PRO B N 1
ATOM 2757 C CA . PRO B 1 69 ? -12.359 10.93 -19.766 1 45.47 69 PRO B CA 1
ATOM 2758 C C . PRO B 1 69 ? -12.906 12.164 -19.047 1 45.47 69 PRO B C 1
ATOM 2760 O O . PRO B 1 69 ? -12.312 13.242 -19.125 1 45.47 69 PRO B O 1
ATOM 2763 N N . ASP B 1 70 ? -14.094 12.172 -18.5 1 43.81 70 ASP B N 1
ATOM 2764 C CA . ASP B 1 70 ? -14.797 13.375 -18.078 1 43.81 70 ASP B CA 1
ATOM 2765 C C . ASP B 1 70 ? -14.414 13.742 -16.641 1 43.81 70 ASP B C 1
ATOM 2767 O O . ASP B 1 70 ? -14.914 14.734 -16.094 1 43.81 70 ASP B O 1
ATOM 2771 N N . ILE B 1 71 ? -14.016 12.898 -15.93 1 47.78 71 ILE B N 1
ATOM 2772 C CA . ILE B 1 71 ? -13.773 13.25 -14.531 1 47.78 71 ILE B CA 1
ATOM 2773 C C . ILE B 1 71 ? -12.422 13.953 -14.406 1 47.78 71 ILE B C 1
ATOM 2775 O O . ILE B 1 71 ? -11.438 13.547 -15.023 1 47.78 71 ILE B O 1
ATOM 2779 N N . HIS B 1 72 ? -12.461 15.148 -13.844 1 56.09 72 HIS B N 1
ATOM 2780 C CA . HIS B 1 72 ? -11.227 15.797 -13.414 1 56.09 72 HIS B CA 1
ATOM 2781 C C . HIS B 1 72 ? -10.312 14.828 -12.68 1 56.09 72 HIS B C 1
ATOM 2783 O O . HIS B 1 72 ? -10.766 14.062 -11.828 1 56.09 72 HIS B O 1
ATOM 2789 N N . GLN B 1 73 ? -9.148 14.586 -13.102 1 69.88 73 GLN B N 1
ATOM 2790 C CA . GLN B 1 73 ? -8.273 13.484 -12.711 1 69.88 73 GLN B CA 1
ATOM 2791 C C . GLN B 1 73 ? -7.469 13.836 -11.461 1 69.88 73 GLN B C 1
ATOM 2793 O O . GLN B 1 73 ? -6.66 13.031 -10.992 1 69.88 73 GLN B O 1
ATOM 2798 N N . ILE B 1 74 ? -7.863 15.133 -10.898 1 81.81 74 ILE B N 1
ATOM 2799 C CA . ILE B 1 74 ? -7.172 15.5 -9.664 1 81.81 74 ILE B CA 1
ATOM 2800 C C . ILE B 1 74 ? -8.133 16.25 -8.742 1 81.81 74 ILE B C 1
ATOM 2802 O O . ILE B 1 74 ? -9.258 16.562 -9.125 1 81.81 74 ILE B O 1
ATOM 2806 N N . ARG B 1 75 ? -7.793 16.484 -7.43 1 90.75 75 ARG B N 1
ATOM 2807 C CA . ARG B 1 75 ? -8.547 17.219 -6.418 1 90.75 75 ARG B CA 1
ATOM 2808 C C . ARG B 1 75 ? -9.875 16.531 -6.117 1 90.75 75 ARG B C 1
ATOM 2810 O O . ARG B 1 75 ? -10.898 17.188 -5.938 1 90.75 75 ARG B O 1
ATOM 2817 N N . ILE B 1 76 ? -9.898 15.266 -6.176 1 90.25 76 ILE B N 1
ATOM 2818 C CA . ILE B 1 76 ? -11.109 14.508 -5.902 1 90.25 76 ILE B CA 1
ATOM 2819 C C . ILE B 1 76 ? -11.297 14.359 -4.395 1 90.25 76 ILE B C 1
ATOM 2821 O O . ILE B 1 76 ? -10.43 13.828 -3.707 1 90.25 76 ILE B O 1
ATOM 2825 N N . PRO B 1 77 ? -12.391 14.82 -3.875 1 93.81 77 PRO B N 1
ATOM 2826 C CA . PRO B 1 77 ? -12.617 14.711 -2.432 1 93.81 77 PRO B CA 1
ATOM 2827 C C . PRO B 1 77 ? -12.852 13.273 -1.98 1 93.81 77 PRO B C 1
ATOM 2829 O O . PRO B 1 77 ? -13.203 12.414 -2.797 1 93.81 77 PRO B O 1
ATOM 2832 N N . TRP B 1 78 ? -12.648 12.961 -0.751 1 96.12 78 TRP B N 1
ATOM 2833 C CA . TRP B 1 78 ? -12.875 11.633 -0.182 1 96.12 78 TRP B CA 1
ATOM 2834 C C . TRP B 1 78 ? -14.359 11.281 -0.2 1 96.12 78 TRP B C 1
ATOM 2836 O O . TRP B 1 78 ? -14.719 10.102 -0.32 1 96.12 78 TRP B O 1
ATOM 2846 N N . ALA B 1 79 ? -15.172 12.273 -0.15 1 93.81 79 ALA B N 1
ATOM 2847 C CA . ALA B 1 79 ? -16.625 12.07 -0.125 1 93.81 79 ALA B CA 1
ATOM 2848 C C . ALA B 1 79 ? -17.109 11.406 -1.408 1 93.81 79 ALA B C 1
ATOM 2850 O O . ALA B 1 79 ? -18.219 10.867 -1.456 1 93.81 79 ALA B O 1
ATOM 2851 N N . GLU B 1 80 ? -16.297 11.461 -2.414 1 88.06 80 GLU B N 1
ATOM 2852 C CA . GLU B 1 80 ? -16.656 10.773 -3.652 1 88.06 80 GLU B CA 1
ATOM 2853 C C . GLU B 1 80 ? -16.578 9.258 -3.486 1 88.06 80 GLU B C 1
ATOM 2855 O O . GLU B 1 80 ? -17.25 8.523 -4.215 1 88.06 80 GLU B O 1
ATOM 2860 N N . PHE B 1 81 ? -15.836 8.773 -2.529 1 87.25 81 PHE B N 1
ATOM 2861 C CA . PHE B 1 81 ? -15.617 7.34 -2.438 1 87.25 81 PHE B CA 1
ATOM 2862 C C . PHE B 1 81 ? -16.062 6.805 -1.083 1 87.25 81 PHE B C 1
ATOM 2864 O O . PHE B 1 81 ? -16.391 5.625 -0.954 1 87.25 81 PHE B O 1
ATOM 2871 N N . PHE B 1 82 ? -16.125 7.711 -0.097 1 91.81 82 PHE B N 1
ATOM 2872 C CA . PHE B 1 82 ? -16.406 7.23 1.254 1 91.81 82 PHE B CA 1
ATOM 2873 C C . PHE B 1 82 ? -17.422 8.117 1.947 1 91.81 82 PHE B C 1
ATOM 2875 O O . PHE B 1 82 ? -17.562 9.297 1.622 1 91.81 82 PHE B O 1
ATOM 2882 N N . ASP B 1 83 ? -18.109 7.539 2.871 1 91.81 83 ASP B N 1
ATOM 2883 C CA . ASP B 1 83 ? -19.047 8.266 3.73 1 91.81 83 ASP B CA 1
ATOM 2884 C C . ASP B 1 83 ? -18.297 9.039 4.816 1 91.81 83 ASP B C 1
ATOM 2886 O O . ASP B 1 83 ? -17.797 8.445 5.773 1 91.81 83 ASP B O 1
ATOM 2890 N N . LEU B 1 84 ? -18.359 10.312 4.727 1 96 84 LEU B N 1
ATOM 2891 C CA . LEU B 1 84 ? -17.578 11.148 5.629 1 96 84 LEU B CA 1
ATOM 2892 C C . LEU B 1 84 ? -18.094 11.047 7.059 1 96 84 LEU B C 1
ATOM 2894 O O . LEU B 1 84 ? -17.328 11.117 8.016 1 96 84 LEU B O 1
ATOM 2898 N N . ASP B 1 85 ? -19.359 10.938 7.184 1 94.19 85 ASP B N 1
ATOM 2899 C CA . ASP B 1 85 ? -19.938 10.805 8.523 1 94.19 85 ASP B CA 1
ATOM 2900 C C . ASP B 1 85 ? -19.406 9.547 9.219 1 94.19 85 ASP B C 1
ATOM 2902 O O . ASP B 1 85 ? -19.125 9.57 10.422 1 94.19 85 ASP B O 1
ATOM 2906 N N . SER B 1 86 ? -19.312 8.516 8.492 1 92 86 SER B N 1
ATOM 2907 C CA . SER B 1 86 ? -18.797 7.27 9.039 1 92 86 SER B CA 1
ATOM 2908 C C . SER B 1 86 ? -17.328 7.414 9.445 1 92 86 SER B C 1
ATOM 2910 O O . SER B 1 86 ? -16.922 6.938 10.516 1 92 86 SER B O 1
ATOM 2912 N N . LEU B 1 87 ? -16.547 8.062 8.633 1 96.88 87 LEU B N 1
ATOM 2913 C CA . LEU B 1 87 ? -15.156 8.344 8.992 1 96.88 87 LEU B CA 1
ATOM 2914 C C . LEU B 1 87 ? -15.078 9.164 10.273 1 96.88 87 LEU B C 1
ATOM 2916 O O . LEU B 1 87 ? -14.281 8.859 11.156 1 96.88 87 LEU B O 1
ATOM 2920 N N . ASN B 1 88 ? -15.961 10.125 10.406 1 97.38 88 ASN B N 1
ATOM 2921 C CA . ASN B 1 88 ? -15.969 11.062 11.523 1 97.38 88 ASN B CA 1
ATOM 2922 C C . ASN B 1 88 ? -16.391 10.383 12.828 1 97.38 88 ASN B C 1
ATOM 2924 O O . ASN B 1 88 ? -16.125 10.898 13.914 1 97.38 88 ASN B O 1
ATOM 2928 N N . LYS B 1 89 ? -17.094 9.281 12.727 1 95.31 89 LYS B N 1
ATOM 2929 C CA . LYS B 1 89 ? -17.438 8.508 13.922 1 95.31 89 LYS B CA 1
ATOM 2930 C C . LYS B 1 89 ? -16.188 7.883 14.539 1 95.31 89 LYS B C 1
ATOM 2932 O O . LYS B 1 89 ? -16.172 7.559 15.734 1 95.31 89 LYS B O 1
ATOM 2937 N N . ASN B 1 90 ? -15.148 7.695 13.75 1 95.75 90 ASN B N 1
ATOM 2938 C CA . ASN B 1 90 ? -13.906 7.098 14.227 1 95.75 90 ASN B CA 1
ATOM 2939 C C . ASN B 1 90 ? -12.914 8.156 14.695 1 95.75 90 ASN B C 1
ATOM 2941 O O . ASN B 1 90 ? -12.359 8.047 15.789 1 95.75 90 ASN B O 1
ATOM 2945 N N . ILE B 1 91 ? -12.68 9.148 13.93 1 97.88 91 ILE B N 1
ATOM 2946 C CA . ILE B 1 91 ? -11.797 10.281 14.203 1 97.88 91 ILE B CA 1
ATOM 2947 C C . ILE B 1 91 ? -12.328 11.523 13.492 1 97.88 91 ILE B C 1
ATOM 2949 O O . ILE B 1 91 ? -12.977 11.422 12.453 1 97.88 91 ILE B O 1
ATOM 2953 N N . PRO B 1 92 ? -12.031 12.719 14.07 1 98.44 92 PRO B N 1
ATOM 2954 C CA . PRO B 1 92 ? -12.445 13.922 13.344 1 98.44 92 PRO B CA 1
ATOM 2955 C C . PRO B 1 92 ? -11.672 14.109 12.039 1 98.44 92 PRO B C 1
ATOM 2957 O O . PRO B 1 92 ? -10.445 14.18 12.047 1 98.44 92 PRO B O 1
ATOM 2960 N N . VAL B 1 93 ? -12.336 14.188 10.93 1 98.69 93 VAL B N 1
ATOM 2961 C CA . VAL B 1 93 ? -11.727 14.398 9.617 1 98.69 93 VAL B CA 1
ATOM 2962 C C . VAL B 1 93 ? -12.43 15.555 8.906 1 98.69 93 VAL B C 1
ATOM 2964 O O . VAL B 1 93 ? -13.602 15.836 9.172 1 98.69 93 VAL B O 1
ATOM 2967 N N . ILE B 1 94 ? -11.672 16.234 8.055 1 98.56 94 ILE B N 1
ATOM 2968 C CA . ILE B 1 94 ? -12.25 17.234 7.16 1 98.56 94 ILE B CA 1
ATOM 2969 C C . ILE B 1 94 ? -11.617 17.109 5.773 1 98.56 94 ILE B C 1
ATOM 2971 O O . ILE B 1 94 ? -10.531 16.547 5.625 1 98.56 94 ILE B O 1
ATOM 2975 N N . GLU B 1 95 ? -12.367 17.578 4.77 1 98.31 95 GLU B N 1
ATOM 2976 C CA . GLU B 1 95 ? -11.812 17.688 3.422 1 98.31 95 GLU B CA 1
ATOM 2977 C C . GLU B 1 95 ? -10.805 18.828 3.332 1 98.31 95 GLU B C 1
ATOM 2979 O O . GLU B 1 95 ? -10.82 19.75 4.156 1 98.31 95 GLU B O 1
ATOM 2984 N N . TYR B 1 96 ? -9.977 18.781 2.314 1 98.19 96 TYR B N 1
ATOM 2985 C CA . TYR B 1 96 ? -8.977 19.828 2.131 1 98.19 96 TYR B CA 1
ATOM 2986 C C . TYR B 1 96 ? -9.625 21.188 1.948 1 98.19 96 TYR B C 1
ATOM 2988 O O . TYR B 1 96 ? -9.156 22.188 2.496 1 98.19 96 TYR B O 1
ATOM 2996 N N . GLU B 1 97 ? -10.695 21.219 1.236 1 96.5 97 GLU B N 1
ATOM 2997 C CA . GLU B 1 97 ? -11.367 22.5 0.995 1 96.5 97 GLU B CA 1
ATOM 2998 C C . GLU B 1 97 ? -11.922 23.078 2.291 1 96.5 97 GLU B C 1
ATOM 3000 O O . GLU B 1 97 ? -11.961 24.297 2.463 1 96.5 97 GLU B O 1
ATOM 3005 N N . ASP B 1 98 ? -12.375 22.188 3.16 1 97.38 98 ASP B N 1
ATOM 3006 C CA . ASP B 1 98 ? -12.836 22.641 4.469 1 97.38 98 ASP B CA 1
ATOM 3007 C C . ASP B 1 98 ? -11.68 23.219 5.285 1 97.38 98 ASP B C 1
ATOM 3009 O O . ASP B 1 98 ? -11.852 24.219 6 1 97.38 98 ASP B O 1
ATOM 3013 N N . PHE B 1 99 ? -10.547 22.625 5.184 1 97.94 99 PHE B N 1
ATOM 3014 C CA . PHE B 1 99 ? -9.352 23.156 5.832 1 97.94 99 PHE B CA 1
ATOM 3015 C C . PHE B 1 99 ? -9.031 24.562 5.332 1 97.94 99 PHE B C 1
ATOM 3017 O O . PHE B 1 99 ? -8.734 25.453 6.125 1 97.94 99 PHE B O 1
ATOM 3024 N N . LEU B 1 100 ? -9.055 24.766 3.982 1 96.25 100 LEU B N 1
ATOM 3025 C CA . LEU B 1 100 ? -8.781 26.078 3.4 1 96.25 100 LEU B CA 1
ATOM 3026 C C . LEU B 1 100 ? -9.719 27.141 3.984 1 96.25 100 LEU B C 1
ATOM 3028 O O . LEU B 1 100 ? -9.289 28.25 4.293 1 96.25 100 LEU B O 1
ATOM 3032 N N . ALA B 1 101 ? -10.906 26.734 4.172 1 94.31 101 ALA B N 1
ATOM 3033 C CA . ALA B 1 101 ? -11.93 27.656 4.68 1 94.31 101 ALA B CA 1
ATOM 3034 C C . ALA B 1 101 ? -11.719 27.938 6.164 1 94.31 101 ALA B C 1
ATOM 3036 O O . ALA B 1 101 ? -11.867 29.078 6.605 1 94.31 101 ALA B O 1
ATOM 3037 N N . GLU B 1 102 ? -11.305 26.953 6.918 1 92.88 102 GLU B N 1
ATOM 3038 C CA . GLU B 1 102 ? -11.258 27.047 8.375 1 92.88 102 GLU B CA 1
ATOM 3039 C C . GLU B 1 102 ? -9.93 27.656 8.844 1 92.88 102 GLU B C 1
ATOM 3041 O O . GLU B 1 102 ? -9.875 28.297 9.891 1 92.88 102 GLU B O 1
ATOM 3046 N N . SER B 1 103 ? -8.898 27.422 8.102 1 90.12 103 SER B N 1
ATOM 3047 C CA . SER B 1 103 ? -7.57 27.812 8.57 1 90.12 103 SER B CA 1
ATOM 3048 C C . SER B 1 103 ? -7.219 29.219 8.133 1 90.12 103 SER B C 1
ATOM 3050 O O . SER B 1 103 ? -6.207 29.781 8.562 1 90.12 103 SER B O 1
ATOM 3052 N N . GLY B 1 104 ? -8.023 29.922 7.293 1 87.62 104 GLY B N 1
ATOM 3053 C CA . GLY B 1 104 ? -7.809 31.312 6.922 1 87.62 104 GLY B CA 1
ATOM 3054 C C . GLY B 1 104 ? -7.004 31.469 5.645 1 87.62 104 GLY B C 1
ATOM 3055 O O . GLY B 1 104 ? -6.527 32.562 5.336 1 87.62 104 GLY B O 1
ATOM 3056 N N . GLY B 1 105 ? -6.75 30.359 4.863 1 90.38 105 GLY B N 1
ATOM 3057 C CA . GLY B 1 105 ? -6.059 30.438 3.586 1 90.38 105 GLY B CA 1
ATOM 3058 C C . GLY B 1 105 ? -5.297 29.188 3.23 1 90.38 105 GLY B C 1
ATOM 3059 O O . GLY B 1 105 ? -5.312 28.203 3.982 1 90.38 105 GLY B O 1
ATOM 3060 N N . PRO B 1 106 ? -4.684 29.188 2.049 1 96.81 106 PRO B N 1
ATOM 3061 C CA . PRO B 1 106 ? -4.035 28 1.508 1 96.81 106 PRO B CA 1
ATOM 3062 C C . PRO B 1 106 ? -2.576 27.875 1.945 1 96.81 106 PRO B C 1
ATOM 3064 O O . PRO B 1 106 ? -1.688 27.703 1.105 1 96.81 106 PRO B O 1
ATOM 3067 N N . PHE B 1 107 ? -2.367 27.984 3.275 1 97.44 107 PHE B N 1
ATOM 3068 C CA . PHE B 1 107 ? -1.021 27.922 3.834 1 97.44 107 PHE B CA 1
ATOM 3069 C C . PHE B 1 107 ? -0.868 26.734 4.762 1 97.44 107 PHE B C 1
ATOM 3071 O O . PHE B 1 107 ? -1.768 26.422 5.547 1 97.44 107 PHE B O 1
ATOM 3078 N N . ILE B 1 108 ? 0.172 26.062 4.602 1 98.56 108 ILE B N 1
ATOM 3079 C CA . ILE B 1 108 ? 0.596 25.016 5.523 1 98.56 108 ILE B CA 1
ATOM 3080 C C . ILE B 1 108 ? 1.859 25.453 6.258 1 98.56 108 ILE B C 1
ATOM 3082 O O . ILE B 1 108 ? 2.898 25.688 5.637 1 98.56 108 ILE B O 1
ATOM 3086 N N . ASP B 1 109 ? 1.774 25.531 7.598 1 98.25 109 ASP B N 1
ATOM 3087 C CA . ASP B 1 109 ? 2.834 26.125 8.398 1 98.25 109 ASP B CA 1
ATOM 3088 C C . ASP B 1 109 ? 4.125 25.328 8.297 1 98.25 109 ASP B C 1
ATOM 3090 O O . ASP B 1 109 ? 5.207 25.891 8.133 1 98.25 109 ASP B O 1
ATOM 3094 N N . GLN B 1 110 ? 4.039 24.047 8.43 1 98.56 110 GLN B N 1
ATOM 3095 C CA . GLN B 1 110 ? 5.223 23.203 8.461 1 98.56 110 GLN B CA 1
ATOM 3096 C C . GLN B 1 110 ? 5.004 21.922 7.66 1 98.56 110 GLN B C 1
ATOM 3098 O O . GLN B 1 110 ? 4.043 21.188 7.902 1 98.56 110 GLN B O 1
ATOM 3103 N N . VAL B 1 111 ? 5.859 21.703 6.652 1 98.56 111 VAL B N 1
ATOM 3104 C CA . VAL B 1 111 ? 5.879 20.453 5.898 1 98.56 111 VAL B CA 1
ATOM 3105 C C . VAL B 1 111 ? 7.086 19.609 6.32 1 98.56 111 VAL B C 1
ATOM 3107 O O . VAL B 1 111 ? 8.227 20.094 6.277 1 98.56 111 VAL B O 1
ATOM 3110 N N . TYR B 1 112 ? 6.836 18.438 6.809 1 98.69 112 TYR B N 1
ATOM 3111 C CA . TYR B 1 112 ? 7.887 17.453 7.02 1 98.69 112 TYR B CA 1
ATOM 3112 C C . TYR B 1 112 ? 7.898 16.422 5.902 1 98.69 112 TYR B C 1
ATOM 3114 O O . TYR B 1 112 ? 6.887 15.758 5.648 1 98.69 112 TYR B O 1
ATOM 3122 N N . VAL B 1 113 ? 9.008 16.328 5.203 1 98.12 113 VAL B N 1
ATOM 3123 C CA . VAL B 1 113 ? 9.188 15.258 4.23 1 98.12 113 VAL B CA 1
ATOM 3124 C C . VAL B 1 113 ? 9.844 14.055 4.902 1 98.12 113 VAL B C 1
ATOM 3126 O O . VAL B 1 113 ? 11 14.117 5.324 1 98.12 113 VAL B O 1
ATOM 3129 N N . LEU B 1 114 ? 9.102 12.984 4.977 1 98.19 114 LEU B N 1
ATOM 3130 C CA . LEU B 1 114 ? 9.578 11.797 5.676 1 98.19 114 LEU B CA 1
ATOM 3131 C C . LEU B 1 114 ? 10.461 10.945 4.766 1 98.19 114 LEU B C 1
ATOM 3133 O O . LEU B 1 114 ? 10.141 10.75 3.594 1 98.19 114 LEU B O 1
ATOM 3137 N N . GLN B 1 115 ? 11.578 10.5 5.27 1 94.62 115 GLN B N 1
ATOM 3138 C CA . GLN B 1 115 ? 12.555 9.695 4.535 1 94.62 115 GLN B CA 1
ATOM 3139 C C . GLN B 1 115 ? 13.172 8.625 5.43 1 94.62 115 GLN B C 1
ATOM 3141 O O . GLN B 1 115 ? 13.062 8.695 6.652 1 94.62 115 GLN B O 1
ATOM 3146 N N . GLY B 1 116 ? 13.773 7.574 4.801 1 90 116 GLY B N 1
ATOM 3147 C CA . GLY B 1 116 ? 14.578 6.641 5.574 1 90 116 GLY B CA 1
ATOM 3148 C C . GLY B 1 116 ? 15.883 7.242 6.059 1 90 116 GLY B C 1
ATOM 3149 O O . GLY B 1 116 ? 16.219 8.383 5.719 1 90 116 GLY B O 1
ATOM 3150 N N . TYR B 1 117 ? 16.484 6.469 6.902 1 87.88 117 TYR B N 1
ATOM 3151 C CA . TYR B 1 117 ? 17.828 6.891 7.309 1 87.88 117 TYR B CA 1
ATOM 3152 C C . TYR B 1 117 ? 18.844 6.621 6.207 1 87.88 117 TYR B C 1
ATOM 3154 O O . TYR B 1 117 ? 18.828 5.551 5.594 1 87.88 117 TYR B O 1
ATOM 3162 N N . ALA B 1 118 ? 19.688 7.637 5.957 1 84.19 118 ALA B N 1
ATOM 3163 C CA . ALA B 1 118 ? 20.672 7.539 4.879 1 84.19 118 ALA B CA 1
ATOM 3164 C C . ALA B 1 118 ? 21.594 6.344 5.086 1 84.19 118 ALA B C 1
ATOM 3166 O O . ALA B 1 118 ? 22.016 5.707 4.121 1 84.19 118 ALA B O 1
ATOM 3167 N N . GLU B 1 119 ? 21.828 6.086 6.398 1 79.81 119 GLU B N 1
ATOM 3168 C CA . GLU B 1 119 ? 22.75 4.988 6.719 1 79.81 119 GLU B CA 1
ATOM 3169 C C . GLU B 1 119 ? 22.031 3.641 6.629 1 79.81 119 GLU B C 1
ATOM 3171 O O . GLU B 1 119 ? 22.688 2.592 6.676 1 79.81 119 GLU B O 1
ATOM 3176 N N . GLY B 1 120 ? 20.797 3.682 6.344 1 74.75 120 GLY B N 1
ATOM 3177 C CA . GLY B 1 120 ? 20.031 2.441 6.246 1 74.75 120 GLY B CA 1
ATOM 3178 C C . GLY B 1 120 ? 19.922 1.707 7.57 1 74.75 120 GLY B C 1
ATOM 3179 O O . GLY B 1 120 ? 20.031 2.316 8.633 1 74.75 120 GLY B O 1
ATOM 3180 N N . TRP B 1 121 ? 19.438 0.443 7.391 1 66.38 121 TRP B N 1
ATOM 3181 C CA . TRP B 1 121 ? 19.266 -0.382 8.586 1 66.38 121 TRP B CA 1
ATOM 3182 C C . TRP B 1 121 ? 20.609 -0.914 9.078 1 66.38 121 TRP B C 1
ATOM 3184 O O . TRP B 1 121 ? 21.406 -1.421 8.289 1 66.38 121 TRP B O 1
ATOM 3194 N N . LYS B 1 122 ? 21.031 -0.421 10.25 1 58.19 122 LYS B N 1
ATOM 3195 C CA . LYS B 1 122 ? 22.234 -0.979 10.859 1 58.19 122 LYS B CA 1
ATOM 3196 C C . LYS B 1 122 ? 21.953 -2.354 11.461 1 58.19 122 LYS B C 1
ATOM 3198 O O . LYS B 1 122 ? 20.828 -2.639 11.883 1 58.19 122 LYS B O 1
ATOM 3203 N N . GLU B 1 123 ? 22.938 -3.248 11.312 1 58.59 123 GLU B N 1
ATOM 3204 C CA . GLU B 1 123 ? 22.891 -4.582 11.906 1 58.59 123 GLU B CA 1
ATOM 3205 C C . GLU B 1 123 ? 22.5 -4.512 13.375 1 58.59 123 GLU B C 1
ATOM 3207 O O . GLU B 1 123 ? 22.891 -3.592 14.086 1 58.59 123 GLU B O 1
ATOM 3212 N N . GLY B 1 124 ? 21.297 -5.281 13.789 1 60.5 124 GLY B N 1
ATOM 3213 C CA . GLY B 1 124 ? 20.906 -5.371 15.195 1 60.5 124 GLY B CA 1
ATOM 3214 C C . GLY B 1 124 ? 19.406 -5.328 15.398 1 60.5 124 GLY B C 1
ATOM 3215 O O . GLY B 1 124 ? 18.641 -5.836 14.578 1 60.5 124 GLY B O 1
ATOM 3216 N N . THR B 1 125 ? 19.094 -4.781 16.516 1 69.75 125 THR B N 1
ATOM 3217 C CA . THR B 1 125 ? 17.719 -4.73 17 1 69.75 125 THR B CA 1
ATOM 3218 C C . THR B 1 125 ? 16.969 -3.561 16.359 1 69.75 125 THR B C 1
ATOM 3220 O O . THR B 1 125 ? 17.531 -2.484 16.172 1 69.75 125 THR B O 1
ATOM 3223 N N . TRP B 1 126 ? 15.82 -3.828 15.852 1 78.75 126 TRP B N 1
ATOM 3224 C CA . TRP B 1 126 ? 14.945 -2.779 15.336 1 78.75 126 TRP B CA 1
ATOM 3225 C C . TRP B 1 126 ? 14.703 -1.708 16.391 1 78.75 126 TRP B C 1
ATOM 3227 O O . TRP B 1 126 ? 14.375 -2.021 17.547 1 78.75 126 TRP B O 1
ATOM 3237 N N . GLU B 1 127 ? 15.016 -0.578 16.062 1 84.94 127 GLU B N 1
ATOM 3238 C CA . GLU B 1 127 ? 14.734 0.554 16.938 1 84.94 127 GLU B CA 1
ATOM 3239 C C . GLU B 1 127 ? 13.844 1.581 16.25 1 84.94 127 GLU B C 1
ATOM 3241 O O . GLU B 1 127 ? 14.102 1.963 15.102 1 84.94 127 GLU B O 1
ATOM 3246 N N . GLU B 1 128 ? 12.773 1.913 16.953 1 92.62 128 GLU B N 1
ATOM 3247 C CA . GLU B 1 128 ? 11.961 3.012 16.438 1 92.62 128 GLU B CA 1
ATOM 3248 C C . GLU B 1 128 ? 12.609 4.359 16.719 1 92.62 128 GLU B C 1
ATOM 3250 O O . GLU B 1 128 ? 13.031 4.629 17.844 1 92.62 128 GLU B O 1
ATOM 3255 N N . LYS B 1 129 ? 12.727 5.184 15.719 1 94.31 129 LYS B N 1
ATOM 3256 C CA . LYS B 1 129 ? 13.406 6.469 15.891 1 94.31 129 LYS B CA 1
ATOM 3257 C C . LYS B 1 129 ? 12.93 7.48 14.852 1 94.31 129 LYS B C 1
ATOM 3259 O O . LYS B 1 129 ? 12.398 7.102 13.805 1 94.31 129 LYS B O 1
ATOM 3264 N N . VAL B 1 130 ? 13.07 8.719 15.211 1 97 130 VAL B N 1
ATOM 3265 C CA . VAL B 1 130 ? 12.758 9.867 14.375 1 97 130 VAL B CA 1
ATOM 3266 C C . VAL B 1 130 ? 13.797 10.969 14.594 1 97 130 VAL B C 1
ATOM 3268 O O . VAL B 1 130 ? 14.062 11.359 15.734 1 97 130 VAL B O 1
ATOM 3271 N N . ASP B 1 131 ? 14.414 11.461 13.469 1 96.75 131 ASP B N 1
ATOM 3272 C CA . ASP B 1 131 ? 15.438 12.5 13.578 1 96.75 131 ASP B CA 1
ATOM 3273 C C . ASP B 1 131 ? 15.336 13.484 12.414 1 96.75 131 ASP B C 1
ATOM 3275 O O . ASP B 1 131 ? 15.133 13.086 11.273 1 96.75 131 ASP B O 1
ATOM 3279 N N . GLN B 1 132 ? 15.445 14.742 12.797 1 96.56 132 GLN B N 1
ATOM 3280 C CA . GLN B 1 132 ? 15.625 15.711 11.727 1 96.56 132 GLN B CA 1
ATOM 3281 C C . GLN B 1 132 ? 16.984 15.547 11.055 1 96.56 132 GLN B C 1
ATOM 3283 O O . GLN B 1 132 ? 18.016 15.516 11.734 1 96.56 132 GLN B O 1
ATOM 3288 N N . ARG B 1 133 ? 16.969 15.273 9.797 1 96.38 133 ARG B N 1
ATOM 3289 C CA . ARG B 1 133 ? 18.172 15.008 9.016 1 96.38 133 ARG B CA 1
ATOM 3290 C C . ARG B 1 133 ? 18.141 15.773 7.695 1 96.38 133 ARG B C 1
ATOM 3292 O O . ARG B 1 133 ? 17.094 16.219 7.258 1 96.38 133 ARG B O 1
ATOM 3299 N N . PRO B 1 134 ? 19.375 16 7.113 1 95.12 134 PRO B N 1
ATOM 3300 C CA . PRO B 1 134 ? 19.359 16.562 5.758 1 95.12 134 PRO B CA 1
ATOM 3301 C C . PRO B 1 134 ? 18.531 15.734 4.781 1 95.12 134 PRO B C 1
ATOM 3303 O O . PRO B 1 134 ? 18.516 14.5 4.879 1 95.12 134 PRO B O 1
ATOM 3306 N N . CYS B 1 135 ? 17.891 16.469 3.881 1 94.31 135 CYS B N 1
ATOM 3307 C CA . CYS B 1 135 ? 17.109 15.773 2.861 1 94.31 135 CYS B CA 1
ATOM 3308 C C . CYS B 1 135 ? 18.016 14.922 1.974 1 94.31 135 CYS B C 1
ATOM 3310 O O . CYS B 1 135 ? 19.031 15.406 1.468 1 94.31 135 CYS B O 1
ATOM 3312 N N . ILE B 1 136 ? 17.672 13.742 1.819 1 87.5 136 ILE B N 1
ATOM 3313 C CA . ILE B 1 136 ? 18.469 12.789 1.062 1 87.5 136 ILE B CA 1
ATOM 3314 C C . ILE B 1 136 ? 18.266 13.016 -0.434 1 87.5 136 ILE B C 1
ATOM 3316 O O . ILE B 1 136 ? 19.219 13.117 -1.195 1 87.5 136 ILE B O 1
ATOM 3320 N N . ASP B 1 137 ? 17.031 13.117 -0.915 1 82.38 137 ASP B N 1
ATOM 3321 C CA . ASP B 1 137 ? 16.703 13.344 -2.316 1 82.38 137 ASP B CA 1
ATOM 3322 C C . ASP B 1 137 ? 16.281 14.797 -2.561 1 82.38 137 ASP B C 1
ATOM 3324 O O . ASP B 1 137 ? 15.992 15.531 -1.614 1 82.38 137 ASP B O 1
ATOM 3328 N N . LYS B 1 138 ? 16.297 15.078 -3.896 1 85.94 138 LYS B N 1
ATOM 3329 C CA . LYS B 1 138 ? 15.773 16.391 -4.262 1 85.94 138 LYS B CA 1
ATOM 3330 C C . LYS B 1 138 ? 14.305 16.516 -3.893 1 85.94 138 LYS B C 1
ATOM 3332 O O . LYS B 1 138 ? 13.492 15.648 -4.219 1 85.94 138 LYS B O 1
ATOM 3337 N N . LEU B 1 139 ? 14.039 17.578 -3.225 1 89.44 139 LEU B N 1
ATOM 3338 C CA . LEU B 1 139 ? 12.664 17.828 -2.799 1 89.44 139 LEU B CA 1
ATOM 3339 C C . LEU B 1 139 ? 11.797 18.234 -3.982 1 89.44 139 LEU B C 1
ATOM 3341 O O . LEU B 1 139 ? 12.266 18.922 -4.898 1 89.44 139 LEU B O 1
ATOM 3345 N N . MET B 1 140 ? 10.609 17.875 -3.904 1 90.38 140 MET B N 1
ATOM 3346 C CA . MET B 1 140 ? 9.625 18.297 -4.902 1 90.38 140 MET B CA 1
ATOM 3347 C C . MET B 1 140 ? 8.969 19.609 -4.488 1 90.38 140 MET B C 1
ATOM 3349 O O . MET B 1 140 ? 7.789 19.828 -4.777 1 90.38 140 MET B O 1
ATOM 3353 N N . TYR B 1 141 ? 9.633 20.344 -3.662 1 94.38 141 TYR B N 1
ATOM 3354 C CA . TYR B 1 141 ? 9.227 21.672 -3.232 1 94.38 141 TYR B CA 1
ATOM 3355 C C . TYR B 1 141 ? 10.234 22.734 -3.674 1 94.38 141 TYR B C 1
ATOM 3357 O O . TYR B 1 141 ? 11.445 22.5 -3.631 1 94.38 141 TYR B O 1
ATOM 3365 N N . SER B 1 142 ? 9.711 23.828 -4.191 1 94.81 142 SER B N 1
ATOM 3366 C CA . SER B 1 142 ? 10.57 24.938 -4.594 1 94.81 142 SER B CA 1
ATOM 3367 C C . SER B 1 142 ? 10.102 26.25 -3.982 1 94.81 142 SER B C 1
ATOM 3369 O O . SER B 1 142 ? 8.898 26.484 -3.852 1 94.81 142 SER B O 1
ATOM 3371 N N . GLU B 1 143 ? 11.047 27.109 -3.703 1 95.81 143 GLU B N 1
ATOM 3372 C CA . GLU B 1 143 ? 10.703 28.406 -3.129 1 95.81 143 GLU B CA 1
ATOM 3373 C C . GLU B 1 143 ? 10.305 29.391 -4.215 1 95.81 143 GLU B C 1
ATOM 3375 O O . GLU B 1 143 ? 10.953 29.484 -5.258 1 95.81 143 GLU B O 1
ATOM 3380 N N . ASP B 1 144 ? 9.258 30.047 -3.938 1 95.81 144 ASP B N 1
ATOM 3381 C CA . ASP B 1 144 ? 8.852 31.078 -4.891 1 95.81 144 ASP B CA 1
ATOM 3382 C C . ASP B 1 144 ? 9.461 32.438 -4.535 1 95.81 144 ASP B C 1
ATOM 3384 O O . ASP B 1 144 ? 10.297 32.531 -3.631 1 95.81 144 ASP B O 1
ATOM 3388 N N . LYS B 1 145 ? 9.102 33.469 -5.23 1 96.25 145 LYS B N 1
ATOM 3389 C CA . LYS B 1 145 ? 9.703 34.781 -5.109 1 96.25 145 LYS B CA 1
ATOM 3390 C C . LYS B 1 145 ? 9.461 35.375 -3.721 1 96.25 145 LYS B C 1
ATOM 3392 O O . LYS B 1 145 ? 10.227 36.219 -3.26 1 96.25 145 LYS B O 1
ATOM 3397 N N . ASN B 1 146 ? 8.438 34.938 -3.074 1 96.06 146 ASN B N 1
ATOM 3398 C CA . ASN B 1 146 ? 8.07 35.469 -1.769 1 96.06 146 ASN B CA 1
ATOM 3399 C C . ASN B 1 146 ? 8.602 34.594 -0.634 1 96.06 146 ASN B C 1
ATOM 3401 O O . ASN B 1 146 ? 8.297 34.844 0.535 1 96.06 146 ASN B O 1
ATOM 3405 N N . GLY B 1 147 ? 9.258 33.562 -0.991 1 96.88 147 GLY B N 1
ATOM 3406 C CA . GLY B 1 147 ? 9.852 32.719 0.023 1 96.88 147 GLY B CA 1
ATOM 3407 C C . GLY B 1 147 ? 8.938 31.594 0.472 1 96.88 147 GLY B C 1
ATOM 3408 O O . GLY B 1 147 ? 9.234 30.875 1.438 1 96.88 147 GLY B O 1
ATOM 3409 N N . TYR B 1 148 ? 7.805 31.469 -0.179 1 97.62 148 TYR B N 1
ATOM 3410 C CA . TYR B 1 148 ? 6.891 30.359 0.121 1 97.62 148 TYR B CA 1
ATOM 3411 C C . TYR B 1 148 ? 7.258 29.125 -0.673 1 97.62 148 TYR B C 1
ATOM 3413 O O . TYR B 1 148 ? 7.84 29.219 -1.757 1 97.62 148 TYR B O 1
ATOM 3421 N N . TYR B 1 149 ? 6.953 27.984 -0.131 1 98.12 149 TYR B N 1
ATOM 3422 C CA . TYR B 1 149 ? 7.25 26.719 -0.816 1 98.12 149 TYR B CA 1
ATOM 3423 C C . TYR B 1 149 ? 6.062 26.266 -1.657 1 98.12 149 TYR B C 1
ATOM 3425 O O . TYR B 1 149 ? 4.945 26.141 -1.15 1 98.12 149 TYR B O 1
ATOM 3433 N N . ARG B 1 150 ? 6.414 26.016 -2.959 1 97.12 150 ARG B N 1
ATOM 3434 C CA . ARG B 1 150 ? 5.434 25.484 -3.898 1 97.12 150 ARG B CA 1
ATOM 3435 C C . ARG B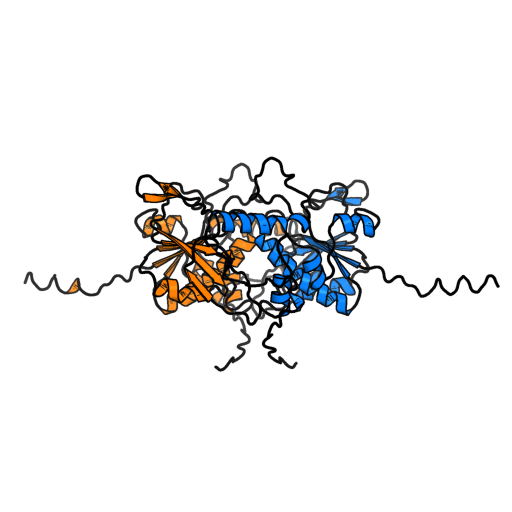 1 150 ? 5.664 24 -4.141 1 97.12 150 ARG B C 1
ATOM 3437 O O . ARG B 1 150 ? 6.801 23.516 -4.078 1 97.12 150 ARG B O 1
ATOM 3444 N N . GLY B 1 151 ? 4.566 23.297 -4.352 1 94.69 151 GLY B N 1
ATOM 3445 C CA . GLY B 1 151 ? 4.637 21.875 -4.621 1 94.69 151 GLY B CA 1
ATOM 3446 C C . GLY B 1 151 ? 3.367 21.312 -5.25 1 94.69 151 GLY B C 1
ATOM 3447 O O . GLY B 1 151 ? 2.535 22.078 -5.746 1 94.69 151 GLY B O 1
ATOM 3448 N N . TRP B 1 152 ? 3.246 20.031 -5.371 1 90.75 152 TRP B N 1
ATOM 3449 C CA . TRP B 1 152 ? 2.113 19.328 -5.973 1 90.75 152 TRP B CA 1
ATOM 3450 C C . TRP B 1 152 ? 0.81 19.719 -5.281 1 90.75 152 TRP B C 1
ATOM 3452 O O . TRP B 1 152 ? -0.124 20.203 -5.922 1 90.75 152 TRP B O 1
ATOM 3462 N N . PHE B 1 153 ? 0.698 19.562 -4.02 1 95.88 153 PHE B N 1
ATOM 3463 C CA . PHE B 1 153 ? -0.435 19.906 -3.168 1 95.88 153 PHE B CA 1
ATOM 3464 C C . PHE B 1 153 ? -1.75 19.531 -3.834 1 95.88 153 PHE B C 1
ATOM 3466 O O . PHE B 1 153 ? -2.664 20.344 -3.936 1 95.88 153 PHE B O 1
ATOM 3473 N N . TRP B 1 154 ? -1.798 18.344 -4.375 1 93.69 154 TRP B N 1
ATOM 3474 C CA . TRP B 1 154 ? -2.965 17.688 -4.965 1 93.69 154 TRP B CA 1
ATOM 3475 C C . TRP B 1 154 ? -3.547 18.531 -6.094 1 93.69 154 TRP B C 1
ATOM 3477 O O . TRP B 1 154 ? -4.742 18.453 -6.383 1 93.69 154 TRP B O 1
ATOM 3487 N N . GLY B 1 155 ? -2.762 19.438 -6.656 1 91.06 155 GLY B N 1
ATOM 3488 C CA . GLY B 1 155 ? -3.188 20.234 -7.793 1 91.06 155 GLY B CA 1
ATOM 3489 C C . GLY B 1 155 ? -3.664 21.625 -7.398 1 91.06 155 GLY B C 1
ATOM 3490 O O . GLY B 1 155 ? -4.047 22.422 -8.258 1 91.06 155 GLY B O 1
ATOM 3491 N N . TYR B 1 156 ? -3.658 21.906 -6.152 1 94.44 156 TYR B N 1
ATOM 3492 C CA . TYR B 1 156 ? -4.023 23.25 -5.691 1 94.44 156 TYR B CA 1
ATOM 3493 C C . TYR B 1 156 ? -2.842 24.203 -5.797 1 94.44 156 TYR B C 1
ATOM 3495 O O . TYR B 1 156 ? -2.045 24.312 -4.863 1 94.44 156 TYR B O 1
ATOM 3503 N N . GLU B 1 157 ? -2.797 24.906 -6.852 1 92.31 157 GLU B N 1
ATOM 3504 C CA . GLU B 1 157 ? -1.664 25.766 -7.176 1 92.31 157 GLU B CA 1
ATOM 3505 C C . GLU B 1 157 ? -1.538 26.922 -6.176 1 92.31 157 GLU B C 1
ATOM 3507 O O . GLU B 1 157 ? -0.457 27.484 -6.008 1 92.31 157 GLU B O 1
ATOM 3512 N N . GLU B 1 158 ? -2.578 27.25 -5.578 1 95.81 158 GLU B N 1
ATOM 3513 C CA . GLU B 1 158 ? -2.582 28.359 -4.637 1 95.81 158 GLU B CA 1
ATOM 3514 C C . GLU B 1 158 ? -1.983 27.953 -3.295 1 95.81 158 GLU B C 1
ATOM 3516 O O . GLU B 1 158 ? -1.635 28.812 -2.479 1 95.81 158 GLU B O 1
ATOM 3521 N N . THR B 1 159 ? -1.931 26.656 -2.992 1 97.5 159 THR B N 1
ATOM 3522 C CA . THR B 1 159 ? -1.421 26.172 -1.712 1 97.5 159 THR B CA 1
ATOM 3523 C C . THR B 1 159 ? 0.082 26.422 -1.604 1 97.5 159 THR B C 1
ATOM 3525 O O . THR B 1 159 ? 0.822 26.203 -2.564 1 97.5 159 THR B O 1
ATOM 3528 N N . ARG B 1 160 ? 0.534 26.875 -0.385 1 97.38 160 ARG B N 1
ATOM 3529 C CA . ARG B 1 160 ? 1.941 27.156 -0.122 1 97.38 160 ARG B CA 1
ATOM 3530 C C . ARG B 1 160 ? 2.363 26.625 1.239 1 97.38 160 ARG B C 1
ATOM 3532 O O . ARG B 1 160 ? 1.598 26.688 2.203 1 97.38 160 ARG B O 1
ATOM 3539 N N . GLY B 1 161 ? 3.561 26.078 1.246 1 98.12 161 GLY B N 1
ATOM 3540 C CA . GLY B 1 161 ? 4.195 25.781 2.52 1 98.12 161 GLY B CA 1
ATOM 3541 C C . GLY B 1 161 ? 5.039 26.938 3.045 1 98.12 161 GLY B C 1
ATOM 3542 O O . GLY B 1 161 ? 5.707 27.625 2.271 1 98.12 161 GLY B O 1
ATOM 3543 N N . LEU B 1 162 ? 4.977 27.141 4.355 1 98.19 162 LEU B N 1
ATOM 3544 C CA . LEU B 1 162 ? 5.785 28.203 4.945 1 98.19 162 LEU B CA 1
ATOM 3545 C C . LEU B 1 162 ? 7.184 27.688 5.289 1 98.19 162 LEU B C 1
ATOM 3547 O O . LEU B 1 162 ? 8.148 28.453 5.258 1 98.19 162 LEU B O 1
ATOM 3551 N N . SER B 1 163 ? 7.324 26.469 5.625 1 98 163 SER B N 1
ATOM 3552 C CA . SER B 1 163 ? 8.578 25.812 5.957 1 98 163 SER B CA 1
ATOM 3553 C C . SER B 1 163 ? 8.555 24.344 5.527 1 98 163 SER B C 1
ATOM 3555 O O . SER B 1 163 ? 7.535 23.672 5.656 1 98 163 SER B O 1
ATOM 3557 N N . VAL B 1 164 ? 9.742 23.875 4.953 1 98.12 164 VAL B N 1
ATOM 3558 C CA . VAL B 1 164 ? 9.875 22.484 4.535 1 98.12 164 VAL B CA 1
ATOM 3559 C C . VAL B 1 164 ? 11.156 21.891 5.105 1 98.12 164 VAL B C 1
ATOM 3561 O O . VAL B 1 164 ? 12.242 22.453 4.918 1 98.12 164 VAL B O 1
ATOM 3564 N N . THR B 1 165 ? 11.055 20.844 5.895 1 97.69 165 THR B N 1
ATOM 3565 C CA . THR B 1 165 ? 12.227 20.141 6.422 1 97.69 165 THR B CA 1
ATOM 3566 C C . THR B 1 165 ? 12.07 18.625 6.27 1 97.69 165 THR B C 1
ATOM 3568 O O . THR B 1 165 ? 10.953 18.125 6.098 1 97.69 165 THR B O 1
ATOM 3571 N N . CYS B 1 166 ? 13.188 17.906 6.285 1 98.19 166 CYS B N 1
ATOM 3572 C CA . CYS B 1 166 ? 13.172 16.453 6.168 1 98.19 166 CYS B CA 1
ATOM 3573 C C . CYS B 1 166 ? 13.312 15.797 7.535 1 98.19 166 CYS B C 1
ATOM 3575 O O . CYS B 1 166 ? 14.07 16.281 8.383 1 98.19 166 CYS B O 1
ATOM 3577 N N . LEU B 1 167 ? 12.531 14.734 7.75 1 98.06 167 LEU B N 1
ATOM 3578 C CA . LEU B 1 167 ? 12.617 13.891 8.938 1 98.06 167 LEU B CA 1
ATOM 3579 C C . LEU B 1 167 ? 12.914 12.445 8.562 1 98.06 167 LEU B C 1
ATOM 3581 O O . LEU B 1 167 ? 12.203 11.844 7.754 1 98.06 167 LEU B O 1
ATOM 3585 N N . SER B 1 168 ? 14.023 11.875 9.094 1 96.56 168 SER B N 1
ATOM 3586 C CA . SER B 1 168 ? 14.25 10.438 8.984 1 96.56 168 SER B CA 1
ATOM 3587 C C . SER B 1 168 ? 13.445 9.664 10.023 1 96.56 168 SER B C 1
ATOM 3589 O O . SER B 1 168 ? 13.477 10 11.211 1 96.56 168 SER B O 1
ATOM 3591 N N . VAL B 1 169 ? 12.727 8.695 9.508 1 97.06 169 VAL B N 1
ATOM 3592 C CA . VAL B 1 169 ? 11.828 7.984 10.414 1 97.06 169 VAL B CA 1
ATOM 3593 C C . VAL B 1 169 ? 12.031 6.48 10.273 1 97.06 169 VAL B C 1
ATOM 3595 O O . VAL B 1 169 ? 12.305 5.984 9.172 1 97.06 169 VAL B O 1
ATOM 3598 N N . GLN B 1 170 ? 11.992 5.785 11.305 1 91.88 170 GLN B N 1
ATOM 3599 C CA . GLN B 1 170 ? 11.984 4.328 11.422 1 91.88 170 GLN B CA 1
ATOM 3600 C C . GLN B 1 170 ? 11.062 3.883 12.555 1 91.88 170 GLN B C 1
ATOM 3602 O O . GLN B 1 170 ? 11.43 3.941 13.727 1 91.88 170 GLN B O 1
ATOM 3607 N N . GLY B 1 171 ? 9.828 3.445 12.195 1 93.69 171 GLY B N 1
ATOM 3608 C CA . GLY B 1 171 ? 8.891 3.055 13.234 1 93.69 171 GLY B CA 1
ATOM 3609 C C . GLY B 1 171 ? 7.445 3.316 12.867 1 93.69 171 GLY B C 1
ATOM 3610 O O . GLY B 1 171 ? 7.145 3.658 11.719 1 93.69 171 GLY B O 1
ATOM 3611 N N . SER B 1 172 ? 6.547 3.088 13.836 1 96 172 SER B N 1
ATOM 3612 C CA . SER B 1 172 ? 5.109 3.254 13.672 1 96 172 SER B CA 1
ATOM 3613 C C . SER B 1 172 ? 4.73 4.727 13.555 1 96 172 SER B C 1
ATOM 3615 O O . SER B 1 172 ? 5.551 5.605 13.844 1 96 172 SER B O 1
ATOM 3617 N N . ALA B 1 173 ? 3.578 4.965 13.133 1 98.19 173 ALA B N 1
ATOM 3618 C CA . ALA B 1 173 ? 3.1 6.32 12.891 1 98.19 173 ALA B CA 1
ATOM 3619 C C . ALA B 1 173 ? 3.207 7.176 14.148 1 98.19 173 ALA B C 1
ATOM 3621 O O . ALA B 1 173 ? 3.605 8.344 14.086 1 98.19 173 ALA B O 1
ATOM 3622 N N . SER B 1 174 ? 2.994 6.625 15.273 1 97.75 174 SER B N 1
ATOM 3623 C CA . SER B 1 174 ? 2.881 7.398 16.5 1 97.75 174 SER B CA 1
ATOM 3624 C C . SER B 1 174 ? 4.25 7.848 17 1 97.75 174 SER B C 1
ATOM 3626 O O . SER B 1 174 ? 4.348 8.688 17.906 1 97.75 174 SER B O 1
ATOM 3628 N N . ILE B 1 175 ? 5.34 7.367 16.453 1 96.88 175 ILE B N 1
ATOM 3629 C CA . ILE B 1 175 ? 6.672 7.727 16.938 1 96.88 175 ILE B CA 1
ATOM 3630 C C . ILE B 1 175 ? 6.934 9.203 16.672 1 96.88 175 ILE B C 1
ATOM 3632 O O . ILE B 1 175 ? 7.84 9.797 17.266 1 96.88 175 ILE B O 1
ATOM 3636 N N . ILE B 1 176 ? 6.152 9.781 15.789 1 98 176 ILE B N 1
ATOM 3637 C CA . ILE B 1 176 ? 6.426 11.164 15.398 1 98 176 ILE B CA 1
ATOM 3638 C C . ILE B 1 176 ? 5.672 12.117 16.312 1 98 176 ILE B C 1
ATOM 3640 O O . ILE B 1 176 ? 5.867 13.336 16.25 1 98 176 ILE B O 1
ATOM 3644 N N . ALA B 1 177 ? 4.809 11.617 17.203 1 98.44 177 ALA B N 1
ATOM 3645 C CA . ALA B 1 177 ? 3.932 12.445 18.031 1 98.44 177 ALA B CA 1
ATOM 3646 C C . ALA B 1 177 ? 4.734 13.438 18.859 1 98.44 177 ALA B C 1
ATOM 3648 O O . ALA B 1 177 ? 4.395 14.625 18.922 1 98.44 177 ALA B O 1
ATOM 3649 N N . PRO B 1 178 ? 5.852 13.07 19.453 1 97.88 178 PRO B N 1
ATOM 3650 C CA . PRO B 1 178 ? 6.613 14.047 20.234 1 97.88 178 PRO B CA 1
ATOM 3651 C C . PRO B 1 178 ? 7.121 15.211 19.391 1 97.88 178 PRO B C 1
ATOM 3653 O O . PRO B 1 178 ? 7.18 16.344 19.859 1 97.88 178 PRO B O 1
ATOM 3656 N N . VAL B 1 179 ? 7.5 14.945 18.172 1 97.88 179 VAL B N 1
ATOM 3657 C CA . VAL B 1 179 ? 7.949 16 17.281 1 97.88 179 VAL B CA 1
ATOM 3658 C C . VAL B 1 179 ? 6.816 17 17.047 1 97.88 179 VAL B C 1
ATOM 3660 O O . VAL B 1 179 ? 7.027 18.219 17.109 1 97.88 179 VAL B O 1
ATOM 3663 N N . LEU B 1 180 ? 5.629 16.562 16.844 1 98.12 180 LEU B N 1
ATOM 3664 C CA . LEU B 1 180 ? 4.48 17.391 16.5 1 98.12 180 LEU B CA 1
ATOM 3665 C C . LEU B 1 180 ? 3.961 18.141 17.734 1 98.12 180 LEU B C 1
ATOM 3667 O O . LEU B 1 180 ? 3.398 19.219 17.609 1 98.12 180 LEU B O 1
ATOM 3671 N N . LEU B 1 181 ? 4.188 17.594 18.891 1 97.5 181 LEU B N 1
ATOM 3672 C CA . LEU B 1 181 ? 3.641 18.156 20.109 1 97.5 181 LEU B CA 1
ATOM 3673 C C . LEU B 1 181 ? 4.66 19.062 20.797 1 97.5 181 LEU B C 1
ATOM 3675 O O . LEU B 1 181 ? 4.293 20.062 21.438 1 97.5 181 LEU B O 1
ATOM 3679 N N . LYS B 1 182 ? 5.988 18.766 20.625 1 96.19 182 LYS B N 1
ATOM 3680 C CA . LYS B 1 182 ? 6.988 19.438 21.438 1 96.19 182 LYS B CA 1
ATOM 3681 C C . LYS B 1 182 ? 7.926 20.281 20.578 1 96.19 182 LYS B C 1
ATOM 3683 O O . LYS B 1 182 ? 8.414 21.328 21.016 1 96.19 182 LYS B O 1
ATOM 3688 N N . ASN B 1 183 ? 8.148 19.859 19.375 1 93.69 183 ASN B N 1
ATOM 3689 C CA . ASN B 1 183 ? 9.203 20.5 18.594 1 93.69 183 ASN B CA 1
ATOM 3690 C C . ASN B 1 183 ? 8.656 21.562 17.656 1 93.69 183 ASN B C 1
ATOM 3692 O O . ASN B 1 183 ? 9.414 22.219 16.938 1 93.69 183 ASN B O 1
ATOM 3696 N N . THR B 1 184 ? 7.34 21.75 17.625 1 93.88 184 THR B N 1
ATOM 3697 C CA . THR B 1 184 ? 6.762 22.766 16.75 1 93.88 184 THR B CA 1
ATOM 3698 C C . THR B 1 184 ? 5.473 23.328 17.359 1 93.88 184 THR B C 1
ATOM 3700 O O . THR B 1 184 ? 4.727 22.594 18.016 1 93.88 184 THR B O 1
ATOM 3703 N N . THR B 1 185 ? 5.195 24.609 17.109 1 93.56 185 THR B N 1
ATOM 3704 C CA . THR B 1 185 ? 3.949 25.25 17.516 1 93.56 185 THR B CA 1
ATOM 3705 C C . THR B 1 185 ? 3.045 25.484 16.312 1 93.56 185 THR B C 1
ATOM 3707 O O . THR B 1 185 ? 2.029 26.188 16.406 1 93.56 185 THR B O 1
ATOM 3710 N N . ALA B 1 186 ? 3.455 24.906 15.172 1 96.81 186 ALA B N 1
ATOM 3711 C CA . ALA B 1 186 ? 2.686 25.094 13.945 1 96.81 186 ALA B CA 1
ATOM 3712 C C . ALA B 1 186 ? 1.244 24.625 14.125 1 96.81 186 ALA B C 1
ATOM 3714 O O . ALA B 1 186 ? 0.997 23.578 14.727 1 96.81 186 ALA B O 1
ATOM 3715 N N . ARG B 1 187 ? 0.383 25.422 13.617 1 96.5 187 ARG B N 1
ATOM 3716 C CA . ARG B 1 187 ? -1.032 25.078 13.695 1 96.5 187 ARG B CA 1
ATOM 3717 C C . ARG B 1 187 ? -1.395 24.016 12.656 1 96.5 187 ARG B C 1
ATOM 3719 O O . ARG B 1 187 ? -2.229 23.156 12.914 1 96.5 187 ARG B O 1
ATOM 3726 N N . SER B 1 188 ? -0.821 24.125 11.461 1 98.38 188 SER B N 1
ATOM 3727 C CA . SER B 1 188 ? -1.013 23.141 10.406 1 98.38 188 SER B CA 1
ATOM 3728 C C . SER B 1 188 ? 0.302 22.453 10.031 1 98.38 188 SER B C 1
ATOM 3730 O O . SER B 1 188 ? 1.28 23.125 9.703 1 98.38 188 SER B O 1
ATOM 3732 N N . VAL B 1 189 ? 0.318 21.125 10.117 1 98.75 189 VAL B N 1
ATOM 3733 C CA . VAL B 1 189 ? 1.496 20.328 9.812 1 98.75 189 VAL B CA 1
ATOM 3734 C C . VAL B 1 189 ? 1.151 19.297 8.742 1 98.75 189 VAL B C 1
ATOM 3736 O O . VAL B 1 189 ? 0.111 18.641 8.812 1 98.75 189 VAL B O 1
ATOM 3739 N N . MET B 1 190 ? 2.039 19.141 7.738 1 98.81 190 MET B N 1
ATOM 3740 C CA . MET B 1 190 ? 1.862 18.125 6.699 1 98.81 190 MET B CA 1
ATOM 3741 C C . MET B 1 190 ? 2.992 17.109 6.738 1 98.81 190 MET B C 1
ATOM 3743 O O . MET B 1 190 ? 4.168 17.469 6.734 1 98.81 190 MET B O 1
ATOM 3747 N N . LEU B 1 191 ? 2.611 15.891 6.832 1 98.81 191 LEU B N 1
ATOM 3748 C CA . LEU B 1 191 ? 3.551 14.789 6.668 1 98.81 191 LEU B CA 1
ATOM 3749 C C . LEU B 1 191 ? 3.535 14.266 5.234 1 98.81 191 LEU B C 1
ATOM 3751 O O . LEU B 1 191 ? 2.623 13.531 4.848 1 98.81 191 LEU B O 1
ATOM 3755 N N . ASP B 1 192 ? 4.523 14.695 4.457 1 98.12 192 ASP B N 1
ATOM 3756 C CA . ASP B 1 192 ? 4.691 14.18 3.105 1 98.12 192 ASP B CA 1
ATOM 3757 C C . ASP B 1 192 ? 5.465 12.859 3.113 1 98.12 192 ASP B C 1
ATOM 3759 O O . ASP B 1 192 ? 6.34 12.656 3.957 1 98.12 192 ASP B O 1
ATOM 3763 N N . ARG B 1 193 ? 5.129 11.93 2.191 1 96.62 193 ARG B N 1
ATOM 3764 C CA . ARG B 1 193 ? 5.707 10.594 2.145 1 96.62 193 ARG B CA 1
ATOM 3765 C C . ARG B 1 193 ? 5.383 9.812 3.414 1 96.62 193 ARG B C 1
ATOM 3767 O O . ARG B 1 193 ? 6.254 9.148 3.98 1 96.62 193 ARG B O 1
ATOM 3774 N N . ALA B 1 194 ? 4.145 9.859 3.801 1 98.38 194 ALA B N 1
ATOM 3775 C CA . ALA B 1 194 ? 3.691 9.258 5.051 1 98.38 194 ALA B CA 1
ATOM 3776 C C . ALA B 1 194 ? 3.715 7.734 4.965 1 98.38 194 ALA B C 1
ATOM 3778 O O . ALA B 1 194 ? 3.611 7.047 5.984 1 98.38 194 ALA B O 1
ATOM 3779 N N . GLU B 1 195 ? 3.91 7.191 3.73 1 95.38 195 GLU B N 1
ATOM 3780 C CA . GLU B 1 195 ? 4.016 5.746 3.559 1 95.38 195 GLU B CA 1
ATOM 3781 C C . GLU B 1 195 ? 5.266 5.199 4.242 1 95.38 195 GLU B C 1
ATOM 3783 O O . GLU B 1 195 ? 5.395 3.988 4.438 1 95.38 195 GLU B O 1
ATOM 3788 N N . ASN B 1 196 ? 6.145 6.137 4.668 1 94.75 196 ASN B N 1
ATOM 3789 C CA . ASN B 1 196 ? 7.375 5.723 5.336 1 94.75 196 ASN B CA 1
ATOM 3790 C C . ASN B 1 196 ? 7.121 5.352 6.793 1 94.75 196 ASN B C 1
ATOM 3792 O O . ASN B 1 196 ? 8 4.805 7.461 1 94.75 196 ASN B O 1
ATOM 3796 N N . LEU B 1 197 ? 5.926 5.602 7.297 1 97.25 197 LEU B N 1
ATOM 3797 C CA . LEU B 1 197 ? 5.543 5.223 8.648 1 97.25 197 LEU B CA 1
ATOM 3798 C C . LEU B 1 197 ? 4.809 3.885 8.656 1 97.25 197 LEU B C 1
ATOM 3800 O O . LEU B 1 197 ? 4.004 3.611 7.766 1 97.25 197 LEU B O 1
ATOM 3804 N N . LEU B 1 198 ? 5.055 3.121 9.719 1 95.12 198 LEU B N 1
ATOM 3805 C CA . LEU B 1 198 ? 4.426 1.812 9.859 1 95.12 198 LEU B CA 1
ATOM 3806 C C . LEU B 1 198 ? 3.15 1.907 10.688 1 95.12 198 LEU B C 1
ATOM 3808 O O . LEU B 1 198 ? 2.855 2.957 11.266 1 95.12 198 LEU B O 1
ATOM 3812 N N . HIS B 1 199 ? 2.363 0.81 10.664 1 95.56 199 HIS B N 1
ATOM 3813 C CA . HIS B 1 199 ? 1.195 0.721 11.531 1 95.56 199 HIS B CA 1
ATOM 3814 C C . HIS B 1 199 ? 1.603 0.653 13 1 95.56 199 HIS B C 1
ATOM 3816 O O . HIS B 1 199 ? 2.582 -0.011 13.344 1 95.56 199 HIS B O 1
ATOM 3822 N N . ASP B 1 200 ? 0.896 1.257 13.93 1 93.75 200 ASP B N 1
ATOM 3823 C CA . ASP B 1 200 ? 1.111 1.109 15.367 1 93.75 200 ASP B CA 1
ATOM 3824 C C . ASP B 1 200 ? 0.745 -0.296 15.836 1 93.75 200 ASP B C 1
ATOM 3826 O O . ASP B 1 200 ? 1.591 -1.021 16.359 1 93.75 200 ASP B O 1
ATOM 3830 N N . HIS B 1 201 ? -0.568 -0.64 15.773 1 89 201 HIS B N 1
ATOM 3831 C CA . HIS B 1 201 ? -1.074 -1.954 16.156 1 89 201 HIS B CA 1
ATOM 3832 C C . HIS B 1 201 ? -1.831 -2.607 15 1 89 201 HIS B C 1
ATOM 3834 O O . HIS B 1 201 ? -3.059 -2.711 15.031 1 89 201 HIS B O 1
ATOM 3840 N N . TYR B 1 202 ? -1.062 -3.166 14.133 1 88.75 202 TYR B N 1
ATOM 3841 C CA . TYR B 1 202 ? -1.649 -3.779 12.945 1 88.75 202 TYR B CA 1
ATOM 3842 C C . TYR B 1 202 ? -2.557 -4.945 13.328 1 88.75 202 TYR B C 1
ATOM 3844 O O . TYR B 1 202 ? -2.16 -5.82 14.102 1 88.75 202 TYR B O 1
ATOM 3852 N N . GLY B 1 203 ? -3.75 -4.91 12.773 1 82.19 203 GLY B N 1
ATOM 3853 C CA . GLY B 1 203 ? -4.68 -6 13.016 1 82.19 203 GLY B CA 1
ATOM 3854 C C . GLY B 1 203 ? -5.344 -5.93 14.383 1 82.19 203 GLY B C 1
ATOM 3855 O O . GLY B 1 203 ? -6.16 -6.785 14.727 1 82.19 203 GLY B O 1
ATOM 3856 N N . GLY B 1 204 ? -5.047 -4.941 15.086 1 85.25 204 GLY B N 1
ATOM 3857 C CA . GLY B 1 204 ? -5.695 -4.738 16.375 1 85.25 204 GLY B CA 1
ATOM 3858 C C . GLY B 1 204 ? -7.059 -4.078 16.25 1 85.25 204 GLY B C 1
ATOM 3859 O O . GLY B 1 204 ? -7.535 -3.824 15.141 1 85.25 204 GLY B O 1
ATOM 3860 N N . LYS B 1 205 ? -7.699 -3.812 17.359 1 83.56 205 LYS B N 1
ATOM 3861 C CA . LYS B 1 205 ? -9.047 -3.246 17.406 1 83.56 205 LYS B CA 1
ATOM 3862 C C . LYS B 1 205 ? -9.102 -1.899 16.688 1 83.56 205 LYS B C 1
ATOM 3864 O O . LYS B 1 205 ? -9.992 -1.656 15.883 1 83.56 205 LYS B O 1
ATOM 3869 N N . ASP B 1 206 ? -8.141 -1.076 17.094 1 89.25 206 ASP B N 1
ATOM 3870 C CA . ASP B 1 206 ? -8.133 0.255 16.484 1 89.25 206 ASP B CA 1
ATOM 3871 C C . ASP B 1 206 ? -7.945 0.175 14.977 1 89.25 206 ASP B C 1
ATOM 3873 O O . ASP B 1 206 ? -8.547 0.952 14.227 1 89.25 206 ASP B O 1
ATOM 3877 N N . TYR B 1 207 ? -7.121 -0.729 14.609 1 89.88 207 TYR B N 1
ATOM 3878 C CA . TYR B 1 207 ? -6.906 -0.971 13.188 1 89.88 207 TYR B CA 1
ATOM 3879 C C . TYR B 1 207 ? -8.211 -1.342 12.492 1 89.88 207 TYR B C 1
ATOM 3881 O O . TYR B 1 207 ? -8.602 -0.717 11.5 1 89.88 207 TYR B O 1
ATOM 3889 N N . TRP B 1 208 ? -8.891 -2.213 12.961 1 84.81 208 TRP B N 1
ATOM 3890 C CA . TRP B 1 208 ? -10.094 -2.727 12.32 1 84.81 208 TRP B CA 1
ATOM 3891 C C . TRP B 1 208 ? -11.234 -1.715 12.414 1 84.81 208 TRP B C 1
ATOM 3893 O O . TRP B 1 208 ? -12.039 -1.589 11.492 1 84.81 208 TRP B O 1
ATOM 3903 N N . ASP B 1 209 ? -11.367 -1.029 13.586 1 87.06 209 ASP B N 1
ATOM 3904 C CA . ASP B 1 209 ? -12.359 0.031 13.711 1 87.06 209 ASP B CA 1
ATOM 3905 C C . ASP B 1 209 ? -12.18 1.085 12.617 1 87.06 209 ASP B C 1
ATOM 3907 O O . ASP B 1 209 ? -13.148 1.541 12.016 1 87.06 209 ASP B O 1
ATOM 3911 N N . THR B 1 210 ? -10.93 1.419 12.414 1 93.94 210 THR B N 1
ATOM 3912 C CA . THR B 1 210 ? -10.648 2.418 11.383 1 93.94 210 THR B CA 1
ATOM 3913 C C . THR B 1 210 ? -10.992 1.884 10 1 93.94 210 THR B C 1
ATOM 3915 O O . THR B 1 210 ? -11.617 2.584 9.195 1 93.94 210 THR B O 1
ATOM 3918 N N . ARG B 1 211 ? -10.617 0.729 9.766 1 87.5 211 ARG B N 1
ATOM 3919 C CA . ARG B 1 211 ? -10.945 0.104 8.484 1 87.5 211 ARG B CA 1
ATOM 3920 C C . ARG B 1 211 ? -12.453 0.033 8.281 1 87.5 211 ARG B C 1
ATOM 3922 O O . ARG B 1 211 ? -12.953 0.34 7.191 1 87.5 211 ARG B O 1
ATOM 3929 N N . ARG B 1 212 ? -13.18 -0.297 9.297 1 83.5 212 ARG B N 1
ATOM 3930 C CA . ARG B 1 212 ? -14.633 -0.421 9.227 1 83.5 212 ARG B CA 1
ATOM 3931 C C . ARG B 1 212 ? -15.289 0.94 9.023 1 83.5 212 ARG B C 1
ATOM 3933 O O . ARG B 1 212 ? -16.359 1.032 8.438 1 83.5 212 ARG B O 1
ATOM 3940 N N . SER B 1 213 ? -14.648 1.863 9.477 1 90.94 213 SER B N 1
ATOM 3941 C CA . SER B 1 213 ? -15.195 3.211 9.344 1 90.94 213 SER B CA 1
ATOM 3942 C C . SER B 1 213 ? -15.148 3.688 7.898 1 90.94 213 SER B C 1
ATOM 3944 O O . SER B 1 213 ? -15.797 4.672 7.543 1 90.94 213 SER B O 1
ATOM 3946 N N . MET B 1 214 ? -14.328 3.066 7.074 1 91.25 214 MET B N 1
ATOM 3947 C CA . MET B 1 214 ? -14.211 3.445 5.668 1 91.25 214 MET B CA 1
ATOM 3948 C C . MET B 1 214 ? -15.336 2.828 4.844 1 91.25 214 MET B C 1
ATOM 3950 O O . MET B 1 214 ? -15.078 2.029 3.939 1 91.25 214 MET B O 1
ATOM 3954 N N . VAL B 1 215 ? -16.516 3.357 5.098 1 85.12 215 VAL B N 1
ATOM 3955 C CA . VAL B 1 215 ? -17.703 2.916 4.371 1 85.12 215 VAL B CA 1
ATOM 3956 C C . VAL B 1 215 ? -17.797 3.654 3.039 1 85.12 215 VAL B C 1
ATOM 3958 O O . VAL B 1 215 ? -17.672 4.879 2.99 1 85.12 215 VAL B O 1
ATOM 3961 N N . TYR B 1 216 ? -17.906 2.881 1.952 1 81.94 216 TYR B N 1
ATOM 3962 C CA . TYR B 1 216 ? -18.016 3.5 0.637 1 81.94 216 TYR B CA 1
ATOM 3963 C C . TYR B 1 216 ? -19.234 4.422 0.57 1 81.94 216 TYR B C 1
ATOM 3965 O O . TYR B 1 216 ? -20.25 4.164 1.215 1 81.94 216 TYR B O 1
ATOM 3973 N N . ALA B 1 217 ? -19.047 5.387 -0.22 1 83.94 217 ALA B N 1
ATOM 3974 C CA . ALA B 1 217 ? -20.141 6.344 -0.41 1 83.94 217 ALA B CA 1
ATOM 3975 C C . ALA B 1 217 ? -21.391 5.656 -0.944 1 83.94 217 ALA B C 1
ATOM 3977 O O . ALA B 1 217 ? -21.297 4.668 -1.676 1 83.94 217 ALA B O 1
ATOM 3978 N N . GLN B 1 218 ? -22.5 6.164 -0.667 1 74.44 218 GLN B N 1
ATOM 3979 C CA . GLN B 1 218 ? -23.797 5.562 -0.976 1 74.44 218 GLN B CA 1
ATOM 3980 C C . GLN B 1 218 ? -23.953 5.34 -2.479 1 74.44 218 GLN B C 1
ATOM 3982 O O . GLN B 1 218 ? -24.469 4.309 -2.908 1 74.44 218 GLN B O 1
ATOM 3987 N N . HIS B 1 219 ? -23.516 6.348 -3.258 1 69.69 219 HIS B N 1
ATOM 3988 C CA . HIS B 1 219 ? -23.719 6.266 -4.699 1 69.69 219 HIS B CA 1
ATOM 3989 C C . HIS B 1 219 ? -22.891 5.137 -5.309 1 69.69 219 HIS B C 1
ATOM 3991 O O . HIS B 1 219 ? -23.188 4.668 -6.41 1 69.69 219 HIS B O 1
ATOM 3997 N N . LEU B 1 220 ? -21.797 4.777 -4.688 1 66.62 220 LEU B N 1
ATOM 3998 C CA . LEU B 1 220 ? -20.969 3.674 -5.164 1 66.62 220 LEU B CA 1
ATOM 3999 C C . LEU B 1 220 ? -21.516 2.336 -4.68 1 66.62 220 LEU B C 1
ATOM 4001 O O . LEU B 1 220 ? -21.297 1.302 -5.312 1 66.62 220 LEU B O 1
ATOM 4005 N N . ARG B 1 221 ? -22.156 2.41 -3.564 1 55.91 221 ARG B N 1
ATOM 4006 C CA . ARG B 1 221 ? -22.781 1.197 -3.051 1 55.91 221 ARG B CA 1
ATOM 4007 C C . ARG B 1 221 ? -23.938 0.76 -3.943 1 55.91 221 ARG B C 1
ATOM 4009 O O . ARG B 1 221 ? -24.156 -0.437 -4.152 1 55.91 221 ARG B O 1
ATOM 4016 N N . ILE B 1 222 ? -24.547 1.723 -4.406 1 44.81 222 ILE B N 1
ATOM 4017 C CA . ILE B 1 222 ? -25.719 1.462 -5.238 1 44.81 222 ILE B CA 1
ATOM 4018 C C . ILE B 1 222 ? -25.281 0.854 -6.57 1 44.81 222 ILE B C 1
ATOM 4020 O O . ILE B 1 222 ? -25.906 -0.09 -7.062 1 44.81 222 ILE B O 1
ATOM 4024 N N . VAL B 1 223 ? -24.234 1.394 -7.074 1 43.56 223 VAL B N 1
ATOM 4025 C CA . VAL B 1 223 ? -23.766 0.852 -8.344 1 43.56 223 VAL B CA 1
ATOM 4026 C C . VAL B 1 223 ? -23.25 -0.573 -8.148 1 43.56 223 VAL B C 1
ATOM 4028 O O . VAL B 1 223 ? -23.516 -1.457 -8.961 1 43.56 223 VAL B O 1
ATOM 4031 N N . GLY B 1 224 ? -22.484 -0.778 -7.129 1 42.72 224 GLY B N 1
ATOM 4032 C CA . GLY B 1 224 ? -22.109 -2.141 -6.797 1 42.72 224 GLY B CA 1
ATOM 4033 C C . GLY B 1 224 ? -23.297 -3.053 -6.547 1 42.72 224 GLY B C 1
ATOM 4034 O O . GLY B 1 224 ? -23.328 -4.184 -7.031 1 42.72 224 GLY B O 1
ATOM 4035 N N . ASP B 1 225 ? -24.297 -2.477 -5.777 1 42.81 225 ASP B N 1
ATOM 4036 C CA . ASP B 1 225 ? -25.531 -3.217 -5.512 1 42.81 225 ASP B CA 1
ATOM 4037 C C . ASP B 1 225 ? -26.344 -3.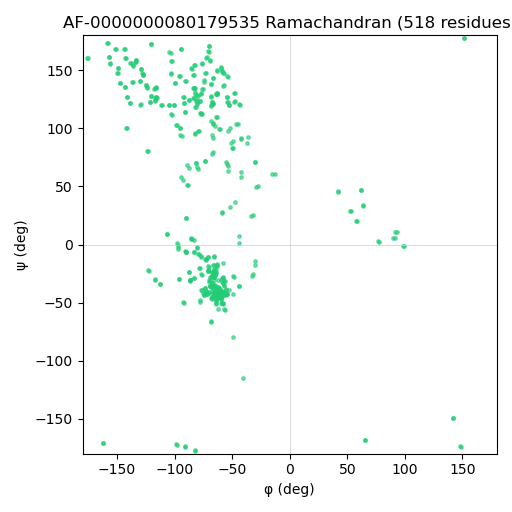406 -6.793 1 42.81 225 ASP B C 1
ATOM 4039 O O . ASP B 1 225 ? -26.906 -4.477 -7.02 1 42.81 225 ASP B O 1
ATOM 4043 N N . GLU B 1 226 ? -26.484 -2.385 -7.512 1 38.19 226 GLU B N 1
ATOM 4044 C CA . GLU B 1 226 ? -27.234 -2.529 -8.758 1 38.19 226 GLU B CA 1
ATOM 4045 C C . GLU B 1 226 ? -26.578 -3.559 -9.68 1 38.19 226 GLU B C 1
ATOM 4047 O O . GLU B 1 226 ? -27.266 -4.348 -10.32 1 38.19 226 GLU B O 1
ATOM 4052 N N . PHE B 1 227 ? -25.297 -3.457 -9.688 1 33.38 227 PHE B N 1
ATOM 4053 C CA . PHE B 1 227 ? -24.609 -4.457 -10.492 1 33.38 227 PHE B CA 1
ATOM 4054 C C . PHE B 1 227 ? -24.812 -5.852 -9.914 1 33.38 227 PHE B C 1
ATOM 4056 O O . PHE B 1 227 ? -25.031 -6.812 -10.664 1 33.38 227 PHE B O 1
ATOM 4063 N N . ARG B 1 228 ? -24.734 -5.883 -8.656 1 34.09 228 ARG B N 1
ATOM 4064 C CA . ARG B 1 228 ? -25.062 -7.16 -8.031 1 34.09 228 ARG B CA 1
ATOM 4065 C C . ARG B 1 228 ? -26.531 -7.527 -8.273 1 34.09 228 ARG B C 1
ATOM 4067 O O . ARG B 1 228 ? -26.844 -8.695 -8.516 1 34.09 228 ARG B O 1
ATOM 4074 N N . ALA B 1 229 ? -27.422 -6.652 -8.109 1 34.84 229 ALA B N 1
ATOM 4075 C CA . ALA B 1 229 ? -28.844 -6.934 -8.273 1 34.84 229 ALA B CA 1
ATOM 4076 C C . ALA B 1 229 ? -29.156 -7.324 -9.711 1 34.84 229 ALA B C 1
ATOM 4078 O O . ALA B 1 229 ? -29.969 -8.219 -9.953 1 34.84 229 ALA B O 1
ATOM 4079 N N . HIS B 1 230 ? -28.75 -6.57 -10.594 1 33.03 230 HIS B N 1
ATOM 4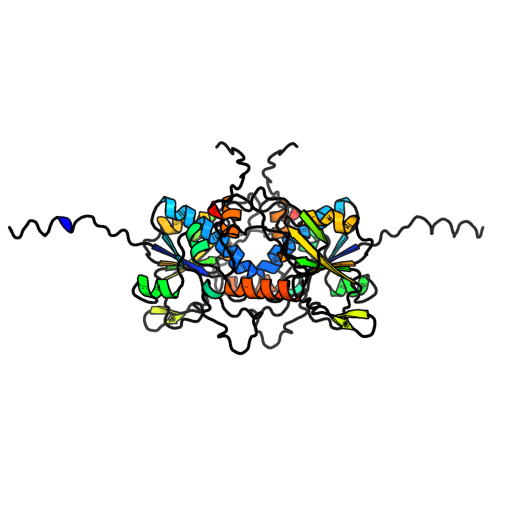080 C CA . HIS B 1 230 ? -29.125 -6.918 -11.961 1 33.03 230 HIS B CA 1
ATOM 4081 C C . HIS B 1 230 ? -28.547 -8.266 -12.367 1 33.03 230 HIS B C 1
ATOM 4083 O O . HIS B 1 230 ? -29.188 -9.031 -13.094 1 33.03 230 HIS B O 1
ATOM 4089 N N . LEU B 1 231 ? -27.375 -8.508 -12.055 1 29.64 231 LEU B N 1
ATOM 4090 C CA . LEU B 1 231 ? -26.844 -9.82 -12.406 1 29.64 231 LEU B CA 1
ATOM 4091 C C . LEU B 1 231 ? -27.406 -10.898 -11.492 1 29.64 231 LEU B C 1
ATOM 4093 O O . LEU B 1 231 ? -27.641 -12.031 -11.922 1 29.64 231 LEU B O 1
ATOM 4097 N N . LEU B 1 232 ? -27.453 -10.594 -10.164 1 31.7 232 LEU B N 1
ATOM 4098 C CA . LEU B 1 232 ? -28.125 -11.617 -9.359 1 31.7 232 LEU B CA 1
ATOM 4099 C C . LEU B 1 232 ? -29.641 -11.492 -9.461 1 31.7 232 LEU B C 1
ATOM 4101 O O . LEU B 1 232 ? -30.219 -10.492 -9.016 1 31.7 232 LEU B O 1
ATOM 4105 N N . GLN B 1 233 ? -30.344 -11.648 -10.414 1 32.59 233 GLN B N 1
ATOM 4106 C CA . GLN B 1 233 ? -31.781 -11.906 -10.422 1 32.59 233 GLN B CA 1
ATOM 4107 C C . GLN B 1 233 ? -32.219 -12.68 -9.18 1 32.59 233 GLN B C 1
ATOM 4109 O O . GLN B 1 233 ? -33.312 -13.234 -9.141 1 32.59 233 GLN B O 1
ATOM 4114 N N . SER B 1 234 ? -31.328 -13.352 -8.414 1 28.69 234 SER B N 1
ATOM 4115 C CA . SER B 1 234 ? -31.875 -14 -7.227 1 28.69 234 SER B CA 1
ATOM 4116 C C . SER B 1 234 ? -32.375 -12.984 -6.207 1 28.69 234 SER B C 1
ATOM 4118 O O . SER B 1 234 ? -31.75 -11.922 -6.039 1 28.69 234 SER B O 1
ATOM 4120 N N . ASN B 1 235 ? -33.688 -12.766 -6.055 1 29.8 235 ASN B N 1
ATOM 4121 C CA . ASN B 1 235 ? -34.5 -12 -5.117 1 29.8 235 ASN B CA 1
ATOM 4122 C C . ASN B 1 235 ? -33.938 -12.047 -3.707 1 29.8 235 ASN B C 1
ATOM 4124 O O . ASN B 1 235 ? -33.75 -13.125 -3.141 1 29.8 235 ASN B O 1
ATOM 4128 N N . ASP B 1 236 ? -33.094 -11.258 -3.305 1 30.55 236 ASP B N 1
ATOM 4129 C CA . ASP B 1 236 ? -32.719 -11.047 -1.915 1 30.55 236 ASP B CA 1
ATOM 4130 C C . ASP B 1 236 ? -33.938 -10.969 -1.002 1 30.55 236 ASP B C 1
ATOM 4132 O O . ASP B 1 236 ? -33.844 -10.406 0.095 1 30.55 236 ASP B O 1
ATOM 4136 N N . GLU B 1 237 ? -35.094 -11.18 -1.303 1 29.78 237 GLU B N 1
ATOM 4137 C CA . GLU B 1 237 ? -36.094 -11.18 -0.231 1 29.78 237 GLU B CA 1
ATOM 4138 C C . GLU B 1 237 ? -35.625 -12.055 0.937 1 29.78 237 GLU B C 1
ATOM 4140 O O . GLU B 1 237 ? -36.062 -11.852 2.072 1 29.78 237 GLU B O 1
ATOM 4145 N N . ALA B 1 238 ? -35.062 -13.211 0.817 1 29.97 238 ALA B N 1
ATOM 4146 C CA . ALA B 1 238 ? -34.812 -14.086 1.963 1 29.97 238 ALA B CA 1
ATOM 4147 C C . ALA B 1 238 ? -33.656 -13.562 2.805 1 29.97 238 ALA B C 1
ATOM 4149 O O . ALA B 1 238 ? -33.531 -13.883 3.99 1 29.97 238 ALA B O 1
ATOM 4150 N N . ASP B 1 239 ? -32.5 -13.07 2.242 1 29.11 239 ASP B N 1
ATOM 4151 C CA . ASP B 1 239 ? -31.406 -12.797 3.168 1 29.11 239 ASP B CA 1
ATOM 4152 C C . ASP B 1 239 ? -31.516 -11.383 3.734 1 29.11 239 ASP B C 1
ATOM 4154 O O . ASP B 1 239 ? -31.188 -10.406 3.047 1 29.11 239 ASP B O 1
ATOM 4158 N N . LYS B 1 240 ? -32.469 -10.953 4.508 1 30.3 240 LYS B N 1
ATOM 4159 C CA . LYS B 1 240 ? -32.75 -9.859 5.43 1 30.3 240 LYS B CA 1
ATOM 4160 C C . LYS B 1 240 ? -31.469 -9.398 6.141 1 30.3 240 LYS B C 1
ATOM 4162 O O . LYS B 1 240 ? -31.344 -9.547 7.359 1 30.3 240 LYS B O 1
ATOM 4167 N N . THR B 1 241 ? -30.297 -9.555 5.645 1 28.14 241 THR B N 1
ATOM 4168 C CA . THR B 1 241 ? -29.234 -8.984 6.457 1 28.14 241 THR B CA 1
ATOM 4169 C C . THR B 1 241 ? -29.328 -7.461 6.5 1 28.14 241 THR B C 1
ATOM 4171 O O . THR B 1 241 ? -29.312 -6.805 5.457 1 28.14 241 THR B O 1
ATOM 4174 N N . ILE B 1 242 ? -29.984 -6.863 7.422 1 28.62 242 ILE B N 1
ATOM 4175 C CA . ILE B 1 242 ? -30.031 -5.461 7.82 1 28.62 242 ILE B CA 1
ATOM 4176 C C . ILE B 1 242 ? -28.609 -4.926 7.973 1 28.62 242 ILE B C 1
ATOM 4178 O O . ILE B 1 242 ? -27.844 -5.398 8.812 1 28.62 242 ILE B O 1
ATOM 4182 N N . PHE B 1 243 ? -27.984 -4.531 6.938 1 31.84 243 PHE B N 1
ATOM 4183 C CA . PHE B 1 243 ? -26.766 -3.732 7.027 1 31.84 243 PHE B CA 1
ATOM 4184 C C . PHE B 1 243 ? -26.906 -2.652 8.094 1 31.84 243 PHE B C 1
ATOM 4186 O O . PHE B 1 243 ? -27.781 -1.791 8 1 31.84 243 PHE B O 1
ATOM 4193 N N . GLN B 1 244 ? -26.516 -2.99 9.273 1 32.41 244 GLN B N 1
ATOM 4194 C CA . GLN B 1 244 ? -26.469 -1.888 10.234 1 32.41 244 GLN B CA 1
ATOM 4195 C C . GLN B 1 244 ? -25.422 -0.851 9.836 1 32.41 244 GLN B C 1
ATOM 4197 O O . GLN B 1 244 ? -24.234 -1.168 9.727 1 32.41 244 GLN B O 1
ATOM 4202 N N . GLU B 1 245 ? -25.719 0.166 9.328 1 40.28 245 GLU B N 1
ATOM 4203 C CA . GLU B 1 245 ? -25 1.34 8.844 1 40.28 245 GLU B CA 1
ATOM 4204 C C . GLU B 1 245 ? -24.016 1.851 9.898 1 40.28 245 GLU B C 1
ATOM 4206 O O . GLU B 1 245 ? -22.984 2.428 9.555 1 40.28 245 GLU B O 1
ATOM 4211 N N . ASP B 1 246 ? -24.328 1.594 11.219 1 37.09 246 ASP B N 1
ATOM 4212 C CA . ASP B 1 246 ? -23.547 2.18 12.297 1 37.09 246 ASP B CA 1
ATOM 4213 C C . ASP B 1 246 ? -22.438 1.224 12.75 1 37.09 246 ASP B C 1
ATOM 4215 O O . ASP B 1 246 ? -22.688 0.304 13.531 1 37.09 246 ASP B O 1
ATOM 4219 N N . TRP B 1 247 ? -21.266 1.343 12.227 1 43.66 247 TRP B N 1
ATOM 4220 C CA . TRP B 1 247 ? -20.125 0.472 12.531 1 43.66 247 TRP B CA 1
ATOM 4221 C C . TRP B 1 247 ? -19.797 0.501 14.023 1 43.66 247 TRP B C 1
ATOM 4223 O O . TRP B 1 247 ? -19.188 -0.427 14.547 1 43.66 247 TRP B O 1
ATOM 4233 N N . THR B 1 248 ? -20.047 1.542 14.805 1 43.22 248 THR B N 1
ATOM 4234 C CA . THR B 1 248 ? -19.703 1.687 16.219 1 43.22 248 THR B CA 1
ATOM 4235 C C . THR B 1 248 ? -20.484 0.683 17.062 1 43.22 248 THR B C 1
ATOM 4237 O O . THR B 1 248 ? -20.156 0.465 18.234 1 43.22 248 THR B O 1
ATOM 4240 N N . LYS B 1 249 ? -21.453 0.313 16.672 1 39.88 249 LYS B N 1
ATOM 4241 C CA . LYS B 1 249 ? -22.281 -0.611 17.438 1 39.88 249 LYS B CA 1
ATOM 4242 C C . LYS B 1 249 ? -21.844 -2.055 17.219 1 39.88 249 LYS B C 1
ATOM 4244 O O . LYS B 1 249 ? -22.422 -2.98 17.781 1 39.88 249 LYS B O 1
ATOM 4249 N N . VAL B 1 250 ? -20.859 -2.137 16.531 1 35.78 250 VAL B N 1
ATOM 4250 C CA . VAL B 1 250 ? -20.406 -3.494 16.266 1 35.78 250 VAL B CA 1
ATOM 4251 C C . VAL B 1 250 ? -19.266 -3.85 17.219 1 35.78 250 VAL B C 1
ATOM 4253 O O . VAL B 1 250 ? -18.312 -3.08 17.375 1 35.78 250 VAL B O 1
ATOM 4256 N N . LYS B 1 251 ? -19.5 -4.668 18.328 1 29.69 251 LYS B N 1
ATOM 4257 C CA . LYS B 1 251 ? -18.594 -5.105 19.391 1 29.69 251 LYS B CA 1
ATOM 4258 C C . LYS B 1 251 ? -17.438 -5.926 18.828 1 29.69 251 LYS B C 1
ATOM 4260 O O . LYS B 1 251 ? -17.656 -6.895 18.094 1 29.69 251 LYS B O 1
ATOM 4265 N N . VAL B 1 252 ? -16.344 -5.301 18.672 1 32.19 252 VAL B N 1
ATOM 4266 C CA . VAL B 1 252 ? -15.18 -6.074 18.281 1 32.19 252 VAL B CA 1
ATOM 4267 C C . VAL B 1 252 ? -14.586 -6.789 19.484 1 32.19 252 VAL B C 1
ATOM 4269 O O . VAL B 1 252 ? -14.359 -6.168 20.531 1 32.19 252 VAL B O 1
ATOM 4272 N N . LEU B 1 253 ? -14.82 -7.938 19.734 1 24.89 253 LEU B N 1
ATOM 4273 C CA . LEU B 1 253 ? -14.141 -8.688 20.797 1 24.89 253 LEU B CA 1
ATOM 4274 C C . LEU B 1 253 ? -12.633 -8.641 20.609 1 24.89 253 LEU B C 1
ATOM 4276 O O . LEU B 1 253 ? -12.117 -9.117 19.594 1 24.89 253 LEU B O 1
ATOM 4280 N N . GLY B 1 254 ? -12.055 -7.52 20.828 1 24.78 254 GLY B N 1
ATOM 4281 C CA . GLY B 1 254 ? -10.609 -7.383 20.859 1 24.78 254 GLY B CA 1
ATOM 4282 C C . GLY B 1 254 ? -9.938 -8.352 21.812 1 24.78 254 GLY B C 1
ATOM 4283 O O . GLY B 1 254 ? -10.391 -8.523 22.953 1 24.78 254 GLY B O 1
ATOM 4284 N N . CYS B 1 255 ? -9.453 -9.391 21.422 1 23.62 255 CYS B N 1
ATOM 4285 C CA . CYS B 1 255 ? -8.562 -10.164 22.266 1 23.62 255 CYS B CA 1
ATOM 4286 C C . CYS B 1 255 ? -7.469 -9.281 22.859 1 23.62 255 CYS B C 1
ATOM 4288 O O . CYS B 1 255 ? -6.703 -8.656 22.125 1 23.62 255 CYS B O 1
ATOM 4290 N N . LEU B 1 256 ? -7.699 -8.68 24 1 22.42 256 LEU B N 1
ATOM 4291 C CA . LEU B 1 256 ? -6.848 -7.914 24.906 1 22.42 256 LEU B CA 1
ATOM 4292 C C . LEU B 1 256 ? -5.609 -8.711 25.297 1 22.42 256 LEU B C 1
ATOM 4294 O O . LEU B 1 256 ? -5.723 -9.766 25.938 1 22.42 256 LEU B O 1
ATOM 4298 N N . PRO B 1 257 ? -4.629 -9.047 24.516 1 22.06 257 PRO B N 1
ATOM 4299 C CA . PRO B 1 257 ? -3.547 -9.57 25.359 1 22.06 257 PRO B CA 1
ATOM 4300 C C . PRO B 1 257 ? -2.982 -8.523 26.312 1 22.06 257 PRO B C 1
ATOM 4302 O O . PRO B 1 257 ? -3.021 -7.328 26.031 1 22.06 257 PRO B O 1
ATOM 4305 N N . ASN B 1 258 ? -3.236 -8.664 27.641 1 20.12 258 ASN B N 1
ATOM 4306 C CA . ASN B 1 258 ? -2.66 -7.988 28.797 1 20.12 258 ASN B CA 1
ATOM 4307 C C . ASN B 1 258 ? -1.147 -7.844 28.672 1 20.12 258 ASN B C 1
ATOM 4309 O O . ASN B 1 258 ? -0.415 -8.828 28.75 1 20.12 258 ASN B O 1
ATOM 4313 N N . PHE B 1 259 ? -0.559 -7.176 27.75 1 17.34 259 PHE B N 1
ATOM 4314 C CA . PHE B 1 259 ? 0.854 -6.891 27.969 1 17.34 259 PHE B CA 1
ATOM 4315 C C . PHE B 1 259 ? 1.035 -5.941 29.141 1 17.34 259 PHE B C 1
ATOM 4317 O O . PHE B 1 259 ? 0.489 -4.836 29.156 1 17.34 259 PHE B O 1
ATOM 4324 N N . TYR B 1 260 ? 0.965 -6.5 30.422 1 17.95 260 TYR B N 1
ATOM 4325 C CA . TYR B 1 260 ? 1.534 -5.816 31.578 1 17.95 260 TYR B CA 1
ATOM 4326 C C . TYR B 1 260 ? 2.936 -5.301 31.281 1 17.95 260 TYR B C 1
ATOM 4328 O O . TYR B 1 260 ? 3.744 -6.004 30.672 1 17.95 260 TYR B O 1
ATOM 4336 N N . PHE B 1 261 ? 3.127 -3.945 31.031 1 17.12 261 PHE B N 1
ATOM 4337 C CA . PHE B 1 261 ? 4.355 -3.449 31.625 1 17.12 261 PHE B CA 1
ATOM 4338 C C . PHE B 1 261 ? 4.312 -3.605 33.156 1 17.12 261 PHE B C 1
ATOM 4340 O O . PHE B 1 261 ? 3.258 -3.451 33.75 1 17.12 261 PHE B O 1
#

Foldseek 3Di:
DVPVVVVVVPPCPVQAAFEEAEDADQVDADVLLLVLVLLVLVQLVLLVVPGHYEYERQWAAPNVVCPPVPDDRWRHWLLQWFDQVLLVVLPHYDYPVVCCVRVVHQEAAEEEEEDADPVPDDPDDQDWDKDFDADPDDDQWDQDPVRWIAHPSRPPRRHTYNYYTYMHTGEGSNNCSCCVVPVDPTRGYYYYNSSNHHHPDPPFPSSVSNVVSGHTHPVVVVVVVVVVCVVPVPPVPPVPPPPPPRSVPPDDPGPPPPPDD/DVPVVVPVVPDCPVQAAFEEAEDADQPDADVLLLVLVLLVLVQLVLLVVPGHYEYERQWAAPNVVPPPVPDDRWRHWLLQWFDQVLLVVLPHYDYPVVCCVRVVHQEAAEEEEEDADPVPDDPDDQDWDKDFDADPDDDQWDQDPVRWIAHPSRPPRRHTYNYYTYMHTGEGSNNCSCCVVPVDPTRGYYYYNSSNHHHPDPPFPSSVSNVVSGHTHPVVVVVVVVVVCVVPVPPPPPVPPPPPPRSVPPDDPGPPPPPDD

Nearest PDB structures (foldseek):
  4ap6-assembly3_C  TM=9.494E-01  e=4.610E-40  Homo sapiens
  4ap5-assembly1_B  TM=9.431E-01  e=3.386E-40  Homo sapiens
  4ap6-assembly1_A  TM=9.465E-01  e=6.275E-40  Homo sapiens
  5foe-assembly2_B  TM=9.119E-01  e=1.874E-26  Caenorhabditis elegans
  5foe-assembly1_A  TM=9.160E-01  e=3.849E-25  Caenorhabditis elegans

Secondary structure (DSSP, 8-state):
--SSTTTTTSS----PPEEEEE---TT--HHHHHHHHHHHHHHHHHHHTTS-EEEEEPPB---TT---TTS-SS-B-GGGTB-HHHHHHHS-EEEHHHHHHHHTSSEESEEEEEE--TT---SSS---EEEE---SS--S-EE-TTSPEE--GGG-TT-EES-EEEEEEESBGGGGHHHHHHS---SEEEEETGGGSBPSSTTSHHHHHHHHH-PBPHHHHHHHHHHHHHH--S-TTS------S-GGGS-----------/--SSSSSTTSS----PPEEEEE---TT--HHHHHHHHHHHHHHHHHHHTTS-EEEEEPPB---TT---TTS-SS-B-GGGTB-HHHHHHHS-EEEHHHHHHHHTSSEESEEEEEE--TT---SSS---EEEE---SSPPS-EE-TTSPEE--GGG-TT-EES-EEEEEEESBGGGGHHHHHHS---SEEEEETGGGSBPSSTTSHHHHHHHHH-PBPHHHHHHHHHHHHHH--S-TTS------S-GGGS-----------

InterPro domains:
  IPR019378 GDP-fucose protein O-fucosyltransferase [PF10250] (19-234)
  IPR045130 GDP-fucose protein O-fucosyltransferase 2-like [PTHR13398] (17-232)

Sequence (522 aa):
MFNKLLYFCNICQILSSRYLLYDVNPPEGFNLRRDVYIRMASLLKTLRKSSEWVLVLPPWGRLYHWQSPDIHQIRIPWAEFFDLDSLNKNIPVIEYEDFLAESGGPFIDQVYVLQGYAEGWKEGTWEEKVDQRPCIDKLMYSEDKNGYYRGWFWGYEETRGLSVTCLSVQGSASIIAPVLLKNTTARSVMLDRAENLLHDHYGGKDYWDTRRSMVYAQHLRIVGDEFRAHLLQSNDEADKTIFQEDWTKVKVLGCLPNFYFMFNKLLYFCNICQILSSRYLLYDVNPPEGFNLRRDVYIRMASLLKTLRKSSEWVLVLPPWGRLYHWQSPDIHQIRIPWAEFFDLDSLNKNIPVIEYEDFLAESGGPFIDQVYVLQGYAEGWKEGTWEEKVDQRPCIDKLMYSEDKNGYYRGWFWGYEETRGLSVTCLSVQGSASIIAPVLLKNTTARSVMLDRAENLLHDHYGGKDYWDTRRSMVYAQHLRIVGDEFRAHLLQSNDEADKTIFQEDWTKVKVLGCLPNFYF